Protein AF-W3VPF7-F1 (afdb_monomer)

pLDDT: mean 81.45, std 18.5, range [27.94, 98.12]

Secondary structure (DSSP, 8-state):
----EEEPPS-S--TTSGGGT-EEEEEEETTTTEEEEEEE-TT----SS-EEEE-TTSPEEEE-TTSTT-B-S--EES-S--S-TTS--PPPP-EEEEETTTTEEEEETT-----TTEEEEEE-STT-EEEEEEES-SS---BT-EEEEEETTEEEEE--BSSSSSSPPP--EEEEE--STTSPPEEEE----SS------S----EE-TTS-EE--PPPSS---TTEEEEE-TTS-EEEEE---PPTTS--TTT---EEEEE--GGGB-TTSSBPP---EEEEEETT-BTTB-EE-TT-EEEEEES--TTEEEEEEEPP--BTTB-SS-EEEEE-EEEEETTEEEEEPPS-TTTS-SEEEEEEEEETTS-BPPPEEEEEPP-

Organism: Moesziomyces aphidis (NCBI:txid84754)

Sequence (383 aa):
MTGASYSAPNTVAKDGLWSKHQTAYMSWDLNANTQTEFVVASTQHDQFCPGLNALADGRLNINGGNTDRATTMEFTIGGSFTGGIGGTEVPLKDGEVYDPASNIWSALPSAKPGPRKQLKWYSNSGQGGARGAGTRNAINDQMCGVTVMYDNGVIFSAGGSQSYSDSDGLTATHKITIKGVNTAPAVQTDVRQCGGSAQRPGVHRWRLDVCNAYTLVALIAVPHNYHSTLLLMPDGRVMSGGGGLCYVGGNCQGTNHPDMQFYSPSYLFDASGNAAARSQITKLASSQQNGDQIRVYPGDTLTVTLNSASGLGHVLIRMGSSTHSVNTDQRRITRTVHLTSGNTVTLRLPSDTGDVTPGFCYYLAVASSGAHSIGQTVNVLKV

Solvent-accessible surface area (backbone atoms only — not comparable to full-atom values): 21906 Å² total; per-residue (Å²): 136,86,77,67,75,47,76,57,80,89,72,77,72,77,83,65,32,72,88,62,21,28,29,81,46,75,50,73,43,84,86,80,70,45,76,49,77,51,74,48,54,90,78,58,35,16,61,54,79,47,50,61,43,63,37,48,89,63,51,69,20,45,31,28,27,77,31,67,84,39,68,45,70,59,61,45,68,45,75,68,93,42,73,33,89,86,84,44,88,46,79,82,46,40,20,33,43,34,43,82,89,80,74,44,79,42,74,10,78,45,20,51,73,74,63,83,28,48,38,67,40,73,43,85,60,82,49,27,26,56,42,82,28,55,64,77,41,93,84,50,42,44,40,73,28,42,61,43,34,72,34,71,56,32,31,43,36,40,34,19,10,66,41,91,64,102,46,71,77,43,83,57,29,34,43,37,36,58,72,53,87,92,43,58,44,53,70,42,68,64,59,54,76,43,98,70,93,83,88,75,88,80,82,96,69,74,46,84,44,99,64,36,35,72,50,79,69,84,82,77,91,71,87,64,55,65,60,18,36,66,47,83,42,57,77,65,33,34,43,39,28,33,13,38,81,72,66,90,92,58,92,56,86,92,46,61,34,63,32,41,38,65,48,74,52,74,39,56,33,41,98,87,69,47,77,39,82,54,51,48,76,78,43,78,48,36,92,60,43,56,86,90,47,38,26,39,49,57,50,40,57,44,38,38,30,34,80,63,54,81,75,52,47,39,34,38,31,34,57,66,48,58,51,72,60,45,42,81,40,36,36,30,35,76,45,59,77,74,46,76,58,86,35,32,38,32,30,53,45,50,66,49,54,86,68,45,60,40,12,46,21,33,36,35,46,27,36,90,77,56,25,40,20,67,39,42,72,34,33,30,40,74,131

Foldseek 3Di:
DPWDKDFDDPPPDPPCCLVQQKEWDKDADPVVRDIDIDIGNVQSHHQAPWDWDADLVGDIWTAAHSNRHRTDFFWDAFRDDPPPDPRDPDDTAGTWGTDPVVRDIGAQNQRGDDDQQWDWAWAPPDSIHIHTQGGQDPPAHFALWAWAAAEQQWMKIAWHARDPPPTFIDGKIWIWGHPDHPYRTDIDIDLQPDDDDDDDGDDDDFDQDPSSHTDDDDDDDDDQDAFKKWFQALQRKIKTFWFQPDDPVDDGVPGTTSIIIIHDDPLLADPVGHGDDAKEFPDKDFPPDDVLAAEDEAFGKIKTAIPAQPQWWKWWWFGWDDTSSDTPRTHIYTWDFPDDDGRMTITTGHNDCSNVPFAWTFIWIAHPSRHIYRTDIYTHHDD

InterPro domains:
  IPR006652 Kelch repeat type 1 [PF01344] (83-110)
  IPR011043 Galactose oxidase/kelch, beta-propeller [SSF50965] (28-270)
  IPR013783 Immunoglobulin-like fold [G3DSA:2.60.40.10] (278-382)
  IPR014756 Immunoglobulin E-set [SSF81296] (295-380)
  IPR015202 Galactose oxidase-like, Early set domain [PF09118] (293-380)
  IPR015202 Galactose oxidase-like, Early set domain [cd02851] (273-380)
  IPR037293 Galactose oxidase, central domain superfamily [G3DSA:2.130.10.80] (5-115)
  IPR037293 Galactose oxidase, central domain superfamily [G3DSA:2.130.10.80] (116-277)

Structure (mmCIF, N/CA/C/O backbone):
data_AF-W3VPF7-F1
#
_entry.id   AF-W3VPF7-F1
#
loop_
_atom_site.group_PDB
_atom_site.id
_atom_site.type_symbol
_atom_site.label_atom_id
_atom_site.label_alt_id
_atom_site.label_comp_id
_atom_site.label_asym_id
_atom_site.label_entity_id
_atom_site.label_seq_id
_atom_site.pdbx_PDB_ins_code
_atom_site.Cartn_x
_atom_site.Cartn_y
_atom_site.Cartn_z
_atom_site.occupancy
_atom_site.B_iso_or_equiv
_atom_site.auth_seq_id
_atom_site.auth_comp_id
_atom_site.auth_asym_id
_atom_site.auth_atom_id
_atom_site.pdbx_PDB_model_num
ATOM 1 N N . MET A 1 1 ? -13.181 26.073 -3.022 1.00 30.28 1 MET A N 1
ATOM 2 C CA . MET A 1 1 ? -11.983 25.208 -3.070 1.00 30.28 1 MET A CA 1
ATOM 3 C C . MET A 1 1 ? -10.763 26.073 -2.809 1.00 30.28 1 MET A C 1
ATOM 5 O O . MET A 1 1 ? -10.480 26.935 -3.627 1.00 30.28 1 MET A O 1
ATOM 9 N N . THR A 1 2 ? -10.058 25.869 -1.701 1.00 27.94 2 THR A N 1
ATOM 10 C CA . THR A 1 2 ? -8.732 26.459 -1.451 1.00 27.94 2 THR A CA 1
ATOM 11 C C . THR A 1 2 ? -7.706 25.336 -1.540 1.00 27.94 2 THR A C 1
ATOM 13 O O . THR A 1 2 ? -7.293 24.771 -0.530 1.00 27.94 2 THR A O 1
ATOM 16 N N . GLY A 1 3 ? -7.376 24.937 -2.769 1.00 33.44 3 GLY A N 1
ATOM 17 C CA . GLY A 1 3 ? -6.314 23.964 -3.004 1.00 33.44 3 GLY A CA 1
ATOM 18 C C . GLY A 1 3 ? -4.975 24.626 -2.715 1.00 33.44 3 GLY A C 1
ATOM 19 O O . GLY A 1 3 ? -4.512 25.424 -3.522 1.00 33.44 3 GLY A O 1
ATOM 20 N N . ALA A 1 4 ? -4.378 24.326 -1.565 1.00 33.94 4 ALA A N 1
ATOM 21 C CA . ALA A 1 4 ? -3.043 24.803 -1.248 1.00 33.94 4 ALA A CA 1
ATOM 22 C C . ALA A 1 4 ? -2.024 24.060 -2.129 1.00 33.94 4 ALA A C 1
ATOM 24 O O . ALA A 1 4 ? -1.835 22.850 -1.997 1.00 33.94 4 ALA A O 1
ATOM 25 N N . SER A 1 5 ? -1.427 24.787 -3.072 1.00 36.91 5 SER A N 1
ATOM 26 C CA . SER A 1 5 ? -0.291 24.349 -3.882 1.00 36.91 5 SER A CA 1
ATOM 27 C C . SER A 1 5 ? 1.001 24.793 -3.201 1.00 36.91 5 SER A C 1
ATOM 29 O O . SER A 1 5 ? 1.210 25.996 -3.030 1.00 36.91 5 SER A O 1
ATOM 31 N N . TYR A 1 6 ? 1.864 23.847 -2.835 1.00 41.72 6 TYR A N 1
ATOM 32 C CA . TYR A 1 6 ? 3.137 24.136 -2.174 1.00 41.72 6 TYR A CA 1
ATOM 33 C C . TYR A 1 6 ? 4.296 23.857 -3.126 1.00 41.72 6 TYR A C 1
ATOM 35 O O . TYR A 1 6 ? 4.454 22.728 -3.577 1.00 41.72 6 TYR A O 1
ATOM 43 N N . SER A 1 7 ? 5.099 24.882 -3.413 1.00 37.72 7 SER A N 1
ATOM 44 C CA . SER A 1 7 ? 6.336 24.784 -4.195 1.00 37.72 7 SER A CA 1
ATOM 45 C C . SER A 1 7 ? 7.519 24.631 -3.243 1.00 37.72 7 SER A C 1
ATOM 47 O O . SER A 1 7 ? 7.815 25.574 -2.510 1.00 37.72 7 SER A O 1
ATOM 49 N N . ALA A 1 8 ? 8.233 23.505 -3.278 1.00 38.25 8 ALA A N 1
ATOM 50 C CA . ALA A 1 8 ? 9.503 23.384 -2.568 1.00 38.25 8 ALA A CA 1
ATOM 51 C C . ALA A 1 8 ? 10.595 24.215 -3.280 1.00 38.25 8 ALA A C 1
ATOM 53 O O . ALA A 1 8 ? 10.647 24.238 -4.518 1.00 38.25 8 ALA A O 1
ATOM 54 N N . PRO A 1 9 ? 11.478 24.912 -2.542 1.00 34.50 9 PRO A N 1
ATOM 55 C CA . PRO A 1 9 ? 12.639 25.572 -3.124 1.00 34.50 9 PRO A CA 1
ATOM 56 C C . PRO A 1 9 ? 13.601 24.561 -3.766 1.00 34.50 9 PRO A C 1
ATOM 58 O O . PRO A 1 9 ? 13.760 23.428 -3.325 1.00 34.50 9 PRO A O 1
ATOM 61 N N . ASN A 1 10 ? 14.282 24.977 -4.832 1.00 43.41 10 ASN A N 1
ATOM 62 C CA . ASN A 1 10 ? 15.180 24.122 -5.617 1.00 43.41 10 ASN A CA 1
ATOM 63 C C . ASN A 1 10 ? 16.595 24.045 -4.983 1.00 43.41 10 ASN A C 1
ATOM 65 O O . ASN A 1 10 ? 17.593 24.112 -5.699 1.00 43.41 10 ASN A O 1
ATOM 69 N N . THR A 1 11 ? 16.680 24.014 -3.646 1.00 41.78 11 THR A N 1
ATOM 70 C CA . THR A 1 11 ? 17.883 24.350 -2.855 1.00 41.78 11 THR A CA 1
ATOM 71 C C . THR A 1 11 ? 18.880 23.217 -2.653 1.00 41.78 11 THR A C 1
ATOM 73 O O . THR A 1 11 ? 20.071 23.494 -2.505 1.00 41.78 11 THR A O 1
ATOM 76 N N . VAL A 1 12 ? 18.454 21.952 -2.692 1.00 45.81 12 VAL A N 1
ATOM 77 C CA . VAL A 1 12 ? 19.406 20.833 -2.665 1.00 45.81 12 VAL A CA 1
ATOM 78 C C . VAL A 1 12 ? 20.037 20.681 -4.050 1.00 45.81 12 VAL A C 1
ATOM 80 O O . VAL A 1 12 ? 19.396 20.224 -4.998 1.00 45.81 12 VAL A O 1
ATOM 83 N N . ALA A 1 13 ? 21.298 21.106 -4.165 1.00 42.25 13 ALA A N 1
ATOM 84 C CA . ALA A 1 13 ? 22.048 21.127 -5.416 1.00 42.25 13 ALA A CA 1
ATOM 85 C C . ALA A 1 13 ? 22.060 19.744 -6.092 1.00 42.25 13 ALA A C 1
ATOM 87 O O . ALA A 1 13 ? 22.590 18.774 -5.552 1.00 42.25 13 ALA A O 1
ATOM 88 N N . LYS A 1 14 ? 21.482 19.674 -7.297 1.00 46.88 14 LYS A N 1
ATOM 89 C CA . LYS A 1 14 ? 21.361 18.439 -8.091 1.00 46.88 14 LYS A CA 1
ATOM 90 C C . LYS A 1 14 ? 22.702 17.962 -8.659 1.00 46.88 14 LYS A C 1
ATOM 92 O O . LYS A 1 14 ? 22.846 16.786 -8.976 1.00 46.88 14 LYS A O 1
ATOM 97 N N . ASP A 1 15 ? 23.689 18.848 -8.757 1.00 45.41 15 ASP A N 1
ATOM 98 C CA . ASP A 1 15 ? 24.948 18.564 -9.436 1.00 45.41 15 ASP A CA 1
ATOM 99 C C . ASP A 1 15 ? 25.894 17.701 -8.582 1.00 45.41 15 ASP A C 1
ATOM 101 O O . ASP A 1 15 ? 26.509 18.143 -7.608 1.00 45.41 15 ASP A O 1
ATOM 105 N N . GLY A 1 16 ? 26.045 16.440 -8.996 1.00 50.75 16 GLY A N 1
ATOM 106 C CA . GLY A 1 16 ? 27.072 15.534 -8.479 1.00 50.75 16 GLY A CA 1
ATOM 107 C C . GLY A 1 16 ? 26.725 14.807 -7.178 1.00 50.75 16 GLY A C 1
ATOM 108 O O . GLY A 1 16 ? 27.645 14.410 -6.467 1.00 50.75 16 GLY A O 1
ATOM 109 N N . LEU A 1 17 ? 25.441 14.622 -6.847 1.00 54.78 17 LEU A N 1
ATOM 110 C CA . LEU A 1 17 ? 25.028 13.710 -5.765 1.00 54.78 17 LEU A CA 1
ATOM 111 C C . LEU A 1 17 ? 25.192 12.236 -6.171 1.00 54.78 17 LEU A C 1
ATOM 113 O O . LEU A 1 17 ? 25.731 11.447 -5.394 1.00 54.78 17 LEU A O 1
ATOM 117 N N . TRP A 1 18 ? 24.822 11.887 -7.410 1.00 53.66 18 TRP A N 1
ATOM 118 C CA . TRP A 1 18 ? 24.927 10.519 -7.938 1.00 53.66 18 TRP A CA 1
ATOM 119 C C . TRP A 1 18 ? 26.378 10.002 -7.900 1.00 53.66 18 TRP A C 1
ATOM 121 O O . TRP A 1 18 ? 26.644 8.906 -7.416 1.00 53.66 18 TRP A O 1
ATOM 131 N N . SER A 1 19 ? 27.348 10.838 -8.292 1.00 58.06 19 SER A N 1
ATOM 132 C CA . SER A 1 19 ? 28.788 10.521 -8.252 1.00 58.06 19 SER A CA 1
ATOM 133 C C . SER A 1 19 ? 29.401 10.472 -6.845 1.00 58.06 19 SER A C 1
ATOM 135 O O . SER A 1 19 ? 30.578 10.145 -6.706 1.00 58.06 19 SER A O 1
ATOM 137 N N . LYS A 1 20 ? 28.629 10.803 -5.803 1.00 63.91 20 LYS A N 1
ATOM 138 C CA . LYS A 1 20 ? 29.038 10.750 -4.389 1.00 63.91 20 LYS A CA 1
ATOM 139 C C . LYS A 1 20 ? 28.287 9.675 -3.594 1.00 63.91 20 LYS A C 1
ATOM 141 O O . LYS A 1 20 ? 28.555 9.533 -2.404 1.00 63.91 20 LYS A O 1
ATOM 146 N N . HIS A 1 21 ? 27.356 8.956 -4.229 1.00 76.06 21 HIS A N 1
ATOM 147 C CA . HIS A 1 21 ? 26.436 8.004 -3.596 1.00 76.06 21 HIS A CA 1
ATOM 148 C C . HIS A 1 21 ? 25.679 8.622 -2.401 1.00 76.06 21 HIS A C 1
ATOM 150 O O . HIS A 1 21 ? 25.758 8.146 -1.269 1.00 76.06 21 HIS A O 1
ATOM 156 N N . GLN A 1 22 ? 24.983 9.737 -2.639 1.00 80.12 22 GLN A N 1
ATOM 157 C CA . GLN A 1 22 ? 24.225 10.463 -1.612 1.00 80.12 22 GLN A CA 1
ATOM 158 C C . GLN A 1 22 ? 22.789 10.698 -2.071 1.00 80.12 22 GLN A C 1
ATOM 160 O O . GLN A 1 22 ? 22.552 10.941 -3.254 1.00 80.12 22 GLN A O 1
ATOM 165 N N . THR A 1 23 ? 21.844 10.701 -1.131 1.00 82.25 23 THR A N 1
ATOM 166 C CA . THR A 1 23 ? 20.425 10.952 -1.423 1.00 82.25 23 THR A CA 1
ATOM 167 C C . THR A 1 23 ? 19.942 12.239 -0.762 1.00 82.25 23 THR A C 1
ATOM 169 O O . THR A 1 23 ? 20.127 12.445 0.439 1.00 82.25 23 THR A O 1
ATOM 172 N N . ALA A 1 24 ? 19.295 13.100 -1.548 1.00 86.19 24 ALA A N 1
ATOM 173 C CA . ALA A 1 24 ? 18.578 14.275 -1.066 1.00 86.19 24 ALA A CA 1
ATOM 174 C C . ALA A 1 24 ? 17.177 13.889 -0.567 1.00 86.19 24 ALA A C 1
ATOM 176 O O . ALA A 1 24 ? 16.439 13.194 -1.261 1.00 86.19 24 ALA A O 1
ATOM 177 N N . TYR A 1 25 ? 16.804 14.384 0.609 1.00 87.31 25 TYR A N 1
ATOM 178 C CA . TYR A 1 25 ? 15.524 14.131 1.259 1.00 87.31 25 TYR A CA 1
ATOM 179 C C . TYR A 1 25 ? 14.813 15.430 1.631 1.00 87.31 25 TYR A C 1
ATOM 181 O O . TYR A 1 25 ? 15.437 16.435 1.971 1.00 87.31 25 TYR A O 1
ATOM 189 N N . MET A 1 26 ? 13.484 15.360 1.638 1.00 88.69 26 MET A N 1
ATOM 190 C CA . MET A 1 26 ? 12.598 16.346 2.243 1.00 88.69 26 MET A CA 1
ATOM 191 C C . MET A 1 26 ? 11.584 15.604 3.116 1.00 88.69 26 MET A C 1
ATOM 193 O O . MET A 1 26 ? 10.928 14.674 2.649 1.00 88.69 26 MET A O 1
ATOM 197 N N . SER A 1 27 ? 11.429 16.028 4.368 1.00 89.12 27 SER A N 1
ATOM 198 C CA . SER A 1 27 ? 10.324 15.619 5.240 1.00 89.12 27 SER A CA 1
ATOM 199 C C . SER A 1 27 ? 9.323 16.759 5.396 1.00 89.12 27 SER A C 1
ATOM 201 O O . SER A 1 27 ? 9.728 17.919 5.478 1.00 89.12 27 SER A O 1
ATOM 203 N N . TRP A 1 28 ? 8.036 16.428 5.499 1.00 88.50 28 TRP A N 1
ATOM 204 C CA . TRP A 1 28 ? 6.957 17.385 5.746 1.00 88.50 28 TRP A CA 1
ATOM 205 C C . TRP A 1 28 ? 6.173 16.994 7.002 1.00 88.50 28 TRP A C 1
ATOM 207 O O . TRP A 1 28 ? 5.612 15.898 7.062 1.00 88.50 28 TRP A O 1
ATOM 217 N N . ASP A 1 29 ? 6.099 17.889 7.986 1.00 90.06 29 ASP A N 1
ATOM 218 C CA . ASP A 1 29 ? 5.231 17.731 9.153 1.00 90.06 29 ASP A CA 1
ATOM 219 C C . ASP A 1 29 ? 3.842 18.308 8.838 1.00 90.06 29 ASP A C 1
ATOM 221 O O . ASP A 1 29 ? 3.679 19.499 8.569 1.00 90.06 29 ASP A O 1
ATOM 225 N N . LEU A 1 30 ? 2.819 17.452 8.863 1.00 86.38 30 LEU A N 1
ATOM 226 C CA . LEU A 1 30 ? 1.434 17.820 8.551 1.00 86.38 30 LEU A CA 1
ATOM 227 C C . LEU A 1 30 ? 0.763 18.665 9.641 1.00 86.38 30 LEU A C 1
ATOM 229 O O . LEU A 1 30 ? -0.182 19.388 9.336 1.00 86.38 30 LEU A O 1
ATOM 233 N N . ASN A 1 31 ? 1.212 18.540 10.892 1.00 87.06 31 ASN A N 1
ATOM 234 C CA . ASN A 1 31 ? 0.633 19.221 12.048 1.00 87.06 31 ASN A CA 1
ATOM 235 C C . ASN A 1 31 ? 1.266 20.601 12.230 1.00 87.06 31 ASN A C 1
ATOM 237 O O . ASN A 1 31 ? 0.558 21.584 12.428 1.00 87.06 31 ASN A O 1
ATOM 241 N N . ALA A 1 32 ? 2.597 20.675 12.134 1.00 90.69 32 ALA A N 1
ATOM 242 C CA . ALA A 1 32 ? 3.331 21.936 12.172 1.00 90.69 32 ALA A CA 1
ATOM 243 C C . ALA A 1 32 ? 3.244 22.710 10.843 1.00 90.69 32 ALA A C 1
ATOM 245 O O . ALA A 1 32 ? 3.473 23.918 10.825 1.00 90.69 32 ALA A O 1
ATOM 246 N N . ASN A 1 33 ? 2.903 22.029 9.740 1.00 86.56 33 ASN A N 1
ATOM 247 C CA . ASN A 1 33 ? 2.935 22.560 8.375 1.00 86.56 33 ASN A CA 1
ATOM 248 C C . ASN A 1 33 ? 4.326 23.134 8.025 1.00 86.56 33 ASN A C 1
ATOM 250 O O . ASN A 1 33 ? 4.461 24.252 7.522 1.00 86.56 33 ASN A O 1
ATOM 254 N N . THR A 1 34 ? 5.369 22.360 8.332 1.00 90.62 34 THR A N 1
ATOM 255 C CA . THR A 1 34 ? 6.779 22.711 8.116 1.00 90.62 34 THR A CA 1
ATOM 256 C C . THR A 1 34 ? 7.482 21.670 7.249 1.00 90.62 34 THR A C 1
ATOM 258 O O . THR A 1 34 ? 7.155 20.483 7.285 1.00 90.62 34 THR A O 1
ATOM 261 N N . GLN A 1 35 ? 8.476 22.121 6.481 1.00 88.88 35 GLN A N 1
ATOM 262 C CA . GLN A 1 35 ? 9.369 21.259 5.708 1.00 88.88 35 GLN A CA 1
ATOM 263 C C . GLN A 1 35 ? 10.785 21.273 6.287 1.00 88.88 35 GLN A C 1
ATOM 265 O O . GLN A 1 35 ? 11.243 22.303 6.782 1.00 88.88 35 GLN A O 1
ATOM 270 N N . THR A 1 36 ? 11.494 20.155 6.142 1.00 88.44 36 THR A N 1
ATOM 271 C CA . THR A 1 36 ? 12.929 20.046 6.432 1.00 88.44 36 THR A CA 1
ATOM 272 C C . THR A 1 36 ? 13.612 19.326 5.278 1.00 88.44 36 THR A C 1
ATOM 274 O O . THR A 1 36 ? 13.217 18.215 4.929 1.00 88.44 36 THR A O 1
ATOM 277 N N . GLU A 1 37 ? 14.641 19.941 4.702 1.00 87.81 37 GLU A N 1
ATOM 278 C CA . GLU A 1 37 ? 15.501 19.352 3.668 1.00 87.81 37 GLU A CA 1
ATOM 279 C C . GLU A 1 37 ? 16.813 18.864 4.295 1.00 87.81 37 GLU A C 1
ATOM 281 O O . GLU A 1 37 ? 17.377 19.529 5.165 1.00 87.81 37 GLU A O 1
ATOM 286 N N . PHE A 1 38 ? 17.311 17.703 3.868 1.00 84.69 38 PHE A N 1
ATOM 287 C CA . PHE A 1 38 ? 18.586 17.146 4.331 1.00 84.69 38 PHE A CA 1
ATOM 288 C C . PHE A 1 38 ? 19.208 16.204 3.290 1.00 84.69 38 PHE A C 1
ATOM 290 O O . PHE A 1 38 ? 18.532 15.712 2.390 1.00 84.69 38 PHE A O 1
ATOM 297 N N . VAL A 1 39 ? 20.511 15.940 3.408 1.00 85.31 39 VAL A N 1
ATOM 298 C CA . VAL A 1 39 ? 21.236 14.988 2.550 1.00 85.31 39 VAL A CA 1
ATOM 299 C C . VAL A 1 39 ? 21.735 13.825 3.398 1.00 85.31 39 VAL A C 1
ATOM 301 O O . VAL A 1 39 ? 22.407 14.027 4.409 1.00 85.31 39 VAL A O 1
ATOM 304 N N . VAL A 1 40 ? 21.429 12.602 2.970 1.00 79.06 40 VAL A N 1
ATOM 305 C CA . VAL A 1 40 ? 21.926 11.369 3.584 1.00 79.06 40 VAL A CA 1
ATOM 306 C C . VAL A 1 40 ? 23.117 10.868 2.773 1.00 79.06 40 VAL A C 1
ATOM 308 O O . VAL A 1 40 ? 22.973 10.431 1.633 1.00 79.06 40 VAL A O 1
ATOM 311 N N . ALA A 1 41 ? 24.300 10.950 3.382 1.00 81.62 41 ALA A N 1
ATOM 312 C CA . ALA A 1 41 ? 25.563 10.465 2.823 1.00 81.62 41 ALA A CA 1
ATOM 313 C C . ALA A 1 41 ? 26.124 9.236 3.560 1.00 81.62 41 ALA A C 1
ATOM 315 O O . ALA A 1 41 ? 26.942 8.503 3.013 1.00 81.62 41 ALA A O 1
ATOM 316 N N . SER A 1 42 ? 25.688 8.997 4.802 1.00 77.19 42 SER A N 1
ATOM 317 C CA . SER A 1 42 ? 26.189 7.920 5.670 1.00 77.19 42 SER A CA 1
ATOM 318 C C . SER A 1 42 ? 25.894 6.514 5.143 1.00 77.19 42 SER A C 1
ATOM 320 O O . SER A 1 42 ? 26.626 5.581 5.458 1.00 77.19 42 SER A O 1
ATOM 322 N N . THR A 1 43 ? 24.851 6.364 4.326 1.00 78.69 43 THR A N 1
ATOM 323 C CA . THR A 1 43 ? 24.487 5.110 3.653 1.00 78.69 43 THR A CA 1
ATOM 324 C C . THR A 1 43 ? 25.381 4.781 2.459 1.00 78.69 43 THR A C 1
ATOM 326 O O . THR A 1 43 ? 25.371 3.634 2.025 1.00 78.69 43 THR A O 1
ATOM 329 N N . GLN A 1 44 ? 26.126 5.758 1.916 1.00 81.56 44 GLN A N 1
ATOM 330 C CA . GLN A 1 44 ? 26.816 5.647 0.621 1.00 81.56 44 GLN A CA 1
ATOM 331 C C . GLN A 1 44 ? 25.890 5.077 -0.471 1.00 81.56 44 GLN A C 1
ATOM 333 O O . GLN A 1 44 ? 26.265 4.196 -1.243 1.00 81.56 44 GLN A O 1
ATOM 338 N N . HIS A 1 45 ? 24.644 5.562 -0.490 1.00 77.25 45 HIS A N 1
ATOM 339 C CA . HIS A 1 45 ? 23.569 5.090 -1.352 1.00 77.25 45 HIS A CA 1
ATOM 340 C C . HIS A 1 45 ? 22.861 6.282 -1.999 1.00 77.25 45 HIS A C 1
ATOM 342 O O . HIS A 1 45 ? 22.247 7.106 -1.317 1.00 77.25 45 HIS A O 1
ATOM 348 N N . ASP A 1 46 ? 22.927 6.343 -3.326 1.00 81.62 46 ASP A N 1
ATOM 349 C CA . ASP A 1 46 ? 22.027 7.140 -4.159 1.00 81.62 46 ASP A CA 1
ATOM 350 C C . ASP A 1 46 ? 20.780 6.305 -4.495 1.00 81.62 46 ASP A C 1
ATOM 352 O O . ASP A 1 46 ? 20.850 5.289 -5.192 1.00 81.62 46 ASP A O 1
ATOM 356 N N . GLN A 1 47 ? 19.652 6.729 -3.929 1.00 83.69 47 GLN A N 1
ATOM 357 C CA . GLN A 1 47 ? 18.411 5.966 -3.803 1.00 83.69 47 GLN A CA 1
ATOM 358 C C . GLN A 1 47 ? 17.371 6.329 -4.869 1.00 83.69 47 GLN A C 1
ATOM 360 O O . GLN A 1 47 ? 16.180 6.092 -4.681 1.00 83.69 47 GLN A O 1
ATOM 365 N N . PHE A 1 48 ? 17.788 6.907 -5.996 1.00 85.75 48 PHE A N 1
ATOM 366 C CA . PHE A 1 48 ? 16.928 7.062 -7.169 1.00 85.75 48 PHE A CA 1
ATOM 367 C C . PHE A 1 48 ? 16.695 5.709 -7.883 1.00 85.75 48 PHE A C 1
ATOM 369 O O . PHE A 1 48 ? 17.587 4.866 -7.919 1.00 85.75 48 PHE A O 1
ATOM 376 N N . CYS A 1 49 ? 15.496 5.492 -8.445 1.00 87.12 49 CYS A N 1
ATOM 377 C CA . CYS A 1 49 ? 15.008 4.206 -8.995 1.00 87.12 49 CYS A CA 1
ATOM 378 C C . CYS A 1 49 ? 15.059 2.959 -8.061 1.00 87.12 49 CYS A C 1
ATOM 380 O O . CYS A 1 49 ? 15.408 1.873 -8.535 1.00 87.12 49 CYS A O 1
ATOM 382 N N . PRO A 1 50 ? 14.710 3.042 -6.760 1.00 86.06 50 PRO A N 1
ATOM 383 C CA . PRO A 1 50 ? 14.871 1.928 -5.827 1.00 86.06 50 PRO A CA 1
ATOM 384 C C . PRO A 1 50 ? 13.658 0.980 -5.820 1.00 86.06 50 PRO A C 1
ATOM 386 O O . PRO A 1 50 ? 12.549 1.351 -6.212 1.00 86.06 50 PRO A O 1
ATOM 389 N N . GLY A 1 51 ? 13.838 -0.216 -5.257 1.00 84.62 51 GLY A N 1
ATOM 390 C CA . GLY A 1 51 ? 12.745 -0.952 -4.618 1.00 84.62 51 GLY A CA 1
ATOM 391 C C . GLY A 1 51 ? 12.466 -0.392 -3.217 1.00 84.62 51 GLY A C 1
ATOM 392 O O . GLY A 1 51 ? 13.409 -0.083 -2.487 1.00 84.62 51 GLY A O 1
ATOM 393 N N . LEU A 1 52 ? 11.187 -0.269 -2.844 1.00 87.69 52 LEU A N 1
ATOM 394 C CA . LEU A 1 52 ? 10.728 0.237 -1.543 1.00 87.69 52 LEU A CA 1
ATOM 395 C C . LEU A 1 52 ? 9.711 -0.725 -0.916 1.00 87.69 52 LEU A C 1
ATOM 397 O O . LEU A 1 52 ? 8.710 -1.023 -1.566 1.00 87.69 52 LEU A O 1
ATOM 401 N N . ASN A 1 53 ? 9.915 -1.148 0.336 1.00 86.50 53 ASN A N 1
ATOM 402 C CA . ASN A 1 53 ? 8.809 -1.590 1.200 1.00 86.50 53 ASN A CA 1
ATOM 403 C C . ASN A 1 53 ? 9.124 -1.354 2.694 1.00 86.50 53 ASN A C 1
ATOM 405 O O . ASN A 1 53 ? 10.278 -1.213 3.100 1.00 86.50 53 ASN A O 1
ATOM 409 N N . ALA A 1 54 ? 8.090 -1.265 3.527 1.00 89.44 54 ALA A N 1
ATOM 410 C CA . ALA A 1 54 ? 8.187 -1.052 4.967 1.00 89.44 54 ALA A CA 1
ATOM 411 C C . ALA A 1 54 ? 8.313 -2.376 5.740 1.00 89.44 54 ALA A C 1
ATOM 413 O O . ALA A 1 54 ? 7.514 -3.298 5.564 1.00 89.44 54 ALA A O 1
ATOM 414 N N . LEU A 1 55 ? 9.260 -2.438 6.677 1.00 89.12 55 LEU A N 1
ATOM 415 C CA . LEU A 1 55 ? 9.487 -3.578 7.563 1.00 89.12 55 LEU A CA 1
ATOM 416 C C . LEU A 1 55 ? 8.511 -3.604 8.752 1.00 89.12 55 LEU A C 1
ATOM 418 O O . LEU A 1 55 ? 7.868 -2.613 9.103 1.00 89.12 55 LEU A O 1
ATOM 422 N N . ALA A 1 56 ? 8.439 -4.756 9.426 1.00 90.06 56 ALA A N 1
ATOM 423 C CA . ALA A 1 56 ? 7.577 -4.972 10.595 1.00 90.06 56 ALA A CA 1
ATOM 424 C C . ALA A 1 56 ? 7.880 -4.032 11.783 1.00 90.06 56 ALA A C 1
ATOM 426 O O . ALA A 1 56 ? 7.010 -3.757 12.605 1.00 90.06 56 ALA A O 1
ATOM 427 N N . ASP A 1 57 ? 9.112 -3.534 11.880 1.00 88.69 57 ASP A N 1
ATOM 428 C CA . ASP A 1 57 ? 9.553 -2.580 12.903 1.00 88.69 57 ASP A CA 1
ATOM 429 C C . ASP A 1 57 ? 9.405 -1.107 12.477 1.00 88.69 57 ASP A C 1
ATOM 431 O O . ASP A 1 57 ? 9.700 -0.213 13.267 1.00 88.69 57 ASP A O 1
ATOM 435 N N . GLY A 1 58 ? 8.886 -0.843 11.272 1.00 84.50 58 GLY A N 1
ATOM 436 C CA . GLY A 1 58 ? 8.648 0.503 10.749 1.00 84.50 58 GLY A CA 1
ATOM 437 C C . GLY A 1 58 ? 9.835 1.127 10.017 1.00 84.50 58 GLY A C 1
ATOM 438 O O . GLY A 1 58 ? 9.697 2.234 9.498 1.00 84.50 58 GLY A O 1
ATOM 439 N N . ARG A 1 59 ? 10.981 0.440 9.920 1.00 87.81 59 ARG A N 1
ATOM 440 C CA . ARG A 1 59 ? 12.058 0.855 9.009 1.00 87.81 59 ARG A CA 1
ATOM 441 C C . ARG A 1 59 ? 11.590 0.729 7.558 1.00 87.81 59 ARG A C 1
ATOM 443 O O . ARG A 1 59 ? 10.928 -0.243 7.205 1.00 87.81 59 ARG A O 1
ATOM 450 N N . LEU A 1 60 ? 11.965 1.683 6.712 1.00 85.25 60 LEU A N 1
ATOM 451 C CA . LEU A 1 60 ? 11.767 1.587 5.267 1.00 85.25 60 LEU A CA 1
ATOM 452 C C . LEU A 1 60 ? 12.981 0.893 4.645 1.00 85.25 60 LEU A C 1
ATOM 454 O O . LEU A 1 60 ? 14.103 1.377 4.800 1.00 85.25 60 LEU A O 1
ATOM 458 N N . ASN A 1 61 ? 12.759 -0.210 3.933 1.00 83.12 61 ASN A N 1
ATOM 459 C CA . ASN A 1 61 ? 13.776 -0.778 3.066 1.00 83.12 61 ASN A CA 1
ATOM 460 C C . ASN A 1 61 ? 13.851 -0.014 1.750 1.00 83.12 61 ASN A C 1
ATOM 462 O O . ASN A 1 61 ? 12.836 0.267 1.117 1.00 83.12 61 ASN A O 1
ATOM 466 N N . ILE A 1 62 ? 15.085 0.272 1.343 1.00 83.94 62 ILE A N 1
ATOM 467 C CA . ILE A 1 62 ? 15.426 0.929 0.088 1.00 83.94 62 ILE A CA 1
ATOM 468 C C . ILE A 1 62 ? 16.548 0.113 -0.554 1.00 83.94 62 ILE A C 1
ATOM 470 O O . ILE A 1 62 ? 17.646 0.028 0.001 1.00 83.94 62 ILE A O 1
ATOM 474 N N . ASN A 1 63 ? 16.272 -0.523 -1.693 1.00 80.06 63 ASN A N 1
ATOM 475 C CA . ASN A 1 63 ? 17.193 -1.458 -2.347 1.00 80.06 63 ASN A CA 1
ATOM 476 C C . ASN A 1 63 ? 17.471 -1.099 -3.813 1.00 80.06 63 ASN A C 1
ATOM 478 O O . ASN A 1 63 ? 16.579 -0.643 -4.529 1.00 80.06 63 ASN A O 1
ATOM 482 N N . GLY A 1 64 ? 18.715 -1.312 -4.253 1.00 75.25 64 GLY A N 1
ATOM 483 C CA . GLY A 1 64 ? 19.147 -1.037 -5.620 1.00 75.25 64 GLY A CA 1
ATOM 484 C C . GLY A 1 64 ? 19.058 0.448 -5.977 1.00 75.25 64 GLY A C 1
ATOM 485 O O . GLY A 1 64 ? 19.442 1.314 -5.193 1.00 75.25 64 GLY A O 1
ATOM 486 N N . GLY A 1 65 ? 18.546 0.749 -7.170 1.00 70.00 65 GLY A N 1
ATOM 487 C CA . GLY A 1 65 ? 18.577 2.100 -7.727 1.00 70.00 65 GLY A CA 1
ATOM 488 C C . GLY A 1 65 ? 19.894 2.414 -8.431 1.00 70.00 65 GLY A C 1
ATOM 489 O O . GLY A 1 65 ? 20.556 1.509 -8.940 1.00 70.00 65 GLY A O 1
ATOM 490 N N . ASN A 1 66 ? 20.271 3.692 -8.469 1.00 62.81 66 ASN A N 1
ATOM 491 C CA . ASN A 1 66 ? 21.517 4.151 -9.095 1.00 62.81 66 ASN A CA 1
ATOM 492 C C . ASN A 1 66 ? 22.771 3.506 -8.486 1.00 62.81 66 ASN A C 1
ATOM 494 O O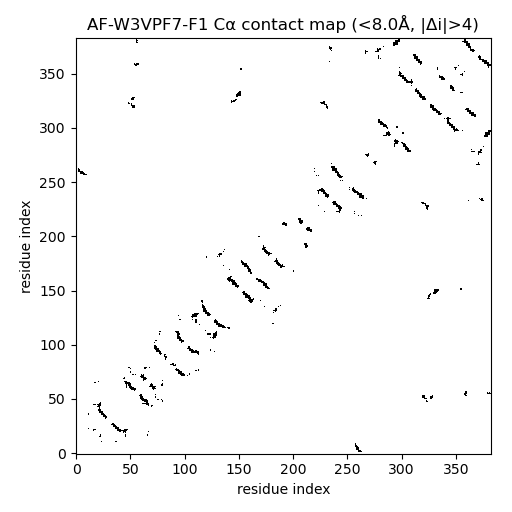 . ASN A 1 66 ? 23.750 3.279 -9.192 1.00 62.81 66 ASN A O 1
ATOM 498 N N . THR A 1 67 ? 22.744 3.185 -7.190 1.00 56.09 67 THR A N 1
ATOM 499 C CA . THR A 1 67 ? 23.756 2.320 -6.566 1.00 56.09 67 THR A CA 1
ATOM 500 C C . THR A 1 67 ? 23.232 0.878 -6.559 1.00 56.09 67 THR A C 1
ATOM 502 O O . THR A 1 67 ? 22.656 0.417 -5.578 1.00 56.09 67 THR A O 1
ATOM 505 N N . ASP A 1 68 ? 23.392 0.167 -7.679 1.00 58.78 68 ASP A N 1
ATOM 506 C CA . ASP A 1 68 ? 22.660 -1.071 -8.019 1.00 58.78 68 ASP A CA 1
ATOM 507 C C . ASP A 1 68 ? 22.823 -2.258 -7.045 1.00 58.78 68 ASP A C 1
ATOM 509 O O . ASP A 1 68 ? 21.995 -3.171 -7.053 1.00 58.78 68 ASP A O 1
ATOM 513 N N . ARG A 1 69 ? 23.870 -2.236 -6.212 1.00 56.47 69 ARG A N 1
ATOM 514 C CA . ARG A 1 69 ? 24.169 -3.218 -5.151 1.00 56.47 69 ARG A CA 1
ATOM 515 C C . ARG A 1 69 ? 24.043 -2.670 -3.727 1.00 56.47 69 ARG A C 1
ATOM 517 O O . ARG A 1 69 ? 24.281 -3.419 -2.781 1.00 56.47 69 ARG A O 1
ATOM 524 N N . ALA A 1 70 ? 23.735 -1.386 -3.554 1.00 45.00 70 ALA A N 1
ATOM 525 C CA . ALA A 1 70 ? 23.491 -0.834 -2.228 1.00 45.00 70 ALA A CA 1
ATOM 526 C C . ALA A 1 70 ? 22.087 -1.213 -1.767 1.00 45.00 70 ALA A C 1
ATOM 528 O O . ALA A 1 70 ? 21.108 -1.115 -2.516 1.00 45.00 70 ALA A O 1
ATOM 529 N N . THR A 1 71 ? 21.992 -1.635 -0.508 1.00 53.94 71 THR A N 1
ATOM 530 C CA . THR A 1 71 ? 20.736 -2.149 0.010 1.00 53.94 71 THR A CA 1
ATOM 531 C C . THR A 1 71 ? 20.521 -1.836 1.474 1.00 53.94 71 THR A C 1
ATOM 533 O O . THR A 1 71 ? 21.382 -2.077 2.316 1.00 53.94 71 THR A O 1
ATOM 536 N N . THR A 1 72 ? 19.292 -1.423 1.769 1.00 50.41 72 THR A N 1
ATOM 537 C CA . THR A 1 72 ? 18.766 -1.209 3.111 1.00 50.41 72 THR A CA 1
ATOM 538 C C . THR A 1 72 ? 17.591 -2.169 3.420 1.00 50.41 72 THR A C 1
ATOM 540 O O . THR A 1 72 ? 16.611 -1.711 3.980 1.00 50.41 72 THR A O 1
ATOM 543 N N . MET A 1 73 ? 17.716 -3.495 3.164 1.00 50.94 73 MET A N 1
ATOM 544 C CA . MET A 1 73 ? 17.075 -4.599 3.953 1.00 50.94 73 MET A CA 1
ATOM 545 C C . MET A 1 73 ? 15.683 -5.273 3.592 1.00 50.94 73 MET A C 1
ATOM 547 O O . MET A 1 73 ? 14.845 -5.311 4.489 1.00 50.94 73 MET A O 1
ATOM 551 N N . GLU A 1 74 ? 15.395 -5.925 2.425 1.00 50.25 74 GLU A N 1
ATOM 552 C CA . GLU A 1 74 ? 14.165 -6.804 2.230 1.00 50.25 74 GLU A CA 1
ATOM 553 C C . GLU A 1 74 ? 14.027 -7.647 0.916 1.00 50.25 74 GLU A C 1
ATOM 555 O O . GLU A 1 74 ? 14.525 -7.226 -0.112 1.00 50.25 74 GLU A O 1
ATOM 560 N N . PHE A 1 75 ? 13.242 -8.749 0.879 1.00 39.06 75 PHE A N 1
ATOM 561 C CA . PHE A 1 75 ? 12.941 -9.576 -0.333 1.00 39.06 75 PHE A CA 1
ATOM 562 C C . PHE A 1 75 ? 12.570 -8.784 -1.600 1.00 39.06 75 PHE A C 1
ATOM 564 O O . PHE A 1 75 ? 11.652 -7.967 -1.591 1.00 39.06 75 PHE A O 1
ATOM 571 N N . THR A 1 76 ? 13.229 -9.108 -2.718 1.00 55.38 76 THR A N 1
ATOM 572 C CA . THR A 1 76 ? 13.016 -8.507 -4.043 1.00 55.38 76 THR A CA 1
ATOM 573 C C . THR A 1 76 ? 12.964 -9.587 -5.126 1.00 55.38 76 THR A C 1
ATOM 575 O O . THR A 1 76 ? 13.763 -10.518 -5.143 1.00 55.38 76 THR A O 1
ATOM 578 N N . ILE A 1 77 ? 12.034 -9.464 -6.077 1.00 51.66 77 ILE A N 1
ATOM 579 C CA . ILE A 1 77 ? 12.047 -10.257 -7.316 1.00 51.66 77 ILE A CA 1
ATOM 580 C C . ILE A 1 77 ? 12.265 -9.315 -8.490 1.00 51.66 77 ILE A C 1
ATOM 582 O O . ILE A 1 77 ? 11.459 -8.414 -8.705 1.00 51.66 77 ILE A O 1
ATOM 586 N N . GLY A 1 78 ? 13.325 -9.555 -9.268 1.00 49.84 78 GLY A N 1
ATOM 587 C CA . GLY A 1 78 ? 13.648 -8.731 -10.430 1.00 49.84 78 GLY A CA 1
ATOM 588 C C . GLY A 1 78 ? 14.155 -7.339 -10.048 1.00 49.84 78 GLY A C 1
ATOM 589 O O . GLY A 1 78 ? 13.566 -6.335 -10.442 1.00 49.84 78 GLY A O 1
ATOM 590 N N . GLY A 1 79 ? 15.251 -7.273 -9.286 1.00 41.44 79 GLY A N 1
ATOM 591 C CA . GLY A 1 79 ? 15.899 -6.006 -8.948 1.00 41.44 79 GLY A CA 1
ATOM 592 C C . GLY A 1 79 ? 16.433 -5.274 -10.189 1.00 41.44 79 GLY A C 1
ATOM 593 O O . GLY A 1 79 ? 17.276 -5.798 -10.914 1.00 41.44 79 GLY A O 1
ATOM 594 N N . SER A 1 80 ? 16.025 -4.017 -10.368 1.00 44.97 80 SER A N 1
ATOM 595 C CA . SER A 1 80 ? 16.325 -3.138 -11.511 1.00 44.97 80 SER A CA 1
ATOM 596 C C . SER A 1 80 ? 15.597 -3.449 -12.827 1.00 44.97 80 SER A C 1
ATOM 598 O O . SER A 1 80 ? 15.615 -4.561 -13.360 1.00 44.97 80 SER A O 1
ATOM 600 N N . PHE A 1 81 ? 15.041 -2.384 -13.415 1.00 42.16 81 PHE A N 1
ATOM 601 C CA . PHE A 1 81 ? 14.679 -2.320 -14.827 1.00 42.16 81 PHE A CA 1
ATOM 602 C C . PHE A 1 81 ? 15.959 -2.380 -15.673 1.00 42.16 81 PHE A C 1
ATOM 604 O O . PHE A 1 81 ? 16.523 -1.373 -16.084 1.00 42.16 81 PHE A O 1
ATOM 611 N N . THR A 1 82 ? 16.408 -3.602 -15.942 1.00 41.56 82 THR A N 1
ATOM 612 C CA . THR A 1 82 ? 17.362 -3.908 -17.011 1.00 41.56 82 THR A CA 1
ATOM 613 C C . THR A 1 82 ? 16.740 -4.935 -17.957 1.00 41.56 82 THR A C 1
ATOM 615 O O . THR A 1 82 ? 17.259 -6.011 -18.199 1.00 41.56 82 THR A O 1
ATOM 618 N N . GLY A 1 83 ? 15.600 -4.569 -18.549 1.00 38.34 83 GLY A N 1
ATOM 619 C CA . GLY A 1 83 ? 15.560 -4.664 -20.008 1.00 38.34 83 GLY A CA 1
ATOM 620 C C . GLY A 1 83 ? 16.361 -3.457 -20.482 1.00 38.34 83 GLY A C 1
ATOM 621 O O . GLY A 1 83 ? 16.001 -2.345 -20.102 1.00 38.34 83 GLY A O 1
ATOM 622 N N . GLY A 1 84 ? 17.498 -3.674 -21.146 1.00 35.72 84 GLY A N 1
ATOM 623 C CA . GLY A 1 84 ? 18.537 -2.651 -21.272 1.00 35.72 84 GLY A CA 1
ATOM 624 C C . GLY A 1 84 ? 18.046 -1.343 -21.894 1.00 35.72 84 GLY A C 1
ATOM 625 O O . GLY A 1 84 ? 17.158 -1.337 -22.752 1.00 35.72 84 GLY A O 1
ATOM 626 N N . ILE A 1 85 ? 18.672 -0.229 -21.502 1.00 36.88 85 ILE A N 1
ATOM 627 C CA . ILE A 1 85 ? 18.552 1.029 -22.245 1.00 36.88 85 ILE A CA 1
ATOM 628 C C . ILE A 1 85 ? 19.010 0.738 -23.682 1.00 36.88 85 ILE A C 1
ATOM 630 O O . ILE A 1 85 ? 20.165 0.385 -23.904 1.00 36.88 85 ILE A O 1
ATOM 634 N N . GLY A 1 86 ? 18.099 0.847 -24.652 1.00 39.59 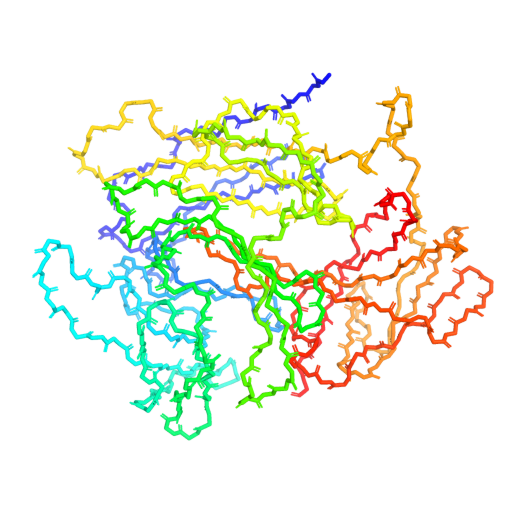86 GLY A N 1
ATOM 635 C CA . GLY A 1 86 ? 18.432 0.696 -26.070 1.00 39.59 86 GLY A CA 1
ATOM 636 C C . GLY A 1 86 ? 18.773 -0.728 -26.532 1.00 39.59 86 GLY A C 1
ATOM 637 O O . GLY A 1 86 ? 19.775 -0.922 -27.211 1.00 39.59 86 GLY A O 1
ATOM 638 N N . GLY A 1 87 ? 17.934 -1.723 -26.227 1.00 43.31 87 GLY A N 1
ATOM 639 C CA . GLY A 1 87 ? 17.902 -2.972 -27.010 1.00 43.31 87 GLY A CA 1
ATOM 640 C C . GLY A 1 87 ? 19.026 -3.981 -26.745 1.00 43.31 87 GLY A C 1
ATOM 641 O O . GLY A 1 87 ? 19.238 -4.877 -27.557 1.00 43.31 87 GLY A O 1
ATOM 642 N N . THR A 1 88 ? 19.719 -3.878 -25.611 1.00 45.06 88 THR A N 1
ATOM 643 C CA . THR A 1 88 ? 20.584 -4.953 -25.106 1.00 45.06 88 THR A CA 1
ATOM 644 C C . THR A 1 88 ? 19.799 -5.871 -24.165 1.00 45.06 88 THR A C 1
ATOM 646 O O . THR A 1 88 ? 19.211 -5.421 -23.177 1.00 45.06 88 THR A O 1
ATOM 649 N N . GLU A 1 89 ? 19.786 -7.176 -24.459 1.00 52.22 89 GLU A N 1
ATOM 650 C CA . GLU A 1 89 ? 19.277 -8.193 -23.531 1.00 52.22 89 GLU A CA 1
ATOM 651 C C . GLU A 1 89 ? 20.245 -8.337 -22.350 1.00 52.22 89 GLU A C 1
ATOM 653 O O . GLU A 1 89 ? 21.196 -9.117 -22.377 1.00 52.22 89 GLU A O 1
ATOM 658 N N . VAL A 1 90 ? 20.009 -7.563 -21.292 1.00 58.00 90 VAL A N 1
ATOM 659 C CA . VAL A 1 90 ? 20.632 -7.820 -19.992 1.00 58.00 90 VAL A CA 1
ATOM 660 C C . VAL A 1 90 ? 19.939 -9.048 -19.378 1.00 58.00 90 VAL A C 1
ATOM 662 O O . VAL A 1 90 ? 18.709 -9.139 -19.446 1.00 58.00 90 VAL A O 1
ATOM 665 N N . PRO A 1 91 ? 20.681 -10.010 -18.792 1.00 62.28 91 PRO A N 1
ATOM 666 C CA . PRO A 1 91 ? 20.083 -11.190 -18.179 1.00 62.28 91 PRO A CA 1
ATOM 667 C C . PRO A 1 91 ? 19.018 -10.828 -17.141 1.00 62.28 91 PRO A C 1
ATOM 669 O O . PRO A 1 91 ? 19.254 -10.021 -16.240 1.00 62.28 91 PRO A O 1
ATOM 672 N N . LEU A 1 92 ? 17.847 -11.461 -17.251 1.00 68.06 92 LEU A N 1
ATOM 673 C CA . LEU A 1 92 ? 16.769 -11.294 -16.282 1.00 68.06 92 LEU A CA 1
ATOM 674 C C . LEU A 1 92 ? 17.249 -11.712 -14.887 1.00 68.06 92 LEU A C 1
ATOM 676 O O . LEU A 1 92 ? 17.754 -12.822 -14.714 1.00 68.06 92 LEU A O 1
ATOM 680 N N . LYS A 1 93 ? 17.054 -10.845 -13.890 1.00 74.81 93 LYS A N 1
ATOM 681 C CA . LYS A 1 93 ? 17.382 -11.171 -12.500 1.00 74.81 93 LYS A CA 1
ATOM 682 C C . LYS A 1 93 ? 16.297 -12.049 -11.880 1.00 74.81 93 LYS A C 1
ATOM 684 O O . LYS A 1 93 ? 15.105 -11.759 -12.002 1.00 74.81 93 LYS A O 1
ATOM 689 N N . ASP A 1 94 ? 16.735 -13.112 -11.216 1.00 81.06 94 ASP A N 1
ATOM 690 C CA . ASP A 1 94 ? 15.878 -14.001 -10.434 1.00 81.06 94 ASP A CA 1
ATOM 691 C C . ASP A 1 94 ? 15.361 -13.304 -9.159 1.00 81.06 94 ASP A C 1
ATOM 693 O O . ASP A 1 94 ? 15.608 -12.119 -8.920 1.00 81.06 94 ASP A O 1
ATOM 697 N N . GLY A 1 95 ? 14.607 -14.036 -8.339 1.00 81.62 95 GLY A N 1
ATOM 698 C CA . GLY A 1 95 ? 14.255 -13.590 -6.996 1.00 81.62 95 GLY A CA 1
ATOM 699 C C . GLY A 1 95 ? 15.404 -13.693 -5.998 1.00 81.62 95 GLY A C 1
ATOM 700 O O . GLY A 1 95 ? 16.334 -14.481 -6.164 1.00 81.62 95 GLY A O 1
ATOM 701 N N . GLU A 1 96 ? 15.283 -12.943 -4.911 1.00 84.06 96 GLU A N 1
ATOM 702 C CA . GLU A 1 96 ? 16.169 -12.974 -3.751 1.00 84.06 96 GLU A CA 1
ATOM 703 C C . GLU A 1 96 ? 15.402 -12.515 -2.497 1.00 84.06 96 GLU A C 1
ATOM 705 O O . GLU A 1 96 ? 14.587 -11.596 -2.543 1.00 84.06 96 GLU A O 1
ATOM 710 N N . VAL A 1 97 ? 15.605 -13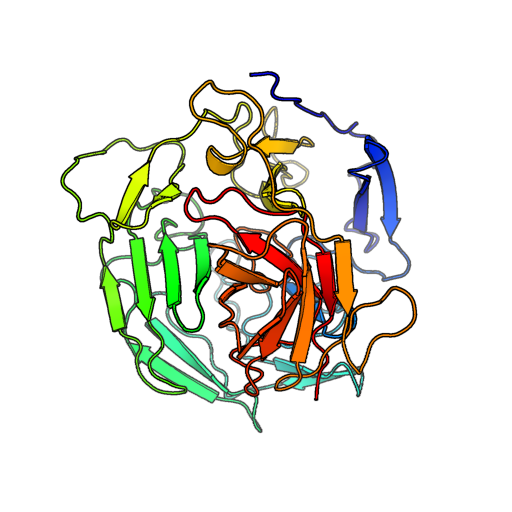.189 -1.364 1.00 85.12 97 VAL A N 1
ATOM 711 C CA . VAL A 1 97 ? 14.961 -12.888 -0.073 1.00 85.12 97 VAL A CA 1
ATOM 712 C C . VAL A 1 97 ? 15.965 -12.276 0.876 1.00 85.12 97 VAL A C 1
ATOM 714 O O . VAL A 1 97 ? 17.046 -12.826 1.044 1.00 85.12 97 VAL A O 1
ATOM 717 N N . TYR A 1 98 ? 15.599 -11.186 1.542 1.00 84.25 98 TYR A N 1
ATOM 718 C CA . TYR A 1 98 ? 16.335 -10.734 2.713 1.00 84.25 98 TYR A CA 1
ATOM 719 C C . TYR A 1 98 ? 15.526 -10.933 3.990 1.00 84.25 98 TYR A C 1
ATOM 721 O O . TYR A 1 98 ? 14.314 -10.702 4.020 1.00 84.25 98 TYR A O 1
ATOM 729 N N . ASP A 1 99 ? 16.230 -11.339 5.044 1.00 85.25 99 ASP A N 1
ATOM 730 C CA . ASP A 1 99 ? 15.701 -11.488 6.393 1.00 85.25 99 ASP A CA 1
ATOM 731 C C . ASP A 1 99 ? 16.232 -10.382 7.335 1.00 85.25 99 ASP A C 1
ATOM 733 O O . ASP A 1 99 ? 17.441 -10.311 7.579 1.00 85.25 99 ASP A O 1
ATOM 737 N N . PRO A 1 100 ? 15.352 -9.546 7.927 1.00 81.94 100 PRO A N 1
ATOM 738 C CA . PRO A 1 100 ? 15.752 -8.476 8.840 1.00 81.94 100 PRO A CA 1
ATOM 739 C C . PRO A 1 100 ? 16.276 -8.938 10.200 1.00 81.94 100 PRO A C 1
ATOM 741 O O . PRO A 1 100 ? 16.797 -8.095 10.927 1.00 81.94 100 PRO A O 1
ATOM 744 N N . ALA A 1 101 ? 16.140 -10.220 10.560 1.00 85.12 101 ALA A N 1
ATOM 745 C CA . ALA A 1 101 ? 16.714 -10.751 11.796 1.00 85.12 101 ALA A CA 1
ATOM 746 C C . ALA A 1 101 ? 18.208 -11.088 11.642 1.00 85.12 101 ALA A C 1
ATOM 748 O O . ALA A 1 101 ? 19.001 -10.770 12.525 1.00 85.12 101 ALA A O 1
ATOM 749 N N . SER A 1 102 ? 18.597 -11.700 10.519 1.00 86.75 102 SER A N 1
ATOM 750 C CA . SER A 1 102 ? 19.992 -12.060 10.213 1.00 86.75 102 SER A CA 1
ATOM 751 C C . SER A 1 102 ? 20.770 -10.997 9.429 1.00 86.75 102 SER A C 1
ATOM 753 O O . SER A 1 102 ? 21.998 -11.039 9.420 1.00 86.75 102 SER A O 1
ATOM 755 N N . ASN A 1 103 ? 20.084 -10.036 8.800 1.00 82.44 103 ASN A N 1
ATOM 756 C CA . ASN A 1 103 ? 20.663 -9.032 7.902 1.00 82.44 103 ASN A CA 1
ATOM 757 C C . ASN A 1 103 ? 21.331 -9.632 6.642 1.00 82.44 103 ASN A C 1
ATOM 759 O O . ASN A 1 103 ? 22.369 -9.156 6.182 1.00 82.44 103 ASN A O 1
ATOM 763 N N . ILE A 1 104 ? 20.735 -10.689 6.075 1.00 84.06 104 ILE A N 1
ATOM 764 C CA . ILE A 1 104 ? 21.289 -11.457 4.946 1.00 84.06 104 ILE A CA 1
ATOM 765 C C . ILE A 1 104 ? 20.329 -11.462 3.755 1.00 84.06 104 ILE A C 1
ATOM 767 O O . ILE A 1 104 ? 19.145 -11.742 3.922 1.00 84.06 104 ILE A O 1
ATOM 771 N N . TRP A 1 105 ? 20.869 -11.235 2.551 1.00 81.81 105 TRP A N 1
ATOM 772 C CA . TRP A 1 105 ? 20.228 -11.549 1.268 1.00 81.81 105 TRP A CA 1
ATOM 773 C C . TRP A 1 105 ? 20.559 -12.980 0.830 1.00 81.81 105 TRP A C 1
ATOM 775 O O . TRP A 1 105 ? 21.715 -13.395 0.859 1.00 81.81 105 TRP A O 1
ATOM 785 N N . SER A 1 106 ? 19.546 -13.727 0.402 1.00 85.06 106 SER A N 1
ATOM 786 C CA . SER A 1 106 ? 19.633 -15.102 -0.091 1.00 85.06 106 SER A CA 1
ATOM 787 C C . SER A 1 106 ? 19.024 -15.189 -1.487 1.00 85.06 106 SER A C 1
ATOM 789 O O . SER A 1 106 ? 17.846 -14.884 -1.675 1.00 85.06 106 SER A O 1
ATOM 791 N N . ALA A 1 107 ? 19.811 -15.625 -2.470 1.00 85.94 107 ALA A N 1
ATOM 792 C CA . ALA A 1 107 ? 19.332 -15.810 -3.836 1.00 85.94 107 ALA A CA 1
ATOM 793 C C . ALA A 1 107 ? 18.263 -16.915 -3.922 1.00 85.94 107 ALA A C 1
ATOM 795 O O . ALA A 1 107 ? 18.355 -17.947 -3.258 1.00 85.94 107 ALA A O 1
ATOM 796 N N . LEU A 1 108 ? 17.274 -16.715 -4.792 1.00 85.25 108 LEU A N 1
ATOM 797 C CA . LEU A 1 108 ? 16.191 -17.653 -5.079 1.00 85.25 108 LEU A CA 1
ATOM 798 C C . LEU A 1 108 ? 16.185 -17.979 -6.584 1.00 85.25 108 LEU A C 1
ATOM 800 O O . LEU A 1 108 ? 15.292 -17.539 -7.316 1.00 85.25 108 LEU A O 1
ATOM 804 N N . PRO A 1 109 ? 17.166 -18.756 -7.083 1.00 88.12 109 PRO A N 1
ATOM 805 C CA . PRO A 1 109 ? 17.386 -18.962 -8.518 1.00 88.12 109 PRO A CA 1
ATOM 806 C C . PRO A 1 109 ? 16.242 -19.697 -9.240 1.00 88.12 109 PRO A C 1
ATOM 808 O O . PRO A 1 109 ? 16.217 -19.742 -10.470 1.00 88.12 109 PRO A O 1
ATOM 811 N N . SER A 1 110 ? 15.281 -20.270 -8.505 1.00 90.62 110 SER A N 1
ATOM 812 C CA . SER A 1 110 ? 14.059 -20.875 -9.063 1.00 90.62 110 SER A CA 1
ATOM 813 C C . SER A 1 110 ? 12.867 -19.906 -9.116 1.00 90.62 110 SER A C 1
ATOM 815 O O . SER A 1 110 ? 11.864 -20.197 -9.771 1.00 90.62 110 SER A O 1
ATOM 817 N N . ALA A 1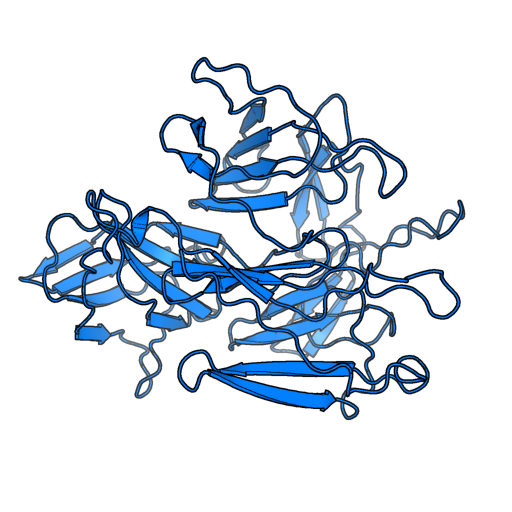 111 ? 12.957 -18.729 -8.486 1.00 86.88 111 ALA A N 1
ATOM 818 C CA . ALA A 1 111 ? 11.964 -17.656 -8.571 1.00 86.88 111 ALA A CA 1
ATOM 819 C C . ALA A 1 111 ? 12.127 -16.849 -9.877 1.00 86.88 111 ALA A C 1
ATOM 821 O O . ALA A 1 111 ? 12.359 -15.642 -9.870 1.00 86.88 111 ALA A O 1
ATOM 822 N N . LYS A 1 112 ? 12.021 -17.539 -11.021 1.00 83.88 112 LYS A N 1
ATOM 823 C CA . LYS A 1 112 ? 12.231 -16.955 -12.352 1.00 83.88 112 LYS A CA 1
ATOM 824 C C . LYS A 1 112 ? 11.152 -15.917 -12.709 1.00 83.88 112 LYS A C 1
ATOM 826 O O . LYS A 1 112 ? 9.960 -16.267 -12.657 1.00 83.88 112 LYS A O 1
ATOM 831 N N . PRO A 1 113 ? 11.520 -14.704 -13.176 1.00 75.94 113 PRO A N 1
ATOM 832 C CA . PRO A 1 113 ? 10.565 -13.729 -13.706 1.00 75.94 113 PRO A CA 1
ATOM 833 C C . PRO A 1 113 ? 9.791 -14.278 -14.921 1.00 75.94 113 PRO A C 1
ATOM 835 O O . PRO A 1 113 ? 9.979 -15.413 -15.368 1.00 75.94 113 PRO A O 1
ATOM 838 N N . GLY A 1 114 ? 8.819 -13.531 -15.441 1.00 66.38 114 GLY A N 1
ATOM 839 C CA . GLY A 1 114 ? 7.997 -13.997 -16.562 1.00 66.38 114 GLY A CA 1
ATOM 840 C C . GLY A 1 114 ? 7.283 -12.887 -17.329 1.00 66.38 114 GLY A C 1
ATOM 841 O O . GLY A 1 114 ? 7.375 -11.720 -16.947 1.00 66.38 114 GLY A O 1
ATOM 842 N N . PRO A 1 115 ? 6.568 -13.246 -18.411 1.00 65.12 115 PRO A N 1
ATOM 843 C CA . PRO A 1 115 ? 5.879 -12.287 -19.271 1.00 65.12 115 PRO A CA 1
ATOM 844 C C . PRO A 1 115 ? 4.786 -11.534 -18.500 1.00 65.12 115 PRO A C 1
ATOM 846 O O . PRO A 1 115 ? 3.957 -12.144 -17.827 1.00 65.12 115 PRO A O 1
ATOM 849 N N . ARG A 1 116 ? 4.763 -10.200 -18.618 1.00 71.50 116 ARG A N 1
ATOM 850 C CA . ARG A 1 116 ? 4.053 -9.290 -17.692 1.00 71.50 116 ARG A CA 1
ATOM 851 C C . ARG A 1 116 ? 2.515 -9.342 -17.804 1.00 71.50 116 ARG A C 1
ATOM 853 O O . ARG A 1 116 ? 1.816 -8.845 -16.912 1.00 71.50 116 ARG A O 1
ATOM 860 N N . LYS A 1 117 ? 1.969 -9.968 -18.856 1.00 80.06 117 LYS A N 1
ATOM 861 C CA . LYS A 1 117 ? 0.539 -10.325 -18.989 1.00 80.06 117 LYS A CA 1
ATOM 862 C C . LYS A 1 117 ? 0.120 -11.518 -18.123 1.00 80.06 117 LYS A C 1
ATOM 864 O O . LYS A 1 117 ? -1.037 -11.588 -17.704 1.00 80.06 117 LYS A O 1
ATOM 869 N N . GLN A 1 118 ? 1.032 -12.461 -17.879 1.00 84.00 118 GLN A N 1
ATOM 870 C CA . GLN A 1 118 ? 0.764 -13.660 -17.088 1.00 84.00 118 GLN A CA 1
ATOM 871 C C . GLN A 1 118 ? 0.960 -13.352 -15.604 1.00 84.00 118 GLN A C 1
ATOM 873 O O . GLN A 1 118 ? 1.994 -12.834 -15.187 1.00 84.00 118 GLN A O 1
ATOM 878 N N . LEU A 1 119 ? -0.040 -13.689 -14.797 1.00 90.94 119 LEU A N 1
ATOM 879 C CA . LEU A 1 119 ? 0.085 -13.665 -13.348 1.00 90.94 119 LEU A CA 1
ATOM 880 C C . LEU A 1 119 ? 0.952 -14.850 -12.909 1.00 90.94 119 LEU A C 1
ATOM 882 O O . LEU A 1 119 ? 0.922 -15.921 -13.523 1.00 90.94 119 LEU A O 1
ATOM 886 N N . LYS A 1 120 ? 1.711 -14.675 -11.827 1.00 90.56 120 LYS A N 1
ATOM 887 C CA . LYS A 1 120 ? 2.529 -15.730 -11.224 1.00 90.56 120 LYS A CA 1
ATOM 888 C C . LYS A 1 120 ? 2.373 -15.736 -9.708 1.00 90.56 120 LYS A C 1
ATOM 890 O O . LYS A 1 120 ? 2.296 -14.682 -9.085 1.00 90.56 120 LYS A O 1
ATOM 895 N N . TRP A 1 121 ? 2.385 -16.934 -9.139 1.00 91.44 121 TRP A N 1
ATOM 896 C CA . TRP A 1 121 ? 2.717 -17.169 -7.741 1.00 91.44 121 TRP A CA 1
ATOM 897 C C . TRP A 1 121 ? 4.223 -17.352 -7.617 1.00 91.44 121 TRP A C 1
ATOM 899 O O . TRP A 1 121 ? 4.820 -18.072 -8.420 1.00 91.44 121 TRP A O 1
ATOM 909 N N . TYR A 1 122 ? 4.817 -16.738 -6.600 1.00 90.19 122 TYR A N 1
ATOM 910 C CA . TYR A 1 122 ? 6.214 -16.946 -6.241 1.00 90.19 122 TYR A CA 1
ATOM 911 C C . TYR A 1 122 ? 6.312 -17.582 -4.858 1.00 90.19 122 TYR A C 1
ATOM 913 O O . TYR A 1 122 ? 5.487 -17.303 -3.989 1.00 90.19 122 TYR A O 1
ATOM 921 N N . SER A 1 123 ? 7.328 -18.421 -4.664 1.00 89.56 123 SER A N 1
ATOM 922 C CA . SER A 1 123 ? 7.737 -18.900 -3.343 1.00 89.56 123 SER A CA 1
ATOM 923 C C . SER A 1 123 ? 9.105 -18.333 -2.980 1.00 89.56 123 SER A C 1
ATOM 925 O O . SER A 1 123 ? 9.979 -18.226 -3.842 1.00 89.56 123 SER A O 1
ATOM 927 N N . ASN A 1 124 ? 9.292 -18.029 -1.697 1.00 86.31 124 ASN A N 1
ATOM 928 C CA . ASN A 1 124 ? 10.568 -17.677 -1.073 1.00 86.31 124 ASN A CA 1
ATOM 929 C C . ASN A 1 124 ? 11.183 -18.841 -0.263 1.00 86.31 124 ASN A C 1
ATOM 931 O O . ASN A 1 124 ? 12.201 -18.657 0.396 1.00 86.31 124 ASN A O 1
ATOM 935 N N . SER A 1 125 ? 10.587 -20.039 -0.302 1.00 86.38 125 SER A N 1
ATOM 936 C CA . SER A 1 125 ? 11.105 -21.232 0.379 1.00 86.38 125 SER A CA 1
ATOM 937 C C . SER A 1 125 ? 12.255 -21.890 -0.393 1.00 86.38 125 SER A C 1
ATOM 939 O O . SER A 1 125 ? 12.103 -22.176 -1.584 1.00 86.38 125 SER A O 1
ATOM 941 N N . GLY A 1 126 ? 13.351 -22.249 0.279 1.00 91.81 126 GLY A N 1
ATOM 942 C CA . GLY A 1 126 ? 14.459 -22.989 -0.339 1.00 91.81 126 GLY A CA 1
ATOM 943 C C . GLY A 1 126 ? 15.128 -22.187 -1.459 1.00 91.81 126 GLY A C 1
ATOM 944 O O . GLY A 1 126 ? 15.561 -21.068 -1.232 1.00 91.81 126 GLY A O 1
ATOM 945 N N . GLN A 1 127 ? 15.180 -22.737 -2.676 1.00 92.38 127 GLN A N 1
ATOM 946 C CA . GLN A 1 127 ? 15.689 -22.037 -3.872 1.00 92.38 127 GLN A CA 1
ATOM 947 C C . GLN A 1 127 ? 14.640 -21.108 -4.527 1.00 92.38 127 GLN A C 1
ATOM 949 O O . GLN A 1 127 ? 14.851 -20.594 -5.628 1.00 92.38 127 GLN A O 1
ATOM 954 N N . GLY A 1 128 ? 13.491 -20.927 -3.871 1.00 91.19 128 GLY A N 1
ATOM 955 C CA . GLY A 1 128 ? 12.319 -20.220 -4.370 1.00 91.19 128 GLY A CA 1
ATOM 956 C C . GLY A 1 128 ? 11.528 -21.017 -5.404 1.00 91.19 128 GLY A C 1
ATOM 957 O O . GLY A 1 128 ? 11.695 -22.225 -5.564 1.00 91.19 128 GLY A O 1
ATOM 958 N N . GLY A 1 129 ? 10.641 -20.336 -6.123 1.00 90.00 129 GLY A N 1
ATOM 959 C CA . GLY A 1 129 ? 9.867 -20.942 -7.204 1.00 90.00 129 GLY A CA 1
ATOM 960 C C . GLY A 1 129 ? 8.948 -19.939 -7.887 1.00 90.00 129 GLY A C 1
ATOM 961 O O . GLY A 1 129 ? 8.597 -18.922 -7.291 1.00 90.00 129 GLY A O 1
ATOM 962 N N . ALA A 1 130 ? 8.542 -20.232 -9.122 1.00 89.56 130 ALA A N 1
ATOM 963 C CA . ALA A 1 130 ? 7.602 -19.422 -9.892 1.00 89.56 130 ALA A CA 1
ATOM 964 C C . ALA A 1 130 ? 6.573 -20.316 -10.606 1.00 89.56 130 ALA A C 1
ATOM 966 O O . ALA A 1 130 ? 6.933 -21.131 -11.454 1.00 89.56 130 ALA A O 1
ATOM 967 N N . ARG A 1 131 ? 5.282 -20.149 -10.297 1.00 90.94 131 ARG A N 1
ATOM 968 C CA . ARG A 1 131 ? 4.167 -20.913 -10.883 1.00 90.94 131 ARG A CA 1
ATOM 969 C C . ARG A 1 131 ? 3.198 -19.980 -11.605 1.00 90.94 131 ARG A C 1
ATOM 971 O O . ARG A 1 131 ? 2.784 -18.970 -11.047 1.00 90.94 131 ARG A O 1
ATOM 978 N N . GLY A 1 132 ? 2.792 -20.328 -12.826 1.00 91.38 132 GLY A N 1
ATOM 979 C CA . GLY A 1 132 ? 1.776 -19.572 -13.568 1.00 91.38 132 GLY A CA 1
ATOM 980 C C . GLY A 1 132 ? 0.419 -19.543 -12.849 1.00 91.38 132 GLY A C 1
ATOM 981 O O . GLY A 1 132 ? -0.036 -20.558 -12.324 1.00 91.38 132 GLY A O 1
ATOM 982 N N . ALA A 1 133 ? -0.227 -18.378 -12.851 1.00 93.25 133 ALA A N 1
ATOM 983 C CA . ALA A 1 133 ? -1.512 -18.104 -12.206 1.00 93.25 133 ALA A CA 1
ATOM 984 C C . ALA A 1 133 ? -2.556 -17.559 -13.207 1.00 93.25 133 ALA A C 1
ATOM 986 O O . ALA A 1 133 ? -3.436 -16.785 -12.844 1.00 93.25 133 ALA A O 1
ATOM 987 N N . GLY A 1 134 ? -2.457 -17.951 -14.480 1.00 92.00 134 GLY A N 1
ATOM 988 C CA . GLY A 1 134 ? -3.325 -17.458 -15.554 1.00 92.00 134 GLY A CA 1
ATOM 989 C C . GLY A 1 134 ? -2.906 -16.088 -16.097 1.00 92.00 134 GLY A C 1
ATOM 990 O O . GLY A 1 134 ? -1.781 -15.636 -15.893 1.00 92.00 134 GLY A O 1
ATOM 991 N N . THR A 1 135 ? -3.814 -15.431 -16.815 1.00 91.81 135 THR A N 1
ATOM 992 C CA . THR A 1 135 ? -3.542 -14.198 -17.571 1.00 91.81 135 THR A CA 1
ATOM 993 C C . THR A 1 135 ? -4.385 -13.048 -17.030 1.00 91.81 135 THR A C 1
ATOM 995 O O . THR A 1 135 ? -5.588 -13.208 -16.847 1.00 91.81 135 THR A O 1
ATOM 998 N N . ARG A 1 136 ? -3.768 -11.882 -16.793 1.00 90.75 136 ARG A N 1
ATOM 999 C CA . ARG A 1 136 ? -4.477 -10.658 -16.376 1.00 90.75 136 ARG A CA 1
ATOM 1000 C C . ARG A 1 136 ? -5.193 -10.002 -17.555 1.00 90.75 136 ARG A C 1
ATOM 1002 O O . ARG A 1 136 ? -6.373 -9.698 -17.465 1.00 90.75 136 ARG A O 1
ATOM 1009 N N . ASN A 1 137 ? -4.458 -9.797 -18.646 1.00 88.38 137 ASN A N 1
ATOM 1010 C CA . ASN A 1 137 ? -4.916 -9.141 -19.866 1.00 88.38 137 ASN A CA 1
ATOM 1011 C C . ASN A 1 137 ? -4.382 -9.939 -21.064 1.00 88.38 137 ASN A C 1
ATOM 1013 O O . ASN A 1 137 ? -3.178 -10.162 -21.166 1.00 88.38 137 ASN A O 1
ATOM 1017 N N . ALA A 1 138 ? -5.267 -10.414 -21.942 1.00 87.94 138 ALA A N 1
ATOM 1018 C CA . ALA A 1 138 ? -4.873 -11.220 -23.099 1.00 87.94 138 ALA A CA 1
ATOM 1019 C C . ALA A 1 138 ? -4.225 -10.386 -24.220 1.00 87.94 138 ALA A C 1
ATOM 1021 O O . ALA A 1 138 ? -3.427 -10.912 -24.995 1.00 87.94 138 ALA A O 1
ATOM 1022 N N . ILE A 1 139 ? -4.554 -9.093 -24.292 1.00 87.94 139 ILE A N 1
ATOM 1023 C CA . ILE A 1 139 ? -4.184 -8.198 -25.389 1.00 87.94 139 ILE A CA 1
ATOM 1024 C C . ILE A 1 139 ? -2.845 -7.531 -25.076 1.00 87.94 139 ILE A C 1
ATOM 1026 O O . ILE A 1 139 ? -1.843 -7.844 -25.715 1.00 87.94 139 ILE A O 1
ATOM 1030 N N . ASN A 1 140 ? -2.804 -6.676 -24.052 1.00 87.38 140 ASN A N 1
ATOM 1031 C CA . ASN A 1 140 ? -1.669 -5.792 -23.789 1.00 87.38 140 ASN A CA 1
ATOM 1032 C C . ASN A 1 140 ? -0.963 -6.105 -22.465 1.00 87.38 140 ASN A C 1
ATOM 1034 O O . ASN A 1 140 ? -1.585 -6.494 -21.472 1.00 87.38 140 ASN A O 1
ATOM 1038 N N . ASP A 1 141 ? 0.342 -5.853 -22.435 1.00 89.62 141 ASP A N 1
ATOM 1039 C CA . ASP A 1 141 ? 1.040 -5.529 -21.195 1.00 89.62 141 ASP A CA 1
ATOM 1040 C C . ASP A 1 141 ? 0.522 -4.197 -20.620 1.00 89.62 141 ASP A C 1
ATOM 1042 O O . ASP A 1 141 ? -0.171 -3.430 -21.285 1.00 89.62 141 ASP A O 1
ATOM 1046 N N . GLN A 1 142 ? 0.797 -3.953 -19.338 1.00 88.50 142 GLN A N 1
ATOM 1047 C CA . GLN A 1 142 ? 0.348 -2.754 -18.620 1.00 88.50 142 GLN A CA 1
ATOM 1048 C C . GLN A 1 142 ? 1.501 -2.207 -17.777 1.00 88.50 142 GLN A C 1
ATOM 1050 O O . GLN A 1 142 ? 1.447 -2.196 -16.547 1.00 88.50 142 GLN A O 1
ATOM 1055 N N . MET A 1 143 ? 2.587 -1.832 -18.451 1.00 87.69 143 MET A N 1
ATOM 1056 C CA . MET A 1 143 ? 3.721 -1.157 -17.824 1.00 87.69 143 MET A CA 1
ATOM 1057 C C . MET A 1 143 ? 3.258 0.160 -17.191 1.00 87.69 143 MET A C 1
ATOM 1059 O O . MET A 1 143 ? 2.386 0.826 -17.742 1.00 87.69 143 MET A O 1
ATOM 1063 N N . CYS A 1 144 ? 3.784 0.490 -16.009 1.00 88.50 144 CYS A N 1
ATOM 1064 C CA . CYS A 1 144 ? 3.368 1.643 -15.196 1.00 88.50 144 CYS A CA 1
ATOM 1065 C C . CYS A 1 144 ? 1.849 1.709 -14.896 1.00 88.50 144 CYS A C 1
ATOM 1067 O O . CYS A 1 144 ? 1.326 2.757 -14.523 1.00 88.50 144 CYS A O 1
ATOM 1069 N N . GLY A 1 145 ? 1.121 0.592 -15.041 1.00 89.56 145 GLY A N 1
ATOM 1070 C CA . GLY A 1 145 ? -0.259 0.466 -14.575 1.00 89.56 145 GLY A CA 1
ATOM 1071 C C . GLY A 1 145 ? -0.322 0.365 -13.053 1.00 89.56 145 GLY A C 1
ATOM 1072 O O . GLY A 1 145 ? 0.563 -0.213 -12.424 1.00 89.56 145 GLY A O 1
ATOM 1073 N N . VAL A 1 146 ? -1.384 0.904 -12.455 1.00 91.56 146 VAL A N 1
ATOM 1074 C CA . VAL A 1 146 ? -1.551 0.924 -10.994 1.00 91.56 146 VAL A CA 1
ATOM 1075 C C . VAL A 1 146 ? -2.229 -0.348 -10.491 1.00 91.56 146 VAL A C 1
ATOM 1077 O O . VAL A 1 146 ? -3.124 -0.888 -11.150 1.00 91.56 146 VAL A O 1
ATOM 1080 N N . THR A 1 147 ? -1.842 -0.805 -9.300 1.00 93.31 147 THR A N 1
ATOM 1081 C CA . THR A 1 147 ? -2.471 -1.926 -8.586 1.00 93.31 147 THR A CA 1
ATOM 1082 C C . THR A 1 147 ? -2.652 -1.600 -7.102 1.00 93.31 147 THR A C 1
ATOM 1084 O O . THR A 1 147 ? -1.848 -0.882 -6.512 1.00 93.31 147 THR A O 1
ATOM 1087 N N . VAL A 1 148 ? -3.726 -2.101 -6.483 1.00 95.12 148 VAL A N 1
ATOM 1088 C CA . VAL A 1 148 ? -3.974 -1.939 -5.038 1.00 95.12 148 VAL A CA 1
ATOM 1089 C C . VAL A 1 148 ? -4.821 -3.084 -4.483 1.00 95.12 148 VAL A C 1
ATOM 1091 O O . VAL A 1 148 ? -5.835 -3.455 -5.077 1.00 95.12 148 VAL A O 1
ATOM 1094 N N . MET A 1 149 ? -4.435 -3.629 -3.326 1.00 95.31 149 MET A N 1
ATOM 1095 C CA . MET A 1 149 ? -5.267 -4.561 -2.558 1.00 95.31 149 MET A CA 1
ATOM 1096 C C . MET A 1 149 ? -6.251 -3.761 -1.694 1.00 95.31 149 MET A C 1
ATOM 1098 O O . MET A 1 149 ? -5.906 -3.272 -0.617 1.00 95.31 149 MET A O 1
ATOM 1102 N N . TYR A 1 150 ? -7.467 -3.562 -2.206 1.00 92.31 150 TYR A N 1
ATOM 1103 C CA . TYR A 1 150 ? -8.483 -2.709 -1.576 1.00 92.31 150 TYR A CA 1
ATOM 1104 C C . TYR A 1 150 ? -9.397 -3.467 -0.599 1.00 92.31 150 TYR A C 1
ATOM 1106 O O . TYR A 1 150 ? -10.142 -2.843 0.160 1.00 92.31 150 TYR A O 1
ATOM 1114 N N . ASP A 1 151 ? -9.328 -4.795 -0.596 1.00 90.50 151 ASP A N 1
ATOM 1115 C CA . ASP A 1 151 ? -9.804 -5.656 0.485 1.00 90.50 151 ASP A CA 1
ATOM 1116 C C . ASP A 1 151 ? -8.952 -6.930 0.534 1.00 90.50 151 ASP A C 1
ATOM 1118 O O . ASP A 1 151 ? -8.235 -7.232 -0.427 1.00 90.50 151 ASP A O 1
ATOM 1122 N N . ASN A 1 152 ? -9.042 -7.702 1.617 1.00 89.06 152 ASN A N 1
ATOM 1123 C CA . ASN A 1 152 ? -8.273 -8.941 1.753 1.00 89.06 152 ASN A CA 1
ATOM 1124 C C . ASN A 1 152 ? -8.560 -9.902 0.589 1.00 89.06 152 ASN A C 1
ATOM 1126 O O . ASN A 1 152 ? -9.707 -10.241 0.301 1.00 89.06 152 ASN A O 1
ATOM 1130 N N . GLY A 1 153 ? -7.501 -10.314 -0.111 1.00 90.94 153 GLY A N 1
ATOM 1131 C CA . GLY A 1 153 ? -7.598 -11.180 -1.286 1.00 90.94 153 GLY A CA 1
ATOM 1132 C C . GLY A 1 153 ? -8.169 -10.522 -2.551 1.00 90.94 153 GLY A C 1
ATOM 1133 O O . GLY A 1 153 ? -8.300 -11.214 -3.561 1.00 90.94 153 GLY A O 1
ATOM 1134 N N . VAL A 1 154 ? -8.487 -9.220 -2.553 1.00 94.19 154 VAL A N 1
ATOM 1135 C CA . VAL A 1 154 ? -9.091 -8.528 -3.706 1.00 94.19 154 VAL A CA 1
ATOM 1136 C C . VAL A 1 154 ? -8.227 -7.355 -4.168 1.00 94.19 154 VAL A C 1
ATOM 1138 O O . VAL A 1 154 ? -8.054 -6.352 -3.474 1.00 94.19 154 VAL A O 1
ATOM 1141 N N . ILE A 1 155 ? -7.701 -7.481 -5.385 1.00 94.50 155 ILE A N 1
ATOM 1142 C CA . ILE A 1 155 ? -6.812 -6.509 -6.017 1.00 94.50 155 ILE A CA 1
ATOM 1143 C C . ILE A 1 155 ? -7.555 -5.804 -7.152 1.00 94.50 155 ILE A C 1
ATOM 1145 O O . ILE A 1 155 ? -8.161 -6.444 -8.013 1.00 94.50 155 ILE A O 1
ATOM 1149 N N . PHE A 1 156 ? -7.477 -4.478 -7.179 1.00 93.12 156 PHE A N 1
ATOM 1150 C CA . PHE A 1 156 ? -7.844 -3.664 -8.332 1.00 93.12 156 PHE A CA 1
ATOM 1151 C C . PHE A 1 156 ? -6.593 -3.363 -9.163 1.00 93.12 156 PHE A C 1
ATOM 1153 O O . PHE A 1 156 ? -5.519 -3.143 -8.604 1.00 93.12 156 PHE A O 1
ATOM 1160 N N . SER A 1 157 ? -6.725 -3.338 -10.490 1.00 91.75 157 SER A N 1
ATOM 1161 C CA . SER A 1 157 ? -5.674 -2.878 -11.405 1.00 91.75 157 SER A CA 1
ATOM 1162 C C . SER A 1 157 ? -6.249 -2.009 -12.519 1.00 91.75 157 SER A C 1
ATOM 1164 O O . SER A 1 157 ? -7.361 -2.274 -12.986 1.00 91.75 157 SER A O 1
ATOM 1166 N N . ALA A 1 158 ? -5.503 -0.997 -12.965 1.00 89.69 158 ALA A N 1
ATOM 1167 C CA . ALA A 1 158 ? -5.950 -0.086 -14.016 1.00 89.69 158 ALA A CA 1
ATOM 1168 C C . ALA A 1 158 ? -4.804 0.532 -14.828 1.00 89.69 158 ALA A C 1
ATOM 1170 O O . ALA A 1 158 ? -3.722 0.802 -14.309 1.00 89.69 158 ALA A O 1
ATOM 1171 N N . GLY A 1 159 ? -5.097 0.833 -16.094 1.00 89.06 159 GLY A N 1
ATOM 1172 C CA . GLY A 1 159 ? -4.250 1.666 -16.945 1.00 89.06 159 GLY A CA 1
ATOM 1173 C C . GLY A 1 159 ? -2.960 0.980 -17.390 1.00 89.06 159 GLY A C 1
ATOM 1174 O O . GLY A 1 159 ? -2.977 -0.201 -17.750 1.00 89.06 159 GLY A O 1
ATOM 1175 N N . GLY A 1 160 ? -1.864 1.737 -17.373 1.00 89.38 160 GLY A N 1
ATOM 1176 C CA . GLY A 1 160 ? -0.570 1.338 -17.925 1.00 89.38 160 GLY A CA 1
ATOM 1177 C C . GLY A 1 160 ? -0.545 1.339 -19.454 1.00 89.38 160 GLY A C 1
ATOM 1178 O O . GLY A 1 160 ? -1.529 1.698 -20.095 1.00 89.38 160 GLY A O 1
ATOM 1179 N N . SER A 1 161 ? 0.571 0.925 -20.038 1.00 86.06 161 SER A N 1
ATOM 1180 C CA . SER A 1 161 ? 0.831 0.928 -21.486 1.00 86.06 161 SER A CA 1
ATOM 1181 C C . SER A 1 161 ? 1.505 -0.375 -21.939 1.00 86.06 161 SER A C 1
ATOM 1183 O O . SER A 1 161 ? 2.021 -1.140 -21.118 1.00 86.06 161 SER A O 1
ATOM 1185 N N . GLN A 1 162 ? 1.514 -0.653 -23.248 1.00 87.56 162 GLN A N 1
ATOM 1186 C CA . GLN A 1 162 ? 2.183 -1.846 -23.790 1.00 87.56 162 GLN A CA 1
ATOM 1187 C C . GLN A 1 162 ? 3.714 -1.751 -23.634 1.00 87.56 162 GLN A C 1
ATOM 1189 O O . GLN A 1 162 ? 4.362 -2.738 -23.279 1.00 87.56 162 GLN A O 1
ATOM 1194 N N . SER A 1 163 ? 4.278 -0.558 -23.844 1.00 83.94 163 SER A N 1
ATOM 1195 C CA . SER A 1 163 ? 5.706 -0.253 -23.663 1.00 83.94 163 SER A CA 1
ATOM 1196 C C . SER A 1 163 ? 5.915 0.846 -22.617 1.00 83.94 163 SER A C 1
ATOM 1198 O O . SER A 1 163 ? 4.974 1.539 -22.243 1.00 83.94 163 SER A O 1
ATOM 1200 N N . TYR A 1 164 ? 7.143 0.983 -22.107 1.00 82.81 164 TYR A N 1
ATOM 1201 C CA . TYR A 1 164 ? 7.477 1.915 -21.018 1.00 82.81 164 TYR A CA 1
ATOM 1202 C C . TYR A 1 164 ? 7.354 3.393 -21.427 1.00 82.81 164 TYR A C 1
ATOM 1204 O O . TYR A 1 164 ? 6.824 4.203 -20.674 1.00 82.81 164 TYR A O 1
ATOM 1212 N N . SER A 1 165 ? 7.821 3.715 -22.632 1.00 80.56 165 SER A N 1
ATOM 1213 C CA . SER A 1 165 ? 7.658 5.000 -23.311 1.00 80.56 165 SER A CA 1
ATOM 1214 C C . SER A 1 165 ? 6.953 4.789 -24.654 1.00 80.56 165 SER A C 1
ATOM 1216 O O . SER A 1 165 ? 6.727 3.645 -25.065 1.00 80.56 165 SER A O 1
ATOM 1218 N N . ASP A 1 166 ? 6.600 5.894 -25.319 1.00 86.81 166 ASP A N 1
ATOM 1219 C CA . ASP A 1 166 ? 6.174 5.925 -26.729 1.00 86.81 166 ASP A CA 1
ATOM 1220 C C . ASP A 1 166 ? 5.011 4.962 -27.047 1.00 86.81 166 ASP A C 1
ATOM 1222 O O . ASP A 1 166 ? 4.944 4.325 -28.098 1.00 86.81 166 ASP A O 1
ATOM 1226 N N . SER A 1 167 ? 4.095 4.823 -26.084 1.00 84.25 167 SER A N 1
ATOM 1227 C CA . SER A 1 167 ? 2.987 3.872 -26.105 1.00 84.25 167 SER A CA 1
ATOM 1228 C C . SER A 1 167 ? 1.776 4.465 -25.394 1.00 84.25 167 SER A C 1
ATOM 1230 O O . SER A 1 167 ? 1.898 4.995 -24.288 1.00 84.25 167 SER A O 1
ATOM 1232 N N . ASP A 1 168 ? 0.608 4.370 -26.029 1.00 87.12 168 ASP A N 1
ATOM 1233 C CA . ASP A 1 168 ? -0.625 4.960 -25.511 1.00 87.12 168 ASP A CA 1
ATOM 1234 C C . ASP A 1 168 ? -1.038 4.385 -24.148 1.00 87.12 168 ASP A C 1
ATOM 1236 O O . ASP A 1 168 ? -0.999 3.174 -23.901 1.00 87.12 168 ASP A O 1
ATOM 1240 N N . GLY A 1 169 ? -1.507 5.279 -23.275 1.00 83.06 169 GLY A N 1
ATOM 1241 C CA . GLY A 1 169 ? -2.096 4.921 -21.989 1.00 83.06 169 GLY A CA 1
ATOM 1242 C C . GLY A 1 169 ? -3.419 4.173 -22.169 1.00 83.06 169 GLY A C 1
ATOM 1243 O O . GLY A 1 169 ? -4.385 4.688 -22.735 1.00 83.06 169 GLY A O 1
ATOM 1244 N N . LEU A 1 170 ? -3.481 2.953 -21.647 1.00 86.75 170 LEU A N 1
ATOM 1245 C CA . LEU A 1 170 ? -4.648 2.086 -21.717 1.00 86.75 170 LEU A CA 1
ATOM 1246 C C . LEU A 1 170 ? -5.738 2.538 -20.737 1.00 86.75 170 LEU A C 1
ATOM 1248 O O . LEU A 1 170 ? -5.491 3.185 -19.721 1.00 86.75 170 LEU A O 1
ATOM 1252 N N . THR A 1 171 ? -6.974 2.113 -21.003 1.00 85.19 171 THR A N 1
ATOM 1253 C CA . THR A 1 171 ? -8.102 2.276 -20.068 1.00 85.19 171 THR A CA 1
ATOM 1254 C C . THR A 1 171 ? -8.578 0.948 -19.476 1.00 85.19 171 THR A C 1
ATOM 1256 O O . THR A 1 171 ? -9.614 0.923 -18.813 1.00 85.19 171 THR A O 1
ATOM 1259 N N . ALA A 1 172 ? -7.855 -0.151 -19.716 1.00 86.31 172 ALA A N 1
ATOM 1260 C CA . ALA A 1 172 ? -8.206 -1.484 -19.233 1.00 86.31 172 ALA A CA 1
ATOM 1261 C C . ALA A 1 172 ? -8.146 -1.551 -17.701 1.00 86.31 172 ALA A C 1
ATOM 1263 O O . ALA A 1 172 ? -7.173 -1.093 -17.092 1.00 86.31 172 ALA A O 1
ATOM 1264 N N . THR A 1 173 ? -9.167 -2.144 -17.082 1.00 89.31 173 THR A N 1
ATOM 1265 C CA . THR A 1 173 ? -9.241 -2.329 -15.627 1.00 89.31 173 THR A CA 1
ATOM 1266 C C . THR A 1 173 ? -9.614 -3.761 -15.275 1.00 89.31 173 THR A C 1
ATOM 1268 O O . THR A 1 173 ? -10.327 -4.427 -16.028 1.00 89.31 173 THR A O 1
ATOM 1271 N N . HIS A 1 174 ? -9.115 -4.248 -14.136 1.00 90.62 174 HIS A N 1
ATOM 1272 C CA . HIS A 1 174 ? -9.389 -5.606 -13.672 1.00 90.62 174 HIS A CA 1
ATOM 1273 C C . HIS A 1 174 ? -9.640 -5.652 -12.170 1.00 90.62 174 HIS A C 1
ATOM 1275 O O . HIS A 1 174 ? -8.935 -4.998 -11.397 1.00 90.62 174 HIS A O 1
ATOM 1281 N N . LYS A 1 175 ? -10.579 -6.508 -11.768 1.00 92.75 175 LYS A N 1
ATOM 1282 C CA . LYS A 1 175 ? -10.732 -6.996 -10.398 1.00 92.75 175 LYS A CA 1
ATOM 1283 C C . LYS A 1 175 ? -10.170 -8.412 -10.350 1.00 92.75 175 LYS A C 1
ATOM 1285 O O . LYS A 1 175 ? -10.624 -9.287 -11.084 1.00 92.75 175 LYS A O 1
ATOM 1290 N N . ILE A 1 176 ? -9.162 -8.617 -9.512 1.00 94.25 176 ILE A N 1
ATOM 1291 C CA . ILE A 1 176 ? -8.446 -9.881 -9.353 1.00 94.25 176 ILE A CA 1
ATOM 1292 C C . ILE A 1 176 ? -8.742 -10.398 -7.945 1.00 94.25 176 ILE A C 1
ATOM 1294 O O . ILE A 1 176 ? -8.334 -9.782 -6.962 1.00 94.25 176 ILE A O 1
ATOM 1298 N N . THR A 1 177 ? -9.450 -11.521 -7.844 1.00 95.88 177 THR A N 1
ATOM 1299 C CA . THR A 1 177 ? -9.798 -12.157 -6.566 1.00 95.88 177 THR A CA 1
ATOM 1300 C C . THR A 1 177 ? -8.951 -13.408 -6.362 1.00 95.88 177 THR A C 1
ATOM 1302 O O . THR A 1 177 ? -9.098 -14.397 -7.087 1.00 95.88 177 THR A O 1
ATOM 1305 N N . ILE A 1 178 ? -8.078 -13.368 -5.358 1.00 93.88 178 ILE A N 1
ATOM 1306 C CA . ILE A 1 178 ? -7.258 -14.488 -4.895 1.00 93.88 178 ILE A CA 1
ATOM 1307 C C . ILE A 1 178 ? -8.174 -15.567 -4.304 1.00 93.88 178 ILE A C 1
ATOM 1309 O O . ILE A 1 178 ? -9.052 -15.277 -3.499 1.00 93.88 178 ILE A O 1
ATOM 1313 N N . LYS A 1 179 ? -7.963 -16.826 -4.710 1.00 92.12 179 LYS A N 1
ATOM 1314 C CA . LYS A 1 179 ? -8.746 -17.996 -4.259 1.00 92.12 179 LYS A CA 1
ATOM 1315 C C . LYS A 1 179 ? -7.986 -18.916 -3.294 1.00 92.12 179 LYS A C 1
ATOM 1317 O O . LYS A 1 179 ? -8.456 -20.005 -2.990 1.00 92.12 179 LYS A O 1
ATOM 1322 N N . GLY A 1 180 ? -6.797 -18.498 -2.871 1.00 89.88 180 GLY A N 1
ATOM 1323 C CA . GLY A 1 180 ? -5.831 -19.303 -2.124 1.00 89.88 180 GLY A CA 1
ATOM 1324 C C . GLY A 1 180 ? -4.462 -19.312 -2.804 1.00 89.88 180 GLY A C 1
ATOM 1325 O O . GLY A 1 180 ? -4.345 -19.078 -4.011 1.00 89.88 180 GLY A O 1
ATOM 1326 N N . VAL A 1 181 ? -3.420 -19.577 -2.016 1.00 89.94 181 VAL A N 1
ATOM 1327 C CA . VAL A 1 181 ? -2.030 -19.655 -2.488 1.00 89.94 181 VAL A CA 1
ATOM 1328 C C . VAL A 1 181 ? -1.904 -20.715 -3.589 1.00 89.94 181 VAL A C 1
ATOM 1330 O O . VAL A 1 181 ? -2.576 -21.746 -3.557 1.00 89.94 181 VAL A O 1
ATOM 1333 N N . ASN A 1 182 ? -1.054 -20.461 -4.589 1.00 91.19 182 ASN A N 1
ATOM 1334 C CA . ASN A 1 182 ? -0.806 -21.353 -5.730 1.00 91.19 182 ASN A CA 1
ATOM 1335 C C . ASN A 1 182 ? -2.033 -21.686 -6.612 1.00 91.19 182 ASN A C 1
ATOM 1337 O O . ASN A 1 182 ? -1.922 -22.510 -7.523 1.00 91.19 182 ASN A O 1
ATOM 1341 N N . THR A 1 183 ? -3.178 -21.027 -6.403 1.00 93.94 183 THR A N 1
ATOM 1342 C CA . THR A 1 183 ? -4.408 -21.205 -7.193 1.00 93.94 183 THR A CA 1
ATOM 1343 C C . THR A 1 183 ? -4.607 -20.023 -8.140 1.00 93.94 183 THR A C 1
ATOM 1345 O O . THR A 1 183 ? -4.349 -18.879 -7.769 1.00 93.94 183 THR A O 1
ATOM 1348 N N . ALA A 1 184 ? -5.060 -20.259 -9.375 1.00 94.56 184 ALA A N 1
ATOM 1349 C CA . ALA A 1 184 ? -5.344 -19.161 -10.301 1.00 94.56 184 ALA A CA 1
ATOM 1350 C C . ALA A 1 184 ? -6.469 -18.255 -9.736 1.00 94.56 184 ALA A C 1
ATOM 1352 O O . ALA A 1 184 ? -7.545 -18.768 -9.401 1.00 94.56 184 ALA A O 1
ATOM 1353 N N . PRO A 1 185 ? -6.254 -16.931 -9.601 1.00 95.62 185 PRO A N 1
ATOM 1354 C CA . PRO A 1 185 ? -7.295 -16.007 -9.168 1.00 95.62 185 PRO A CA 1
ATOM 1355 C C . PRO A 1 185 ? -8.430 -15.925 -10.196 1.00 95.62 185 PRO A C 1
ATOM 1357 O O . PRO A 1 185 ? -8.249 -16.209 -11.379 1.00 95.62 185 PRO A O 1
ATOM 1360 N N . ALA A 1 186 ? -9.610 -15.480 -9.759 1.00 95.81 186 ALA A N 1
ATOM 1361 C CA . ALA A 1 186 ? -10.605 -14.982 -10.707 1.00 95.81 186 ALA A CA 1
ATOM 1362 C C . ALA A 1 186 ? -10.165 -13.600 -11.204 1.00 95.81 186 ALA A C 1
ATOM 1364 O O . ALA A 1 186 ? -9.877 -12.728 -10.388 1.00 95.81 186 ALA A O 1
ATOM 1365 N N . VAL A 1 187 ? -10.145 -13.399 -12.521 1.00 94.12 187 VAL A N 1
ATOM 1366 C CA . VAL A 1 187 ? -9.890 -12.098 -13.149 1.00 94.12 187 VAL A CA 1
ATOM 1367 C C . VAL A 1 187 ? -11.165 -11.659 -13.860 1.00 94.12 187 VAL A C 1
ATOM 1369 O O . VAL A 1 187 ? -11.621 -12.329 -14.782 1.00 94.12 187 VAL A O 1
ATOM 1372 N N . GLN A 1 188 ? -11.739 -10.541 -13.426 1.00 91.56 188 GLN A N 1
ATOM 1373 C CA . GLN A 1 188 ? -12.819 -9.846 -14.121 1.00 91.56 188 GLN A CA 1
ATOM 1374 C C . GLN A 1 188 ? -12.218 -8.645 -14.855 1.00 91.56 188 GLN A C 1
ATOM 1376 O O . GLN A 1 188 ? -11.662 -7.759 -14.205 1.00 91.56 188 GLN A O 1
ATOM 1381 N N . THR A 1 189 ? -12.320 -8.622 -16.183 1.00 87.69 189 THR A N 1
ATOM 1382 C CA . THR A 1 189 ? -11.963 -7.485 -17.049 1.00 87.69 189 THR A CA 1
ATOM 1383 C C . THR A 1 189 ? -13.078 -6.437 -17.075 1.00 87.69 189 THR A C 1
ATOM 1385 O O . THR A 1 189 ? -14.222 -6.742 -16.742 1.00 87.69 189 THR A O 1
ATOM 1388 N N . ASP A 1 190 ? -12.746 -5.216 -17.503 1.00 73.81 190 ASP A N 1
ATOM 1389 C CA . ASP A 1 190 ? -13.685 -4.119 -17.775 1.00 73.81 190 ASP A CA 1
ATOM 1390 C C . ASP A 1 190 ? -14.712 -3.909 -16.658 1.00 73.81 190 ASP A C 1
ATOM 1392 O O . ASP A 1 190 ? -15.930 -3.973 -16.843 1.00 73.81 190 ASP A O 1
ATOM 1396 N N . VAL A 1 191 ? -14.191 -3.592 -15.471 1.00 65.19 191 VAL A N 1
ATOM 1397 C CA . VAL A 1 191 ? -14.952 -3.311 -14.242 1.00 65.19 191 VAL A CA 1
ATOM 1398 C C . VAL A 1 191 ? -15.627 -1.922 -14.313 1.00 65.19 191 VAL A C 1
ATOM 1400 O O . VAL A 1 191 ? -15.585 -1.146 -13.368 1.00 65.19 191 VAL A O 1
ATOM 1403 N N . ARG A 1 192 ? -16.216 -1.599 -15.475 1.00 57.59 192 ARG A N 1
ATOM 1404 C CA . ARG A 1 192 ? -16.964 -0.380 -15.833 1.00 57.59 192 ARG A CA 1
ATOM 1405 C C . ARG A 1 192 ? -18.466 -0.633 -16.010 1.00 57.59 192 ARG A C 1
ATOM 1407 O O . ARG A 1 192 ? -19.160 0.180 -16.614 1.00 57.59 192 ARG A O 1
ATOM 1414 N N . GLN A 1 193 ? -18.987 -1.771 -15.554 1.00 44.72 193 GLN A N 1
ATOM 1415 C CA . GLN A 1 193 ? -20.386 -2.141 -15.795 1.00 44.72 193 GLN A CA 1
ATOM 1416 C C . GLN A 1 193 ? -21.366 -1.486 -14.810 1.00 44.72 193 GLN A C 1
ATOM 1418 O O . GLN A 1 193 ? -22.019 -2.147 -14.010 1.00 44.72 193 GLN A O 1
ATOM 1423 N N . CYS A 1 194 ? -21.514 -0.172 -14.959 1.00 42.38 194 CYS A N 1
ATOM 1424 C CA . CYS A 1 194 ? -22.787 0.538 -14.856 1.00 42.38 194 CYS A CA 1
ATOM 1425 C C . CYS A 1 194 ? -22.843 1.511 -16.043 1.00 42.38 194 CYS A C 1
ATOM 1427 O O . CYS A 1 194 ? -21.883 2.238 -16.285 1.00 42.38 194 CYS A O 1
ATOM 1429 N N . GLY A 1 195 ? -23.914 1.453 -16.843 1.00 33.75 195 GLY A N 1
ATOM 14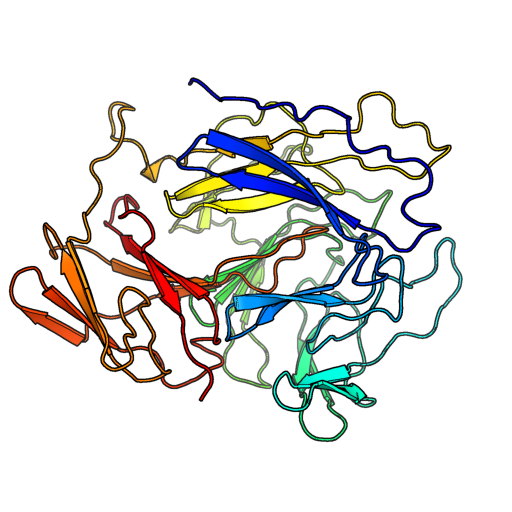30 C CA . GLY A 1 195 ? -23.947 2.032 -18.192 1.00 33.75 195 GLY A CA 1
ATOM 1431 C C . GLY A 1 195 ? -23.602 3.524 -18.246 1.00 33.75 195 GLY A C 1
ATOM 1432 O O . GLY A 1 195 ? -24.372 4.357 -17.780 1.00 33.75 195 GLY A O 1
ATOM 1433 N N . GLY A 1 196 ? -22.465 3.855 -18.862 1.00 34.44 196 GLY A N 1
ATOM 1434 C CA . GLY A 1 196 ? -22.010 5.229 -19.067 1.00 34.44 196 GLY A CA 1
ATOM 1435 C C . GLY A 1 196 ? -20.727 5.275 -19.896 1.00 34.44 196 GLY A C 1
ATOM 1436 O O . GLY A 1 196 ? -19.659 4.874 -19.438 1.00 34.44 196 GLY A O 1
ATOM 1437 N N . SER A 1 197 ? -20.817 5.745 -21.140 1.00 31.80 197 SER A N 1
ATOM 1438 C CA . SER A 1 197 ? -19.672 5.826 -22.051 1.00 31.80 197 SER A CA 1
ATOM 1439 C C . SER A 1 197 ? -18.799 7.049 -21.752 1.00 31.80 197 SER A C 1
ATOM 1441 O O . SER A 1 197 ? -19.159 8.170 -22.107 1.00 31.80 197 SER A O 1
ATOM 1443 N N . ALA A 1 198 ? -17.619 6.831 -21.171 1.00 37.66 198 ALA A N 1
ATOM 1444 C CA . ALA A 1 198 ? -16.589 7.857 -21.006 1.00 37.66 198 ALA A CA 1
ATOM 1445 C C . ALA A 1 198 ? -15.330 7.509 -21.825 1.00 37.66 198 ALA A C 1
ATOM 1447 O O . ALA A 1 198 ? -14.349 6.991 -21.295 1.00 37.66 198 ALA A O 1
ATOM 1448 N N . GLN A 1 199 ? -15.356 7.797 -23.132 1.00 33.09 199 GLN A N 1
ATOM 1449 C CA . GLN A 1 199 ? -14.151 7.822 -23.968 1.00 33.09 199 GLN A CA 1
ATOM 1450 C C . GLN A 1 199 ? -13.619 9.253 -24.094 1.00 33.09 199 GLN A C 1
ATOM 1452 O O . GLN A 1 199 ? -14.207 10.051 -24.820 1.00 33.09 199 GLN A O 1
ATOM 1457 N N . ARG A 1 200 ? -12.480 9.548 -23.453 1.00 37.03 200 ARG A N 1
ATOM 1458 C CA . ARG A 1 200 ? -11.502 10.571 -23.879 1.00 37.03 200 ARG A CA 1
ATOM 1459 C C . ARG A 1 200 ? -10.093 10.142 -23.432 1.00 37.03 200 ARG A C 1
ATOM 1461 O O . ARG A 1 200 ? -9.964 9.680 -22.298 1.00 37.03 200 ARG A O 1
ATOM 1468 N N . PRO A 1 201 ? -9.052 10.268 -24.276 1.00 35.56 201 PRO A N 1
ATOM 1469 C CA . PRO A 1 201 ? -7.664 10.129 -23.845 1.00 35.56 201 PRO A CA 1
ATOM 1470 C C . PRO A 1 201 ? -7.179 11.415 -23.153 1.00 35.56 201 PRO A C 1
ATOM 1472 O O . PRO A 1 201 ? -7.644 12.508 -23.473 1.00 35.56 201 PRO A O 1
ATOM 1475 N N . GLY A 1 202 ? -6.218 11.277 -22.235 1.00 40.62 202 GLY A N 1
ATOM 1476 C CA . GLY A 1 202 ? -5.595 12.393 -21.513 1.00 40.62 202 GLY A CA 1
ATOM 1477 C C . GLY A 1 202 ? -6.090 12.561 -20.070 1.00 40.62 202 GLY A C 1
ATOM 1478 O O . GLY A 1 202 ? -7.259 12.838 -19.825 1.00 40.62 202 GLY A O 1
ATOM 1479 N N . VAL A 1 203 ? -5.149 12.457 -19.125 1.00 36.78 203 VAL A N 1
ATOM 1480 C CA . VAL A 1 203 ? -5.301 12.634 -17.666 1.00 36.78 203 VAL A CA 1
ATOM 1481 C C . VAL A 1 203 ? -6.226 11.615 -16.971 1.00 36.78 203 VAL A C 1
ATOM 1483 O O . VAL A 1 203 ? -7.431 11.807 -16.820 1.00 36.78 203 VAL A O 1
ATOM 1486 N N . HIS A 1 204 ? -5.641 10.534 -16.450 1.00 38.50 204 HIS A N 1
ATOM 1487 C CA . HIS A 1 204 ? -6.372 9.510 -15.697 1.00 38.50 204 HIS A CA 1
ATOM 1488 C C . HIS A 1 204 ? -6.826 10.026 -14.311 1.00 38.50 204 HIS A C 1
ATOM 1490 O O . HIS A 1 204 ? -5.994 10.345 -13.465 1.00 38.50 204 HIS A O 1
ATOM 1496 N N . ARG A 1 205 ? -8.142 10.074 -14.043 1.00 51.59 205 ARG A N 1
ATOM 1497 C CA . ARG A 1 205 ? -8.722 10.220 -12.687 1.00 51.59 205 ARG A CA 1
ATOM 1498 C C . ARG A 1 205 ? -9.946 9.328 -12.551 1.00 51.59 205 ARG A C 1
ATOM 1500 O O . ARG A 1 205 ? -10.910 9.550 -13.272 1.00 51.59 205 ARG A O 1
ATOM 1507 N N . TRP A 1 206 ? -9.952 8.401 -11.596 1.00 40.56 206 TRP A N 1
ATOM 1508 C CA . TRP A 1 206 ? -11.115 7.545 -11.348 1.00 40.56 206 TRP A CA 1
ATOM 1509 C C . TRP A 1 206 ? -11.220 7.157 -9.866 1.00 40.56 206 TRP A C 1
ATOM 1511 O O . TRP A 1 206 ? -10.274 6.605 -9.307 1.00 40.56 206 TRP A O 1
ATOM 1521 N N . ARG A 1 207 ? -12.382 7.390 -9.242 1.00 41.38 207 ARG A N 1
ATOM 1522 C CA . ARG A 1 207 ? -12.781 6.737 -7.981 1.00 41.38 207 ARG A CA 1
ATOM 1523 C C . ARG A 1 207 ? -13.613 5.505 -8.322 1.00 41.38 207 ARG A C 1
ATOM 1525 O O . ARG A 1 207 ? -14.582 5.654 -9.054 1.00 41.38 207 ARG A O 1
ATOM 1532 N N . LEU A 1 208 ? -13.266 4.326 -7.803 1.00 40.88 208 LEU A N 1
ATOM 1533 C CA . LEU A 1 208 ? -14.108 3.128 -7.916 1.00 40.88 208 LEU A CA 1
ATOM 1534 C C . LEU A 1 208 ? -15.180 3.153 -6.816 1.00 40.88 208 LEU A C 1
ATOM 1536 O O . LEU A 1 208 ? -14.848 3.042 -5.636 1.00 40.88 208 LEU A O 1
ATOM 1540 N N . ASP A 1 209 ? -16.444 3.298 -7.203 1.00 42.03 209 ASP A N 1
ATOM 1541 C CA . ASP A 1 209 ? -17.587 3.246 -6.286 1.00 42.03 209 ASP A CA 1
ATOM 1542 C C . ASP A 1 209 ? -18.158 1.816 -6.155 1.00 42.03 209 ASP A C 1
ATOM 1544 O O . ASP A 1 209 ? -17.863 0.929 -6.959 1.00 42.03 209 ASP A O 1
ATOM 1548 N N . VAL A 1 210 ? -19.006 1.589 -5.140 1.00 43.66 210 VAL A N 1
ATOM 1549 C CA . VAL A 1 210 ? -19.546 0.264 -4.739 1.00 43.66 210 VAL A CA 1
ATOM 1550 C C . VAL A 1 210 ? -20.256 -0.489 -5.883 1.00 43.66 210 VAL A C 1
ATOM 1552 O O . VAL A 1 210 ? -20.312 -1.716 -5.870 1.00 43.66 210 VAL A O 1
ATOM 1555 N N . CYS A 1 211 ? -20.733 0.226 -6.907 1.00 43.66 211 CYS A N 1
ATOM 1556 C CA . CYS A 1 211 ? -21.393 -0.334 -8.092 1.00 43.66 211 CYS A CA 1
ATOM 1557 C C . CYS A 1 211 ? -20.475 -0.484 -9.324 1.00 43.66 211 CYS A C 1
ATOM 1559 O O . CYS A 1 211 ? -20.973 -0.508 -10.444 1.00 43.66 211 CYS A O 1
ATOM 1561 N N . ASN A 1 212 ? -19.146 -0.554 -9.164 1.00 55.22 212 ASN A N 1
ATOM 1562 C CA . ASN A 1 212 ? -18.184 -0.595 -10.284 1.00 55.22 212 ASN A CA 1
ATOM 1563 C C . ASN A 1 212 ? -18.313 0.601 -11.259 1.00 55.22 212 ASN A C 1
ATOM 1565 O O . ASN A 1 212 ? -17.989 0.505 -12.444 1.00 55.22 212 ASN A O 1
ATOM 1569 N N . ALA A 1 213 ? -18.809 1.733 -10.759 1.00 59.78 213 ALA A N 1
ATOM 1570 C CA . ALA A 1 213 ? -18.876 2.987 -11.492 1.00 59.78 213 ALA A CA 1
ATOM 1571 C C . ALA A 1 213 ? -17.615 3.812 -11.211 1.00 59.78 213 ALA A C 1
ATOM 1573 O O . ALA A 1 213 ? -17.088 3.776 -10.094 1.00 59.78 213 ALA A O 1
ATOM 1574 N N . TYR A 1 214 ? -17.152 4.565 -12.213 1.00 69.88 214 TYR A N 1
ATOM 1575 C CA . TYR A 1 214 ? -16.091 5.547 -12.023 1.00 69.88 214 TYR A CA 1
ATOM 1576 C C . TYR A 1 214 ? -16.647 6.965 -12.007 1.00 69.88 214 TYR A C 1
ATOM 1578 O O . TYR A 1 214 ? -17.146 7.455 -13.020 1.00 69.88 214 TYR A O 1
ATOM 1586 N N . THR A 1 215 ? -16.490 7.640 -10.873 1.00 74.62 215 THR A N 1
ATOM 1587 C CA . THR A 1 215 ? -16.875 9.046 -10.718 1.00 74.62 215 THR A CA 1
ATOM 1588 C C . THR A 1 215 ? -15.661 9.950 -10.955 1.00 74.62 215 THR A C 1
ATOM 1590 O O . THR A 1 215 ? -14.582 9.713 -10.401 1.00 74.62 215 THR A O 1
ATOM 1593 N N . LEU A 1 216 ? -15.825 10.985 -11.789 1.00 78.12 216 LEU A N 1
ATOM 1594 C CA . LEU A 1 216 ? -14.812 12.027 -11.984 1.00 78.12 216 LEU A CA 1
ATOM 1595 C C . LEU A 1 216 ? -14.730 12.928 -10.746 1.00 78.12 216 LEU A C 1
ATOM 1597 O O . LEU A 1 216 ? -15.743 13.284 -10.148 1.00 78.12 216 LEU A O 1
ATOM 1601 N N . VAL A 1 217 ? -13.511 13.322 -10.388 1.00 83.12 217 VAL A N 1
ATOM 1602 C CA . VAL A 1 217 ? -13.219 14.188 -9.236 1.00 83.12 217 VAL A CA 1
ATOM 1603 C C . VAL A 1 217 ? -12.634 15.531 -9.683 1.00 83.12 217 VAL A C 1
ATOM 1605 O O . VAL A 1 217 ? -12.328 15.723 -10.863 1.00 83.12 217 VAL A O 1
ATOM 1608 N N . ALA A 1 218 ? -12.488 16.463 -8.735 1.00 83.50 218 ALA A N 1
ATOM 1609 C CA . ALA A 1 218 ? -11.911 17.787 -8.967 1.00 83.50 218 ALA A CA 1
ATOM 1610 C C . ALA A 1 218 ? -10.572 17.722 -9.727 1.00 83.50 218 ALA A C 1
ATOM 1612 O O . ALA A 1 218 ? -9.787 16.784 -9.563 1.00 83.50 218 ALA A O 1
ATOM 1613 N N . LEU A 1 219 ? -10.314 18.720 -10.578 1.00 81.38 219 LEU A N 1
ATOM 1614 C CA . LEU A 1 219 ? -9.080 18.763 -11.356 1.00 81.38 219 LEU A CA 1
ATOM 1615 C C . LEU A 1 219 ? -7.884 19.086 -10.446 1.00 81.38 219 LEU A C 1
ATOM 1617 O O . LEU A 1 219 ? -7.911 20.081 -9.727 1.00 81.38 219 LEU A O 1
ATOM 1621 N N . ILE A 1 220 ? -6.829 18.272 -10.523 1.00 84.06 220 ILE A N 1
ATOM 1622 C CA . ILE A 1 220 ? -5.501 18.646 -10.022 1.00 84.06 220 ILE A CA 1
ATOM 1623 C C . ILE A 1 220 ? -4.887 19.708 -10.948 1.00 84.06 220 ILE A C 1
ATOM 1625 O O . ILE A 1 220 ? -5.197 19.715 -12.145 1.00 84.06 220 ILE A O 1
ATOM 1629 N N . ALA A 1 221 ? -4.086 20.625 -10.398 1.00 85.44 221 ALA A N 1
ATOM 1630 C CA . ALA A 1 221 ? -3.573 21.785 -11.130 1.00 85.44 221 ALA A CA 1
ATOM 1631 C C . ALA A 1 221 ? -2.250 21.486 -11.850 1.00 85.44 221 ALA A C 1
ATOM 1633 O O . ALA A 1 221 ? -2.018 22.008 -12.939 1.00 85.44 221 ALA A O 1
ATOM 1634 N N . VAL A 1 222 ? -1.413 20.630 -11.260 1.00 86.25 222 VAL A N 1
ATOM 1635 C CA . VAL A 1 222 ? -0.108 20.227 -11.796 1.00 86.25 222 VAL A CA 1
ATOM 1636 C C . VAL A 1 222 ? -0.197 18.824 -12.430 1.00 86.25 222 VAL A C 1
ATOM 1638 O O . VAL A 1 222 ? -0.874 17.944 -11.886 1.00 86.25 222 VAL A O 1
ATOM 1641 N N . PRO A 1 223 ? 0.436 18.576 -13.595 1.00 85.25 223 PRO A N 1
ATOM 1642 C CA . PRO A 1 223 ? 0.466 17.255 -14.220 1.00 85.25 223 PRO A CA 1
ATOM 1643 C C . PRO A 1 223 ? 1.476 16.316 -13.536 1.00 85.25 223 PRO A C 1
ATOM 1645 O O . PRO A 1 223 ? 2.671 16.319 -13.824 1.00 85.25 223 PRO A O 1
ATOM 1648 N N . HIS A 1 224 ? 0.973 15.436 -12.675 1.00 88.62 224 HIS A N 1
ATOM 1649 C CA . HIS A 1 224 ? 1.766 14.401 -12.011 1.00 88.62 224 HIS A CA 1
ATOM 1650 C C . HIS A 1 224 ? 1.882 13.145 -12.896 1.00 88.62 224 HIS A C 1
ATOM 1652 O O . HIS A 1 224 ? 1.011 12.277 -12.893 1.00 88.62 224 HIS A O 1
ATOM 1658 N N . ASN A 1 225 ? 2.953 13.088 -13.696 1.00 88.19 225 ASN A N 1
ATOM 1659 C CA . ASN A 1 225 ? 3.236 12.013 -14.657 1.00 88.19 225 ASN A CA 1
ATOM 1660 C C . ASN A 1 225 ? 4.394 11.115 -14.160 1.00 88.19 225 ASN A C 1
ATOM 1662 O O . ASN A 1 225 ? 4.392 10.646 -13.022 1.00 88.19 225 ASN A O 1
ATOM 1666 N N . TYR A 1 226 ? 5.395 10.862 -15.006 1.00 90.06 226 TYR A N 1
ATOM 1667 C CA . TYR A 1 226 ? 6.594 10.102 -14.656 1.00 90.06 226 TYR A CA 1
ATOM 1668 C C . TYR A 1 226 ? 7.371 10.769 -13.504 1.00 90.06 226 TYR A C 1
ATOM 1670 O O . TYR A 1 226 ? 7.436 11.997 -13.432 1.00 90.06 226 TYR A O 1
ATOM 1678 N N . HIS A 1 227 ? 7.913 9.955 -12.591 1.00 93.00 227 HIS A N 1
ATOM 1679 C CA . HIS A 1 227 ? 8.467 10.363 -11.286 1.00 93.00 227 HIS A CA 1
ATOM 1680 C C . HIS A 1 227 ? 7.506 11.101 -10.325 1.00 93.00 227 HIS A C 1
ATOM 1682 O O . HIS A 1 227 ? 7.966 11.713 -9.361 1.00 93.00 227 HIS A O 1
ATOM 1688 N N . SER A 1 228 ? 6.186 11.035 -10.526 1.00 93.12 228 SER A N 1
ATOM 1689 C CA . SER A 1 228 ? 5.238 11.423 -9.471 1.00 93.12 228 SER A CA 1
ATOM 1690 C C . SER A 1 228 ? 5.026 10.313 -8.438 1.00 93.12 228 SER A C 1
ATOM 1692 O O . SER A 1 228 ? 5.346 9.142 -8.668 1.00 93.12 228 SER A O 1
ATOM 1694 N N . THR A 1 229 ? 4.467 10.693 -7.292 1.00 94.25 229 THR A N 1
ATOM 1695 C CA . THR A 1 229 ? 4.068 9.785 -6.216 1.00 94.25 229 THR A CA 1
ATOM 1696 C C . THR A 1 229 ? 2.732 10.210 -5.609 1.00 94.25 229 THR A C 1
ATOM 1698 O O . THR A 1 229 ? 2.324 11.371 -5.711 1.00 94.25 229 THR A O 1
ATOM 1701 N N . LEU A 1 230 ? 2.034 9.255 -4.993 1.00 93.75 230 LEU A N 1
ATOM 1702 C CA . LEU A 1 230 ? 0.721 9.466 -4.393 1.00 93.75 230 LEU A CA 1
ATOM 1703 C C . LEU A 1 230 ? 0.557 8.588 -3.147 1.00 93.75 230 LEU A C 1
ATOM 1705 O O . LEU A 1 230 ? 0.772 7.376 -3.202 1.00 93.75 230 LEU A O 1
ATOM 1709 N N . LEU A 1 231 ? 0.168 9.198 -2.023 1.00 95.44 231 LEU A N 1
ATOM 1710 C CA . LEU A 1 231 ? 0.049 8.538 -0.717 1.00 95.44 231 LEU A CA 1
ATOM 1711 C C . LEU A 1 231 ? -1.238 8.939 0.021 1.00 95.44 231 LEU A C 1
ATOM 1713 O O . LEU A 1 231 ? -1.706 10.075 -0.065 1.00 95.44 231 LEU A O 1
ATOM 1717 N N . LEU A 1 232 ? -1.800 7.989 0.774 1.00 96.00 232 LEU A N 1
ATOM 1718 C CA . LEU A 1 232 ? -2.911 8.230 1.696 1.00 96.00 232 LEU A CA 1
ATOM 1719 C C . LEU A 1 232 ? -2.394 8.878 2.984 1.00 96.00 232 LEU A C 1
ATOM 1721 O O . LEU A 1 232 ? -1.492 8.347 3.629 1.00 96.00 232 LEU A O 1
ATOM 1725 N N . MET A 1 233 ? -3.025 9.975 3.392 1.00 95.31 233 MET A N 1
ATOM 1726 C CA . MET A 1 233 ? -2.718 10.681 4.634 1.00 95.31 233 MET A CA 1
ATOM 1727 C C . MET A 1 233 ? -3.590 10.156 5.790 1.00 95.31 233 MET A C 1
ATOM 1729 O O . MET A 1 233 ? -4.727 9.736 5.553 1.00 95.31 233 MET A O 1
ATOM 1733 N N . PRO A 1 234 ? -3.131 10.218 7.059 1.00 94.19 234 PRO A N 1
ATOM 1734 C CA . PRO A 1 234 ? -3.904 9.730 8.209 1.00 94.19 234 PRO A CA 1
ATOM 1735 C C . PRO A 1 234 ? -5.241 10.462 8.394 1.00 94.19 234 PRO A C 1
ATOM 1737 O O . PRO A 1 234 ? -6.181 9.914 8.965 1.00 94.19 234 PRO A O 1
ATOM 1740 N N . ASP A 1 235 ? -5.365 11.692 7.898 1.00 94.25 235 ASP A N 1
ATOM 1741 C CA . ASP A 1 235 ? -6.612 12.454 7.931 1.00 94.25 235 ASP A CA 1
ATOM 1742 C C . ASP A 1 235 ? -7.595 12.104 6.796 1.00 94.25 235 ASP A C 1
ATOM 1744 O O . ASP A 1 235 ? -8.703 12.639 6.785 1.00 94.25 235 ASP A O 1
ATOM 1748 N N . GLY A 1 236 ? -7.256 11.187 5.884 1.00 93.50 236 GLY A N 1
ATOM 1749 C CA . GLY A 1 236 ? -8.102 10.797 4.749 1.00 93.50 236 GLY A CA 1
ATOM 1750 C C . GLY A 1 236 ? -7.922 11.637 3.486 1.00 93.50 236 GLY A C 1
ATOM 1751 O O . GLY A 1 236 ? -8.586 11.376 2.485 1.00 93.50 236 GLY A O 1
ATOM 1752 N N . ARG A 1 237 ? -7.039 12.640 3.492 1.00 94.88 237 ARG A N 1
ATOM 1753 C CA . ARG A 1 237 ? -6.597 13.285 2.250 1.00 94.88 237 ARG A CA 1
ATOM 1754 C C . ARG A 1 237 ? -5.668 12.357 1.472 1.00 94.88 237 ARG A C 1
ATOM 1756 O O . ARG A 1 237 ? -5.090 11.414 2.009 1.00 94.88 237 ARG A O 1
ATOM 1763 N N . VAL A 1 238 ? -5.494 12.663 0.196 1.00 95.00 238 VAL A N 1
ATOM 1764 C CA . VAL A 1 238 ? -4.516 12.022 -0.684 1.00 95.00 238 VAL A CA 1
ATOM 1765 C C . VAL A 1 238 ? -3.477 13.068 -1.067 1.00 95.00 238 VAL A C 1
ATOM 1767 O O . VAL A 1 238 ? -3.829 14.074 -1.682 1.00 95.00 238 VAL A O 1
ATOM 1770 N N . MET A 1 239 ? -2.217 12.853 -0.697 1.00 94.38 239 MET A N 1
ATOM 1771 C CA . MET A 1 239 ? -1.102 13.655 -1.201 1.00 94.38 239 MET A CA 1
ATOM 1772 C C . MET A 1 239 ? -0.733 13.152 -2.594 1.00 94.38 239 MET A C 1
ATOM 1774 O O . MET A 1 239 ? -0.581 11.949 -2.787 1.00 94.38 239 MET A O 1
ATOM 1778 N N . SER A 1 240 ? -0.604 14.071 -3.544 1.00 93.88 240 SER A N 1
ATOM 1779 C CA . SER A 1 240 ? -0.082 13.847 -4.892 1.00 93.88 240 SER A CA 1
ATOM 1780 C C . SER A 1 240 ? 1.038 14.850 -5.122 1.00 93.88 240 SER A C 1
ATOM 1782 O O . SER A 1 240 ? 0.839 16.036 -4.871 1.00 93.88 240 SER A O 1
ATOM 1784 N N . GLY A 1 241 ? 2.199 14.410 -5.592 1.00 91.44 241 GLY A N 1
ATOM 1785 C CA . GLY A 1 241 ? 3.342 15.302 -5.765 1.00 91.44 241 GLY A CA 1
ATOM 1786 C C . GLY A 1 241 ? 4.429 14.726 -6.655 1.00 91.44 241 GLY A C 1
ATOM 1787 O O . GLY A 1 241 ? 4.359 13.575 -7.093 1.00 91.44 241 GLY A O 1
ATOM 1788 N N . GLY A 1 242 ? 5.447 15.539 -6.919 1.00 90.88 242 GLY A N 1
ATOM 1789 C CA . GLY A 1 242 ? 6.546 15.157 -7.797 1.00 90.88 242 GLY A CA 1
ATOM 1790 C C . GLY A 1 242 ? 6.158 15.117 -9.278 1.00 90.88 242 GLY A C 1
ATOM 1791 O O . GLY A 1 242 ? 5.023 15.387 -9.680 1.00 90.88 242 GLY A O 1
ATOM 1792 N N . GLY A 1 243 ? 7.130 14.744 -10.102 1.00 88.44 243 GLY A N 1
ATOM 1793 C CA . GLY A 1 243 ? 7.037 14.768 -11.557 1.00 88.44 243 GLY A CA 1
ATOM 1794 C C . GLY A 1 243 ? 8.293 15.375 -12.177 1.00 88.44 243 GLY A C 1
ATOM 1795 O O . GLY A 1 243 ? 8.882 16.311 -11.629 1.00 88.44 243 GLY A O 1
ATOM 1796 N N . GLY A 1 244 ? 8.726 14.834 -13.313 1.00 87.56 244 GLY A N 1
ATOM 1797 C CA . GLY A 1 244 ? 9.934 15.299 -13.996 1.00 87.56 244 GLY A CA 1
ATOM 1798 C C . GLY A 1 244 ? 11.169 14.535 -13.550 1.00 87.56 244 GLY A C 1
ATOM 1799 O O . GLY A 1 244 ? 11.312 13.386 -13.939 1.00 87.56 244 GLY A O 1
ATOM 1800 N N . LEU A 1 245 ? 12.073 15.177 -12.802 1.00 83.19 245 LEU A N 1
ATOM 1801 C CA . LEU A 1 245 ? 13.405 14.680 -12.415 1.00 83.19 245 LEU A CA 1
ATOM 1802 C C . LEU A 1 245 ? 14.128 13.987 -13.583 1.00 83.19 245 LEU A C 1
ATOM 1804 O O . LEU A 1 245 ? 14.268 12.769 -13.645 1.00 83.19 245 LEU A O 1
ATOM 1808 N N . CYS A 1 246 ? 14.529 14.795 -14.557 1.00 75.38 246 CYS A N 1
ATOM 1809 C CA . CYS A 1 246 ? 15.191 14.328 -15.768 1.00 75.38 246 CYS A CA 1
ATOM 1810 C C . CYS A 1 246 ? 16.692 14.038 -15.581 1.00 75.38 246 CYS A C 1
ATOM 1812 O O . CYS A 1 246 ? 17.322 14.476 -14.618 1.00 75.38 246 CYS A O 1
ATOM 1814 N N . TYR A 1 247 ? 17.274 13.369 -16.578 1.00 74.62 247 TYR A N 1
ATOM 1815 C CA . TYR A 1 247 ? 18.719 13.202 -16.728 1.00 74.62 247 TYR A CA 1
ATOM 1816 C C . TYR A 1 247 ? 19.441 14.541 -16.992 1.00 74.62 247 TYR A C 1
ATOM 1818 O O . TYR A 1 247 ? 18.944 15.391 -17.734 1.00 74.62 247 TYR A O 1
ATOM 1826 N N . VAL A 1 248 ? 20.639 14.715 -16.423 1.00 67.69 248 VAL A N 1
ATOM 1827 C CA . VAL A 1 248 ? 21.466 15.921 -16.614 1.00 67.69 248 VAL A CA 1
ATOM 1828 C C . VAL A 1 248 ? 21.970 16.018 -18.049 1.00 67.69 248 VAL A C 1
ATOM 1830 O O . VAL A 1 248 ? 22.584 15.094 -18.566 1.00 67.69 248 VAL A O 1
ATOM 1833 N N . GLY A 1 249 ? 21.717 17.161 -18.687 1.00 65.06 249 GLY A N 1
ATOM 1834 C CA . GLY A 1 249 ? 21.942 17.358 -20.122 1.00 65.06 249 GLY A CA 1
ATOM 1835 C C . GLY A 1 249 ? 20.714 17.049 -20.989 1.00 65.06 249 GLY A C 1
ATOM 1836 O O . GLY A 1 249 ? 20.744 17.313 -22.188 1.00 65.06 249 GLY A O 1
ATOM 1837 N N . GLY A 1 250 ? 19.618 16.549 -20.407 1.00 68.56 250 GLY A N 1
ATOM 1838 C CA . GLY A 1 250 ? 18.312 16.502 -21.066 1.00 68.56 250 GLY A CA 1
ATOM 1839 C C . GLY A 1 250 ? 17.637 17.879 -21.147 1.00 68.56 250 GLY A C 1
ATOM 1840 O O . GLY A 1 250 ? 17.948 18.791 -20.380 1.00 68.56 250 GLY A O 1
ATOM 1841 N N . ASN A 1 251 ? 16.667 18.030 -22.056 1.00 72.00 251 ASN A N 1
ATOM 1842 C CA . ASN A 1 251 ? 15.796 19.207 -22.084 1.00 72.00 251 ASN A CA 1
ATOM 1843 C C . ASN A 1 251 ? 14.592 18.998 -21.153 1.00 72.00 251 ASN A C 1
ATOM 1845 O O . ASN A 1 251 ? 13.730 18.166 -21.430 1.00 72.00 251 ASN A O 1
ATOM 1849 N N . CYS A 1 252 ? 14.544 19.757 -20.058 1.00 70.50 252 CYS A N 1
ATOM 1850 C CA . CYS A 1 252 ? 13.590 19.561 -18.958 1.00 70.50 252 CYS A CA 1
ATOM 1851 C C . CYS A 1 252 ? 12.897 20.861 -18.528 1.00 70.50 252 CYS A C 1
ATOM 1853 O O . CYS A 1 252 ? 12.469 21.008 -17.377 1.00 70.50 252 CYS A O 1
ATOM 1855 N N . GLN A 1 253 ? 12.857 21.856 -19.417 1.00 75.44 253 GLN A N 1
ATOM 1856 C CA . GLN A 1 253 ? 12.231 23.138 -19.111 1.00 75.44 253 GLN A CA 1
ATOM 1857 C C . GLN A 1 253 ? 10.736 22.937 -18.830 1.00 75.44 253 GLN A C 1
ATOM 1859 O O . GLN A 1 253 ? 10.001 22.409 -19.659 1.00 75.44 253 GLN A O 1
ATOM 1864 N N . GLY A 1 254 ? 10.296 23.332 -17.633 1.00 78.25 254 GLY A N 1
ATOM 1865 C CA . GLY A 1 254 ? 8.897 23.235 -17.204 1.00 78.25 254 GLY A CA 1
ATOM 1866 C C . GLY A 1 254 ? 8.393 21.835 -16.827 1.00 78.25 254 GLY A C 1
ATOM 1867 O O . GLY A 1 254 ? 7.223 21.719 -16.482 1.00 78.25 254 GLY A O 1
ATOM 1868 N N . THR A 1 255 ? 9.226 20.785 -16.857 1.00 83.00 255 THR A N 1
ATOM 1869 C CA . THR A 1 255 ? 8.783 19.404 -16.555 1.00 83.00 255 THR A CA 1
ATOM 1870 C C . THR A 1 255 ? 9.015 18.967 -15.109 1.00 83.00 255 THR A C 1
ATOM 1872 O O . THR A 1 255 ? 8.531 17.913 -14.712 1.00 83.00 255 THR A O 1
ATOM 1875 N N . ASN A 1 256 ? 9.814 19.713 -14.340 1.00 87.00 256 ASN A N 1
ATOM 1876 C CA . ASN A 1 256 ? 10.123 19.402 -12.945 1.00 87.00 256 ASN A CA 1
ATOM 1877 C C . ASN A 1 256 ? 9.068 20.010 -12.017 1.00 87.00 256 ASN A C 1
ATOM 1879 O O . ASN A 1 256 ? 8.914 21.230 -11.992 1.00 87.00 256 ASN A O 1
ATOM 1883 N N . HIS A 1 257 ? 8.436 19.165 -11.207 1.00 88.69 257 HIS A N 1
ATOM 1884 C CA . HIS A 1 257 ? 7.403 19.540 -10.244 1.00 88.69 257 HIS A CA 1
ATOM 1885 C C . HIS A 1 257 ? 7.891 19.242 -8.819 1.00 88.69 257 HIS A C 1
ATOM 1887 O O . HIS A 1 257 ? 7.586 18.180 -8.274 1.00 88.69 257 HIS A O 1
ATOM 1893 N N . PRO A 1 258 ? 8.701 20.130 -8.201 1.00 88.50 258 PRO A N 1
ATOM 1894 C CA . PRO A 1 258 ? 9.111 20.023 -6.800 1.00 88.50 258 PRO A CA 1
ATOM 1895 C C . PRO A 1 258 ? 7.959 20.461 -5.876 1.00 88.50 258 PRO A C 1
ATOM 1897 O O . PRO A 1 258 ? 8.147 21.233 -4.943 1.00 88.50 258 PRO A O 1
ATOM 1900 N N . ASP A 1 259 ? 6.741 20.032 -6.180 1.00 87.25 259 ASP A N 1
ATOM 1901 C CA . ASP A 1 259 ? 5.515 20.486 -5.544 1.00 87.25 259 ASP A CA 1
ATOM 1902 C C . ASP A 1 259 ? 4.628 19.302 -5.148 1.00 87.25 259 ASP A C 1
ATOM 1904 O O . ASP A 1 259 ? 4.812 18.160 -5.591 1.00 87.25 259 ASP A O 1
ATOM 1908 N N . MET A 1 260 ? 3.687 19.578 -4.246 1.00 89.88 260 MET A N 1
ATOM 1909 C CA . MET A 1 260 ? 2.642 18.634 -3.874 1.00 89.88 260 MET A CA 1
ATOM 1910 C C . MET A 1 260 ? 1.304 19.334 -3.644 1.00 89.88 260 MET A C 1
ATOM 1912 O O . MET A 1 260 ? 1.227 20.490 -3.215 1.00 89.88 260 MET A O 1
ATOM 1916 N N . GLN A 1 261 ? 0.235 18.593 -3.915 1.00 90.94 261 GLN A N 1
ATOM 1917 C CA . GLN A 1 261 ? -1.151 18.989 -3.732 1.00 90.94 261 GLN A CA 1
ATOM 1918 C C . GLN A 1 261 ? -1.877 17.930 -2.894 1.00 90.94 261 GLN A C 1
ATOM 1920 O O . GLN A 1 261 ? -1.702 16.727 -3.093 1.00 90.94 261 GLN A O 1
ATOM 1925 N N . PHE A 1 262 ? -2.740 18.370 -1.978 1.00 92.12 262 PHE A N 1
ATOM 1926 C CA . PHE A 1 262 ? -3.587 17.474 -1.190 1.00 92.12 262 PHE A CA 1
ATOM 1927 C C . PHE A 1 262 ? -5.008 17.461 -1.755 1.00 92.12 262 PHE A C 1
ATOM 1929 O O . PHE A 1 262 ? -5.719 18.466 -1.703 1.00 92.12 262 PHE A O 1
ATOM 1936 N N . TYR A 1 263 ? -5.441 16.312 -2.267 1.00 93.62 263 TYR A N 1
ATOM 1937 C CA . TYR A 1 263 ? -6.830 16.080 -2.638 1.00 93.62 263 TYR A CA 1
ATOM 1938 C C . TYR A 1 263 ? -7.640 15.674 -1.401 1.00 93.62 263 TYR A C 1
ATOM 1940 O O . TYR A 1 263 ? -7.312 14.694 -0.731 1.00 93.62 263 TYR A O 1
ATOM 1948 N N . SER A 1 264 ? -8.714 16.413 -1.117 1.00 94.31 264 SER A N 1
ATOM 1949 C CA . SER A 1 264 ? -9.723 16.055 -0.114 1.00 94.31 264 SER A CA 1
ATOM 1950 C C . SER A 1 264 ? -10.893 15.340 -0.804 1.00 94.31 264 SER A C 1
ATOM 1952 O O . SER A 1 264 ? -11.606 15.985 -1.580 1.00 94.31 264 SER A O 1
ATOM 1954 N N . PRO A 1 265 ? -11.116 14.035 -0.564 1.00 92.56 265 PRO A N 1
ATOM 1955 C CA . PRO A 1 265 ? -12.206 13.300 -1.201 1.00 92.56 265 PRO A CA 1
ATOM 1956 C C . PRO A 1 265 ? -13.587 13.706 -0.680 1.00 92.56 265 PRO A C 1
ATOM 1958 O O . PRO A 1 265 ? -13.717 14.255 0.412 1.00 92.56 265 PRO A O 1
ATOM 1961 N N . SER A 1 266 ? -14.641 13.383 -1.439 1.00 92.12 266 SER A N 1
ATOM 1962 C CA . SER A 1 266 ? -16.029 13.756 -1.110 1.00 92.12 266 SER A CA 1
ATOM 1963 C C . SER A 1 266 ? -16.500 13.277 0.267 1.00 92.12 266 SER A C 1
ATOM 1965 O O . SER A 1 266 ? -17.303 13.955 0.892 1.00 92.12 266 SER A O 1
ATOM 1967 N N . TYR A 1 267 ? -15.962 12.168 0.782 1.00 91.56 267 TYR A N 1
ATOM 1968 C CA . TYR A 1 267 ? -16.281 11.655 2.120 1.00 91.56 267 TYR A CA 1
ATOM 1969 C C . TYR A 1 267 ? -15.774 12.530 3.283 1.00 91.56 267 TYR A C 1
ATOM 1971 O O . TYR A 1 267 ? -16.121 12.272 4.434 1.00 91.56 267 TYR A O 1
ATOM 1979 N N . LEU A 1 268 ? -14.946 13.545 3.010 1.00 95.19 268 LEU A N 1
ATOM 1980 C CA . LEU A 1 268 ? -14.549 14.561 3.989 1.00 95.19 268 LEU A CA 1
ATOM 1981 C C . LEU A 1 268 ? -15.522 15.750 4.036 1.00 95.19 268 LEU A C 1
ATOM 1983 O O . LEU A 1 268 ? -15.302 16.663 4.832 1.00 95.19 268 LEU A O 1
ATOM 1987 N N . PHE A 1 269 ? -16.586 15.740 3.226 1.00 95.00 269 PHE A N 1
ATOM 1988 C CA . PHE A 1 269 ? -17.569 16.818 3.143 1.00 95.00 269 PHE A CA 1
ATOM 1989 C C . PHE A 1 269 ? -19.000 16.334 3.417 1.00 95.00 269 PHE A C 1
ATOM 1991 O O . PHE A 1 269 ? -19.351 15.189 3.127 1.00 95.00 269 PHE A O 1
ATOM 1998 N N . ASP A 1 270 ? -19.823 17.203 4.002 1.00 93.12 270 ASP A N 1
ATOM 1999 C CA . ASP A 1 270 ? -21.265 16.989 4.133 1.00 93.12 270 ASP A CA 1
ATOM 2000 C C . ASP A 1 270 ? -22.007 17.305 2.816 1.00 93.12 270 ASP A C 1
ATOM 2002 O O . ASP A 1 270 ? -21.417 17.754 1.830 1.00 93.12 270 ASP A O 1
ATOM 2006 N N . ALA A 1 271 ? -23.324 17.077 2.786 1.00 91.69 271 ALA A N 1
ATOM 2007 C CA . ALA A 1 271 ? -24.154 17.345 1.606 1.00 91.69 271 ALA A CA 1
ATOM 2008 C C . ALA A 1 271 ? -24.227 18.838 1.212 1.00 91.69 271 ALA A C 1
ATOM 2010 O O . ALA A 1 271 ? -24.612 19.151 0.087 1.00 91.69 271 ALA A O 1
ATOM 2011 N N . SER A 1 272 ? -23.844 19.745 2.115 1.00 95.00 272 SER A N 1
ATOM 2012 C CA . SER A 1 272 ? -23.778 21.194 1.900 1.00 95.00 272 SER A CA 1
ATOM 2013 C C . SER A 1 272 ? -22.374 21.668 1.489 1.00 95.00 272 SER A C 1
ATOM 2015 O O . SER A 1 272 ? -22.185 22.851 1.213 1.00 95.00 272 SER A O 1
ATOM 2017 N N . GLY A 1 273 ? -21.384 20.768 1.438 1.00 91.88 273 GLY A N 1
ATOM 2018 C CA . GLY A 1 273 ? -19.992 21.073 1.106 1.00 91.88 273 GLY A CA 1
ATOM 2019 C C . GLY A 1 273 ? -19.136 21.578 2.276 1.00 91.88 273 GLY A C 1
ATOM 2020 O O . GLY A 1 273 ? -17.991 21.972 2.046 1.00 91.88 273 GLY A O 1
ATOM 2021 N N . ASN A 1 274 ? -19.640 21.557 3.515 1.00 95.69 274 ASN A N 1
ATOM 2022 C CA . ASN A 1 274 ? -18.830 21.824 4.711 1.00 95.69 274 ASN A CA 1
ATOM 2023 C C . ASN A 1 274 ? -18.015 20.581 5.090 1.00 95.69 274 ASN A C 1
ATOM 2025 O O . ASN A 1 274 ? -18.244 19.503 4.552 1.00 95.69 274 ASN A O 1
ATOM 2029 N N . ALA A 1 275 ? -17.091 20.692 6.047 1.00 95.12 275 ALA A N 1
ATOM 2030 C CA . ALA A 1 275 ? -16.380 19.526 6.573 1.00 95.12 275 ALA A CA 1
ATOM 2031 C C . ALA A 1 275 ? -17.352 18.525 7.233 1.00 95.12 275 ALA A C 1
ATOM 2033 O O . ALA A 1 275 ? -18.132 18.895 8.111 1.00 95.12 275 ALA A O 1
ATOM 2034 N N . ALA A 1 276 ? -17.285 17.253 6.835 1.00 94.31 276 ALA A N 1
ATOM 2035 C CA . ALA A 1 276 ? -18.117 16.195 7.402 1.00 94.31 276 ALA A CA 1
ATOM 2036 C C . ALA A 1 276 ? -17.809 15.970 8.891 1.00 94.31 276 ALA A C 1
ATOM 2038 O O . ALA A 1 276 ? -16.649 15.988 9.310 1.00 94.31 276 ALA A O 1
ATOM 2039 N N . ALA A 1 277 ? -18.838 15.658 9.682 1.00 93.31 277 ALA A N 1
ATOM 2040 C CA . ALA A 1 277 ? -18.649 15.157 11.039 1.00 93.31 277 ALA A CA 1
ATOM 2041 C C . ALA A 1 277 ? -17.926 13.796 11.009 1.00 93.31 277 ALA A C 1
ATOM 2043 O O . ALA A 1 277 ? -18.295 12.895 10.254 1.00 93.31 277 ALA A O 1
ATOM 2044 N N . ARG A 1 278 ? -16.890 13.646 11.841 1.00 94.75 278 ARG A N 1
ATOM 2045 C CA . ARG A 1 278 ? -16.016 12.462 11.884 1.00 94.75 278 ARG A CA 1
ATOM 2046 C C . ARG A 1 278 ? -16.165 11.736 13.216 1.00 94.75 278 ARG A C 1
ATOM 2048 O O . ARG A 1 278 ? -16.186 12.377 14.266 1.00 94.75 278 ARG A O 1
ATOM 2055 N N . SER A 1 279 ? -16.201 10.405 13.186 1.00 94.44 279 SER A N 1
ATOM 2056 C CA . SER A 1 279 ? -16.120 9.584 14.400 1.00 94.44 279 SER A CA 1
ATOM 2057 C C . SER A 1 279 ? -14.807 9.855 15.136 1.00 94.44 279 SER A C 1
ATOM 2059 O O . SER A 1 279 ? -13.745 9.925 14.517 1.00 94.44 279 SER A O 1
ATOM 2061 N N . GLN A 1 280 ? -14.859 9.994 16.457 1.00 96.56 280 GLN A N 1
ATOM 2062 C CA . GLN A 1 280 ? -13.686 10.269 17.285 1.00 96.56 280 GLN A CA 1
ATOM 2063 C C . GLN A 1 280 ? -13.299 9.008 18.049 1.00 96.56 280 GLN A C 1
ATOM 2065 O O . GLN A 1 280 ? -14.123 8.442 18.765 1.00 96.56 280 GLN A O 1
ATOM 2070 N N . ILE A 1 281 ? -12.046 8.580 17.900 1.00 97.25 281 ILE A N 1
ATOM 2071 C CA . ILE A 1 281 ? -11.450 7.519 18.717 1.00 97.25 281 ILE A CA 1
ATOM 2072 C C . ILE A 1 281 ? -10.913 8.194 19.977 1.00 97.25 281 ILE A C 1
ATOM 2074 O O . ILE A 1 281 ? -10.011 9.021 19.892 1.00 97.25 281 ILE A O 1
ATOM 2078 N N . THR A 1 282 ? -11.492 7.871 21.130 1.00 97.06 282 THR A N 1
ATOM 2079 C CA . THR A 1 282 ? -11.101 8.437 22.431 1.00 97.06 282 THR A CA 1
ATOM 2080 C C . THR A 1 282 ? -10.086 7.560 23.157 1.00 97.06 282 THR A C 1
ATOM 2082 O O . THR A 1 282 ? -9.339 8.052 23.998 1.00 97.06 282 THR A O 1
ATOM 2085 N N . LYS A 1 283 ? -10.031 6.265 22.822 1.00 96.50 283 LYS A N 1
ATOM 2086 C CA . LYS A 1 283 ? -8.997 5.337 23.284 1.00 96.50 283 LYS A CA 1
ATOM 2087 C C . LYS A 1 283 ? -8.776 4.228 22.262 1.00 96.50 283 LYS A C 1
ATOM 2089 O O . LYS A 1 283 ? -9.733 3.691 21.707 1.00 96.50 283 LYS A O 1
ATOM 2094 N N . LEU A 1 284 ? -7.519 3.844 22.076 1.00 96.88 284 LEU A N 1
ATOM 2095 C CA . LEU A 1 284 ? -7.120 2.632 21.372 1.00 96.88 284 LEU A CA 1
ATOM 2096 C C . LEU A 1 284 ? -6.215 1.822 22.306 1.00 96.88 284 LEU A C 1
ATOM 2098 O O . LEU A 1 284 ? -5.390 2.412 23.001 1.00 96.88 284 LEU A O 1
ATOM 2102 N N . ALA A 1 285 ? -6.421 0.509 22.396 1.00 96.69 285 ALA A N 1
ATOM 2103 C CA . ALA A 1 285 ? -5.711 -0.345 23.345 1.00 96.69 285 ALA A CA 1
ATOM 2104 C C . ALA A 1 285 ? -5.548 -1.786 22.842 1.00 96.69 285 ALA A C 1
ATOM 2106 O O . ALA A 1 285 ? -6.364 -2.297 22.074 1.00 96.69 285 ALA A O 1
ATOM 2107 N N . SER A 1 286 ? -4.503 -2.452 23.324 1.00 96.56 286 SER A N 1
ATOM 2108 C CA . SER A 1 286 ? -4.100 -3.810 22.932 1.00 96.56 286 SER A CA 1
ATOM 2109 C C . SER A 1 286 ? -3.254 -4.446 24.037 1.00 96.56 286 SER A C 1
ATOM 2111 O O . SER A 1 286 ? -2.549 -3.735 24.749 1.00 96.56 286 SER A O 1
ATOM 2113 N N . SER A 1 287 ? -3.251 -5.776 24.146 1.00 94.31 287 SER A N 1
ATOM 2114 C CA . SER A 1 287 ? -2.432 -6.518 25.125 1.00 94.31 287 SER A CA 1
ATOM 2115 C C . SER A 1 287 ? -0.920 -6.297 24.978 1.00 94.31 287 SER A C 1
ATOM 2117 O O . SER A 1 287 ? -0.208 -6.373 25.973 1.00 94.31 287 SER A O 1
ATOM 2119 N N . GLN A 1 288 ? -0.432 -5.996 23.768 1.00 96.06 288 GLN A N 1
ATOM 2120 C CA . GLN A 1 288 ? 0.999 -5.798 23.476 1.00 96.06 288 GLN A CA 1
ATOM 2121 C C . GLN A 1 288 ? 1.431 -4.315 23.492 1.00 96.06 288 GLN A C 1
ATOM 2123 O O . GLN A 1 288 ? 2.527 -3.980 23.036 1.00 96.06 288 GLN A O 1
ATOM 2128 N N . GLN A 1 289 ? 0.559 -3.410 23.956 1.00 93.50 289 GLN A N 1
ATOM 2129 C CA . GLN A 1 289 ? 0.809 -1.965 23.976 1.00 93.50 289 GLN A CA 1
ATOM 2130 C C . GLN A 1 289 ? 2.048 -1.609 24.817 1.00 93.50 289 GLN A C 1
ATOM 2132 O O . GLN A 1 289 ? 2.236 -2.136 25.910 1.00 93.50 289 GLN A O 1
ATOM 2137 N N . ASN A 1 290 ? 2.871 -0.680 24.321 1.00 92.44 290 ASN A N 1
ATOM 2138 C CA . ASN A 1 290 ? 4.057 -0.183 25.022 1.00 92.44 290 ASN A CA 1
ATOM 2139 C C . ASN A 1 290 ? 4.023 1.351 25.100 1.00 92.44 290 ASN A C 1
ATOM 2141 O O . ASN A 1 290 ? 4.316 2.029 24.114 1.00 92.44 290 ASN A O 1
ATOM 2145 N N . GLY A 1 291 ? 3.619 1.898 26.250 1.00 91.88 291 GLY A N 1
ATOM 2146 C CA . GLY A 1 291 ? 3.291 3.322 26.366 1.00 91.88 291 GLY A CA 1
ATOM 2147 C C . GLY A 1 291 ? 2.200 3.709 25.361 1.00 91.88 291 GLY A C 1
ATOM 2148 O O . GLY A 1 291 ? 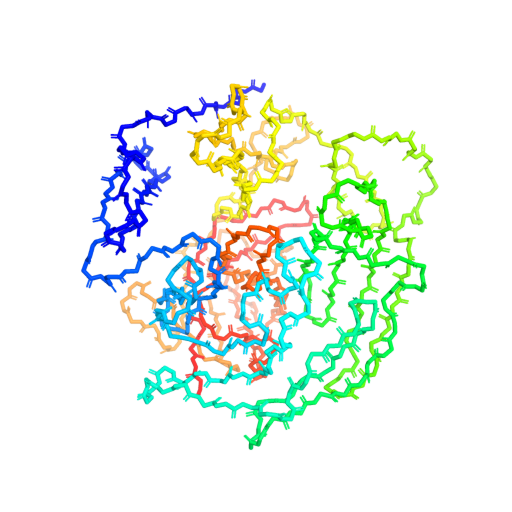1.178 3.029 25.258 1.00 91.88 291 GLY A O 1
ATOM 2149 N N . ASP A 1 292 ? 2.444 4.749 24.568 1.00 90.56 292 ASP A N 1
ATOM 2150 C CA . ASP A 1 292 ? 1.521 5.198 23.515 1.00 90.56 292 ASP A CA 1
ATOM 2151 C C . ASP A 1 292 ? 1.601 4.359 22.223 1.00 90.56 292 ASP A C 1
ATOM 2153 O O . ASP A 1 292 ? 0.793 4.530 21.310 1.00 90.56 292 ASP A O 1
ATOM 2157 N N . GLN A 1 293 ? 2.553 3.421 22.118 1.00 94.00 293 GLN A N 1
ATOM 2158 C CA . GLN A 1 293 ? 2.670 2.548 20.949 1.00 94.00 293 GLN A CA 1
ATOM 2159 C C . GLN A 1 293 ? 1.632 1.424 21.006 1.00 94.00 293 GLN A C 1
ATOM 2161 O O . GLN A 1 293 ? 1.797 0.441 21.735 1.00 94.00 293 GLN A O 1
ATOM 2166 N N . ILE A 1 294 ? 0.590 1.532 20.181 1.00 97.69 294 ILE A N 1
ATOM 2167 C CA . ILE A 1 294 ? -0.380 0.455 19.970 1.00 97.69 294 ILE A CA 1
ATOM 2168 C C . ILE A 1 294 ? 0.263 -0.627 19.099 1.00 97.69 294 ILE A C 1
ATOM 2170 O O . ILE A 1 294 ? 0.622 -0.387 17.943 1.00 97.69 294 ILE A O 1
ATOM 2174 N N . ARG A 1 295 ? 0.419 -1.827 19.662 1.00 97.06 295 ARG A N 1
ATOM 2175 C CA . ARG A 1 295 ? 1.079 -2.975 19.027 1.00 97.06 295 ARG A CA 1
ATOM 2176 C C . ARG A 1 295 ? 0.196 -4.205 19.190 1.00 97.06 295 ARG A C 1
ATOM 2178 O O . ARG A 1 295 ? -0.441 -4.363 20.228 1.00 97.06 295 ARG A O 1
ATOM 2185 N N . VAL A 1 296 ? 0.148 -5.080 18.193 1.00 96.69 296 VAL A N 1
ATOM 2186 C CA . VAL A 1 296 ? -0.759 -6.238 18.208 1.00 96.69 296 VAL A CA 1
ATOM 2187 C C . VAL A 1 296 ? -0.212 -7.364 17.329 1.00 96.69 296 VAL A C 1
ATOM 2189 O O . VAL A 1 296 ? 0.326 -7.092 16.256 1.00 96.69 296 VAL A O 1
ATOM 2192 N N . TYR A 1 297 ? -0.322 -8.622 17.762 1.00 96.38 297 TYR A N 1
ATOM 2193 C CA . TYR A 1 297 ? 0.019 -9.766 16.909 1.00 96.38 297 TYR A CA 1
ATOM 2194 C C . TYR A 1 297 ? -1.155 -10.150 15.985 1.00 96.38 297 TYR A C 1
ATOM 2196 O O . TYR A 1 297 ? -2.321 -9.911 16.316 1.00 96.38 297 TYR A O 1
ATOM 2204 N N . PRO A 1 298 ? -0.891 -10.789 14.835 1.00 94.31 298 PRO A N 1
ATOM 2205 C CA . PRO A 1 298 ? -1.889 -11.576 14.118 1.00 94.31 298 PRO A CA 1
ATOM 2206 C C . PRO A 1 298 ? -2.669 -12.492 15.076 1.00 94.31 298 PRO A C 1
ATOM 2208 O O . PRO A 1 298 ? -2.090 -13.207 15.888 1.00 94.31 298 PRO A O 1
ATOM 2211 N N . GLY A 1 299 ? -3.997 -12.461 14.996 1.00 93.25 299 GLY A N 1
ATOM 2212 C CA . GLY A 1 299 ? -4.897 -13.228 15.859 1.00 93.25 299 GLY A CA 1
ATOM 2213 C C . GLY A 1 299 ? -5.212 -12.609 17.229 1.00 93.25 299 GLY A C 1
ATOM 2214 O O . GLY A 1 299 ? -6.192 -13.045 17.838 1.00 93.25 299 GLY A O 1
ATOM 2215 N N . ASP A 1 300 ? -4.472 -11.597 17.694 1.00 95.31 300 ASP A N 1
ATOM 2216 C CA . ASP A 1 300 ? -4.808 -10.846 18.914 1.00 95.31 300 ASP A CA 1
ATOM 2217 C C . ASP A 1 300 ? -6.013 -9.905 18.688 1.00 95.31 300 ASP A C 1
ATOM 2219 O O . ASP A 1 300 ? -6.560 -9.765 17.582 1.00 95.31 300 ASP A O 1
ATOM 2223 N N . THR A 1 301 ? -6.460 -9.259 19.768 1.00 95.81 301 THR A N 1
ATOM 2224 C CA . THR A 1 301 ? -7.551 -8.283 19.757 1.00 95.81 301 THR A CA 1
ATOM 2225 C C . THR A 1 301 ? -7.066 -6.840 19.888 1.00 95.81 301 THR A C 1
ATOM 2227 O O . THR A 1 301 ? -6.133 -6.525 20.626 1.00 95.81 301 THR A O 1
ATOM 2230 N N . LEU A 1 302 ? -7.762 -5.946 19.185 1.00 97.19 302 LEU A N 1
ATOM 2231 C CA . LEU A 1 302 ? -7.622 -4.496 19.279 1.00 97.19 302 LEU A CA 1
ATOM 2232 C C . LEU A 1 302 ? -8.922 -3.920 19.853 1.00 97.19 302 LEU A C 1
ATOM 2234 O O . LEU A 1 302 ? -9.997 -4.153 19.298 1.00 97.19 302 LEU A O 1
ATOM 2238 N N . THR A 1 303 ? -8.831 -3.167 20.946 1.00 97.62 303 THR A N 1
ATOM 2239 C CA . THR A 1 303 ? -9.981 -2.570 21.637 1.00 97.62 303 THR A CA 1
ATOM 2240 C C . THR A 1 303 ? -10.018 -1.069 21.379 1.00 97.62 303 THR A C 1
ATOM 2242 O O . THR A 1 303 ? -9.036 -0.366 21.615 1.00 97.62 303 THR A O 1
ATOM 2245 N N . VAL A 1 304 ? -11.154 -0.569 20.900 1.00 97.94 304 VAL A N 1
ATOM 2246 C CA . VAL A 1 304 ? -11.335 0.815 20.450 1.00 97.94 304 VAL A CA 1
ATOM 2247 C C . VAL A 1 304 ? -12.520 1.422 21.192 1.00 97.94 304 VAL A C 1
ATOM 2249 O O . VAL A 1 304 ? -13.635 0.923 21.064 1.00 97.94 304 VAL A O 1
ATOM 2252 N N . THR A 1 305 ? -12.317 2.525 21.908 1.00 98.12 305 THR A N 1
ATOM 2253 C CA . THR A 1 305 ? -13.406 3.345 22.458 1.00 98.12 305 THR A CA 1
ATOM 2254 C C . THR A 1 305 ? -13.629 4.564 21.569 1.00 98.12 305 THR A C 1
ATOM 2256 O O . THR A 1 305 ? -12.681 5.234 21.153 1.00 98.12 305 THR A O 1
ATOM 2259 N N . LEU A 1 306 ? -14.895 4.833 21.259 1.00 97.56 306 LEU A N 1
ATOM 2260 C CA . LEU A 1 306 ? -15.341 5.880 20.342 1.00 97.56 306 LEU A CA 1
ATOM 2261 C C . LEU A 1 306 ? -16.254 6.890 21.058 1.00 97.56 306 LEU A C 1
ATOM 2263 O O . LEU A 1 306 ? -16.751 6.635 22.155 1.00 97.56 306 LEU A O 1
ATOM 2267 N N . ASN A 1 307 ? -16.534 8.025 20.417 1.00 96.12 307 ASN A N 1
ATOM 2268 C CA . ASN A 1 307 ? -17.636 8.908 20.821 1.00 96.12 307 ASN A CA 1
ATOM 2269 C C . ASN A 1 307 ? -19.023 8.294 20.529 1.00 96.12 307 ASN A C 1
ATOM 2271 O O . ASN A 1 307 ? -19.971 8.532 21.272 1.00 96.12 307 ASN A O 1
ATOM 2275 N N . SER A 1 308 ? -19.129 7.479 19.477 1.00 93.12 308 SER A N 1
ATOM 2276 C CA . SER A 1 308 ? -20.259 6.591 19.183 1.00 93.12 308 SER A CA 1
ATOM 2277 C C . SER A 1 308 ? -19.758 5.386 18.387 1.00 93.12 308 SER A C 1
ATOM 2279 O O . SER A 1 308 ? -18.977 5.554 17.451 1.00 93.12 308 SER A O 1
ATOM 2281 N N . ALA A 1 309 ? -20.191 4.177 18.752 1.00 85.38 309 ALA A N 1
ATOM 2282 C CA . ALA A 1 309 ? -19.816 2.940 18.054 1.00 85.38 309 ALA A CA 1
ATOM 2283 C C . ALA A 1 309 ? -20.854 2.459 17.019 1.00 85.38 309 ALA A C 1
ATOM 2285 O O . ALA A 1 309 ? -20.596 1.506 16.286 1.00 85.38 309 ALA A O 1
ATOM 2286 N N . SER A 1 310 ? -22.036 3.081 16.956 1.00 87.94 310 SER A N 1
ATOM 2287 C CA . SER A 1 310 ? -23.138 2.592 16.116 1.00 87.94 310 SER A CA 1
ATOM 2288 C C . SER A 1 310 ? -22.904 2.859 14.625 1.00 87.94 310 SER A C 1
ATOM 2290 O O . SER A 1 310 ? -22.550 3.970 14.236 1.00 87.94 310 SER A O 1
ATOM 2292 N N . GLY A 1 311 ? -23.148 1.849 13.783 1.00 87.12 311 GLY A N 1
ATOM 2293 C CA . GLY A 1 311 ? -23.151 1.989 12.321 1.00 87.12 311 GLY A CA 1
ATOM 2294 C C . GLY A 1 311 ? -21.781 2.197 11.663 1.00 87.12 311 GLY A C 1
ATOM 2295 O O . GLY A 1 311 ? -21.731 2.636 10.513 1.00 87.12 311 GLY A O 1
ATOM 2296 N N . LEU A 1 312 ? -20.680 1.900 12.363 1.00 94.25 312 LEU A N 1
ATOM 2297 C CA . LEU A 1 312 ? -19.321 2.048 11.837 1.00 94.25 312 LEU A CA 1
ATOM 2298 C C . LEU A 1 312 ? -18.751 0.710 11.342 1.00 94.25 312 LEU A C 1
ATOM 2300 O O . LEU A 1 312 ? -18.850 -0.321 12.003 1.00 94.25 312 LEU A O 1
ATOM 2304 N N . GLY A 1 313 ? -18.116 0.746 10.173 1.00 95.12 313 GLY A N 1
ATOM 2305 C CA . GLY A 1 313 ? -17.157 -0.259 9.734 1.00 95.12 313 GLY A CA 1
ATOM 2306 C C . GLY A 1 313 ? -15.764 0.041 10.288 1.00 95.12 313 GLY A C 1
ATOM 2307 O O . GLY A 1 313 ? -15.434 1.182 10.611 1.00 95.12 313 GLY A O 1
ATOM 2308 N N . HIS A 1 314 ? -14.921 -0.984 10.368 1.00 96.12 314 HIS A N 1
ATOM 2309 C CA . HIS A 1 314 ? -13.584 -0.885 10.949 1.00 96.12 314 HIS A CA 1
ATOM 2310 C C . HIS A 1 314 ? -12.547 -1.393 9.952 1.00 96.12 314 HIS A C 1
ATOM 2312 O O . HIS A 1 314 ? -12.723 -2.460 9.363 1.00 96.12 314 HIS A O 1
ATOM 2318 N N . VAL A 1 315 ? -11.468 -0.641 9.734 1.00 96.00 315 VAL A N 1
ATOM 2319 C CA . VAL A 1 315 ? -10.407 -1.029 8.794 1.00 96.00 315 VAL A CA 1
ATOM 2320 C C . VAL A 1 315 ? -9.026 -0.744 9.370 1.00 96.00 315 VAL A C 1
ATOM 2322 O O . VAL A 1 315 ? -8.825 0.237 10.086 1.00 96.00 315 VAL A O 1
ATOM 2325 N N . LEU A 1 316 ? -8.068 -1.594 9.013 1.00 97.38 316 LEU A N 1
ATOM 2326 C CA . LEU A 1 316 ? -6.649 -1.253 9.025 1.00 97.38 316 LEU A CA 1
ATOM 2327 C C . LEU A 1 316 ? -6.233 -0.946 7.582 1.00 97.38 316 LEU A C 1
ATOM 2329 O O . LEU A 1 316 ? -6.643 -1.652 6.662 1.00 97.38 316 LEU A O 1
ATOM 2333 N N . ILE A 1 317 ? -5.433 0.094 7.371 1.00 97.44 317 ILE A N 1
ATOM 2334 C CA . ILE A 1 317 ? -4.789 0.378 6.086 1.00 97.44 317 ILE A CA 1
ATOM 2335 C C . ILE A 1 317 ? -3.287 0.429 6.328 1.00 97.44 317 ILE A C 1
ATOM 2337 O O . ILE A 1 317 ? -2.820 1.289 7.072 1.00 97.44 317 ILE A O 1
ATOM 2341 N N . ARG A 1 318 ? -2.531 -0.494 5.729 1.00 97.00 318 ARG A N 1
ATOM 2342 C CA . ARG A 1 318 ? -1.067 -0.519 5.850 1.00 97.00 318 ARG A CA 1
ATOM 2343 C C . ARG A 1 318 ? -0.485 0.740 5.207 1.00 97.00 318 ARG A C 1
ATOM 2345 O O . ARG A 1 318 ? -0.900 1.103 4.105 1.00 97.00 318 ARG A O 1
ATOM 2352 N N . MET A 1 319 ? 0.413 1.425 5.916 1.00 96.12 319 MET A N 1
ATOM 2353 C CA . MET A 1 319 ? 1.025 2.667 5.436 1.00 96.12 319 MET A CA 1
ATOM 2354 C C . MET A 1 319 ? 1.844 2.373 4.177 1.00 96.12 319 MET A C 1
ATOM 2356 O O . MET A 1 319 ? 2.539 1.362 4.127 1.00 96.12 319 MET A O 1
ATOM 2360 N N . GLY A 1 320 ? 1.719 3.217 3.154 1.00 94.62 320 GLY A N 1
ATOM 2361 C CA . GLY A 1 320 ? 2.347 2.994 1.853 1.00 94.62 320 GLY A CA 1
ATOM 2362 C C . GLY A 1 320 ? 3.701 3.687 1.705 1.00 94.62 320 GLY A C 1
ATOM 2363 O O . GLY A 1 320 ? 3.875 4.804 2.188 1.00 94.62 320 GLY A O 1
ATOM 2364 N N . SER A 1 321 ? 4.607 3.076 0.945 1.00 93.19 321 SER A N 1
ATOM 2365 C CA . SER A 1 321 ? 5.721 3.759 0.280 1.00 93.19 321 SER A CA 1
ATOM 2366 C C . SER A 1 321 ? 5.501 3.701 -1.235 1.00 93.19 321 SER A C 1
ATOM 2368 O O . SER A 1 321 ? 4.893 2.754 -1.736 1.00 93.19 321 SER A O 1
ATOM 2370 N N . SER A 1 322 ? 5.893 4.739 -1.982 1.00 94.12 322 SER A N 1
ATOM 2371 C CA . SER A 1 322 ? 5.579 4.794 -3.414 1.00 94.12 322 SER A CA 1
ATOM 2372 C C . SER A 1 322 ? 6.610 5.525 -4.264 1.00 94.12 322 SER A C 1
ATOM 2374 O O . SER A 1 322 ? 6.997 6.657 -3.972 1.00 94.12 322 SER A O 1
ATOM 2376 N N . THR A 1 323 ? 7.001 4.876 -5.361 1.00 93.44 323 THR A N 1
ATOM 2377 C CA . THR A 1 323 ? 7.855 5.425 -6.419 1.00 93.44 323 THR A CA 1
ATOM 2378 C C . THR A 1 323 ? 7.512 4.751 -7.752 1.00 93.44 323 THR A C 1
ATOM 2380 O O . THR A 1 323 ? 7.106 3.592 -7.760 1.00 93.44 323 THR A O 1
ATOM 2383 N N . HIS A 1 324 ? 7.646 5.450 -8.884 1.00 93.69 324 HIS A N 1
ATOM 2384 C CA . HIS A 1 324 ? 7.468 4.875 -10.234 1.00 93.69 324 HIS A CA 1
ATOM 2385 C C . HIS A 1 324 ? 6.149 4.086 -10.438 1.00 93.69 324 HIS A C 1
ATOM 2387 O O . HIS A 1 324 ? 6.135 3.020 -11.050 1.00 93.69 324 HIS A O 1
ATOM 2393 N N . SER A 1 325 ? 5.036 4.592 -9.890 1.00 93.00 325 SER A N 1
ATOM 2394 C CA . SER A 1 325 ? 3.712 3.929 -9.878 1.00 93.00 325 SER A CA 1
ATOM 2395 C C . SER A 1 325 ? 3.630 2.604 -9.096 1.00 93.00 325 SER A C 1
ATOM 2397 O O . SER A 1 325 ? 2.576 1.967 -9.088 1.00 93.00 325 SER A O 1
ATOM 2399 N N . VAL A 1 326 ? 4.694 2.203 -8.395 1.00 93.56 326 VAL A N 1
ATOM 2400 C CA . VAL A 1 326 ? 4.748 1.021 -7.527 1.00 93.56 326 VAL A CA 1
ATOM 2401 C C . VAL A 1 326 ? 4.492 1.434 -6.077 1.00 93.56 326 VAL A C 1
ATOM 2403 O O . VAL A 1 326 ? 5.092 2.382 -5.573 1.00 93.56 326 VAL A O 1
ATOM 2406 N N . ASN A 1 327 ? 3.580 0.722 -5.412 1.00 95.56 327 ASN A N 1
ATOM 2407 C CA . ASN A 1 327 ? 3.346 0.767 -3.968 1.00 95.56 327 ASN A CA 1
ATOM 2408 C C . ASN A 1 327 ? 2.855 -0.622 -3.533 1.00 95.56 327 ASN A C 1
ATOM 2410 O O . ASN A 1 327 ? 1.674 -0.951 -3.648 1.00 95.56 327 ASN A O 1
ATOM 2414 N N . THR A 1 328 ? 3.800 -1.458 -3.117 1.00 93.75 328 THR A N 1
ATOM 2415 C CA . THR A 1 328 ? 3.614 -2.845 -2.653 1.00 93.75 328 THR A CA 1
ATOM 2416 C C . THR A 1 328 ? 3.193 -2.928 -1.186 1.00 93.75 328 THR A C 1
ATOM 2418 O O . THR A 1 328 ? 2.644 -3.944 -0.750 1.00 93.75 328 THR A O 1
ATOM 2421 N N . ASP A 1 329 ? 3.415 -1.852 -0.431 1.00 94.44 329 ASP A N 1
ATOM 2422 C CA . ASP A 1 329 ? 3.106 -1.773 0.990 1.00 94.44 329 ASP A CA 1
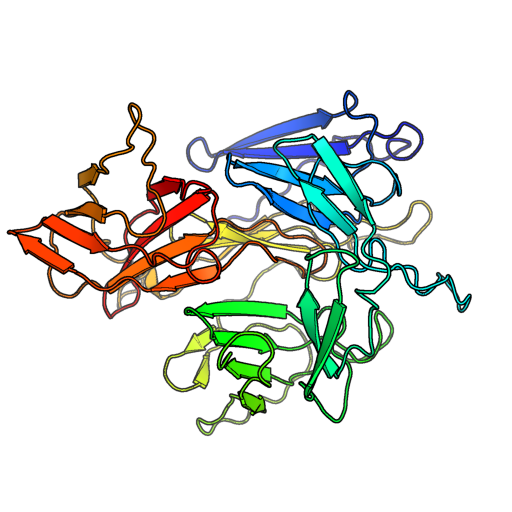ATOM 2423 C C . ASP A 1 329 ? 1.611 -1.644 1.280 1.00 94.44 329 ASP A C 1
ATOM 2425 O O . ASP A 1 329 ? 1.103 -2.296 2.201 1.00 94.44 329 ASP A O 1
ATOM 2429 N N . GLN A 1 330 ? 0.923 -0.776 0.530 1.00 95.94 330 GLN A N 1
ATOM 2430 C CA . GLN A 1 330 ? -0.443 -0.374 0.841 1.00 95.94 330 GLN A CA 1
ATOM 2431 C C . GLN A 1 330 ? -1.440 -1.518 0.633 1.00 95.94 330 GLN A C 1
ATOM 2433 O O . GLN A 1 330 ? -1.511 -2.155 -0.421 1.00 95.94 330 GLN A O 1
ATOM 2438 N N . ARG A 1 331 ? -2.283 -1.743 1.640 1.00 95.56 331 ARG A N 1
ATOM 2439 C CA . ARG A 1 331 ? -3.453 -2.621 1.542 1.00 95.56 331 ARG A CA 1
ATOM 2440 C C . ARG A 1 331 ? -4.502 -2.235 2.569 1.00 95.56 331 ARG A C 1
ATOM 2442 O O . ARG A 1 331 ? -4.151 -1.813 3.671 1.00 95.56 331 ARG A O 1
ATOM 2449 N N . ARG A 1 332 ? -5.776 -2.404 2.221 1.00 95.50 332 ARG A N 1
ATOM 2450 C CA . ARG A 1 332 ? -6.915 -2.216 3.128 1.00 95.50 332 ARG A CA 1
ATOM 2451 C C . ARG A 1 332 ? -7.395 -3.571 3.644 1.00 95.50 332 ARG A C 1
ATOM 2453 O O . ARG A 1 332 ? -7.622 -4.488 2.865 1.00 95.50 332 ARG A O 1
ATOM 2460 N N . ILE A 1 333 ? -7.575 -3.648 4.958 1.00 93.81 333 ILE A N 1
ATOM 2461 C CA . ILE A 1 333 ? -7.833 -4.868 5.719 1.00 93.81 333 ILE A CA 1
ATOM 2462 C C . ILE A 1 333 ? -9.111 -4.663 6.547 1.00 93.81 333 ILE A C 1
ATOM 2464 O O . ILE A 1 333 ? -9.075 -4.117 7.655 1.00 93.81 333 ILE A O 1
ATOM 2468 N N . THR A 1 334 ? -10.261 -5.080 6.010 1.00 90.94 334 THR A N 1
ATOM 2469 C CA . THR A 1 334 ? -11.578 -4.922 6.664 1.00 90.94 334 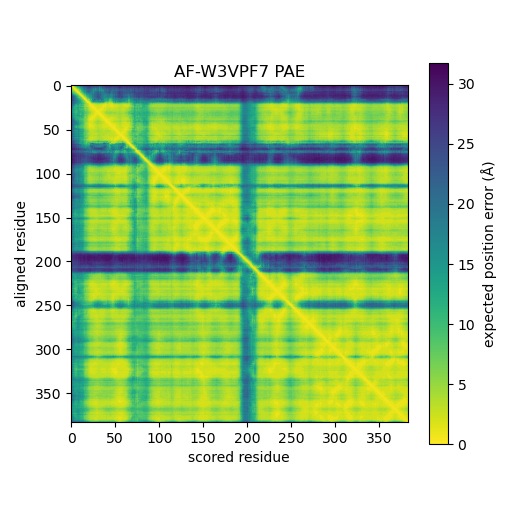THR A CA 1
ATOM 2470 C C . THR A 1 334 ? -11.679 -5.767 7.932 1.00 90.94 334 THR A C 1
ATOM 2472 O O . THR A 1 334 ? -11.401 -6.960 7.884 1.00 90.94 334 THR A O 1
ATOM 2475 N N . ARG A 1 335 ? -12.081 -5.182 9.068 1.00 90.50 335 ARG A N 1
ATOM 2476 C CA . ARG A 1 335 ? -12.236 -5.870 10.361 1.00 90.50 335 ARG A CA 1
ATOM 2477 C C . ARG A 1 335 ? -13.706 -6.058 10.728 1.00 90.50 335 ARG A C 1
ATOM 2479 O O . ARG A 1 335 ? -14.503 -5.128 10.640 1.00 90.50 335 ARG A O 1
ATOM 2486 N N . THR A 1 336 ? -14.037 -7.254 11.205 1.00 83.38 336 THR A N 1
ATOM 2487 C CA . THR A 1 336 ? -15.316 -7.556 11.852 1.00 83.38 336 THR A CA 1
ATOM 2488 C C . THR A 1 336 ? -15.242 -7.241 13.345 1.00 83.38 336 THR A C 1
ATOM 2490 O O . THR A 1 336 ? -14.217 -7.462 13.998 1.00 83.38 336 THR A O 1
ATOM 2493 N N . VAL A 1 337 ? -16.340 -6.721 13.895 1.00 91.75 337 VAL A N 1
ATOM 2494 C CA . VAL A 1 337 ? -16.485 -6.523 15.341 1.00 91.75 337 VAL A CA 1
ATOM 2495 C C . VAL A 1 337 ? -16.731 -7.878 15.998 1.00 91.75 337 VAL A C 1
ATOM 2497 O O . VAL A 1 337 ? -17.621 -8.616 15.585 1.00 91.75 337 VAL A O 1
ATOM 2500 N N . HIS A 1 338 ? -15.930 -8.210 17.009 1.00 92.69 338 HIS A N 1
ATOM 2501 C CA . HIS A 1 338 ? -16.096 -9.421 17.812 1.00 92.69 338 HIS A CA 1
ATOM 2502 C C . HIS A 1 338 ? -17.043 -9.190 18.997 1.00 92.69 338 HIS A C 1
ATOM 2504 O O . HIS A 1 338 ? -17.838 -10.066 19.328 1.00 92.69 338 HIS A O 1
ATOM 2510 N N . LEU A 1 339 ? -16.967 -8.010 19.618 1.00 94.69 339 LEU A N 1
ATOM 2511 C CA . LEU A 1 339 ? -17.796 -7.608 20.753 1.00 94.69 339 LEU A CA 1
ATOM 2512 C C . LEU A 1 339 ? -18.003 -6.089 20.745 1.00 94.69 339 LEU A C 1
ATOM 2514 O O . LEU A 1 339 ? -17.078 -5.349 20.413 1.00 94.69 339 LEU A O 1
ATOM 2518 N N . THR A 1 340 ? -19.179 -5.639 21.182 1.00 95.81 340 THR A N 1
ATOM 2519 C CA . THR A 1 340 ? -19.475 -4.229 21.475 1.00 95.81 340 THR A CA 1
ATOM 2520 C C . THR A 1 340 ? -19.976 -4.111 22.911 1.00 95.81 340 THR A C 1
ATOM 2522 O O . THR A 1 340 ? -20.838 -4.882 23.327 1.00 95.81 340 THR A O 1
ATOM 2525 N N . SER A 1 341 ? -19.462 -3.139 23.663 1.00 96.00 341 SER A N 1
ATOM 2526 C CA . SER A 1 341 ? -19.932 -2.783 25.004 1.00 96.00 341 SER A CA 1
ATOM 2527 C C . SER A 1 341 ? -19.958 -1.261 25.143 1.00 96.00 341 SER A C 1
ATOM 2529 O O . SER A 1 341 ? -18.914 -0.600 25.140 1.00 96.00 341 SER A O 1
ATOM 2531 N N . GLY A 1 342 ? -21.163 -0.685 25.185 1.00 95.69 342 GLY A N 1
ATOM 2532 C CA . GLY A 1 342 ? -21.359 0.760 25.047 1.00 95.69 342 GLY A CA 1
ATOM 2533 C C . GLY A 1 342 ? -20.710 1.287 23.761 1.00 95.69 342 GLY A C 1
ATOM 2534 O O . GLY A 1 342 ? -20.919 0.736 22.683 1.00 95.69 342 GLY A O 1
ATOM 2535 N N . ASN A 1 343 ? -19.868 2.316 23.887 1.00 96.75 343 ASN A N 1
ATOM 2536 C CA . ASN A 1 343 ? -19.089 2.870 22.773 1.00 96.75 343 ASN A CA 1
ATOM 2537 C C . ASN A 1 343 ? -17.714 2.203 22.566 1.00 96.75 343 ASN A C 1
ATOM 2539 O O . ASN A 1 343 ? -16.869 2.756 21.859 1.00 96.75 343 ASN A O 1
ATOM 2543 N N . THR A 1 344 ? -17.455 1.050 23.188 1.00 97.75 344 THR A N 1
ATOM 2544 C CA . THR A 1 344 ? -16.214 0.289 22.989 1.00 97.75 344 THR A CA 1
ATOM 2545 C C . THR A 1 344 ? -16.468 -0.924 22.104 1.00 97.75 344 THR A C 1
ATOM 2547 O O . THR A 1 344 ? -17.373 -1.710 22.376 1.00 97.75 344 THR A O 1
ATOM 2550 N N . VAL A 1 345 ? -15.647 -1.097 21.068 1.00 97.56 345 VAL A N 1
ATOM 2551 C CA . VAL A 1 345 ? -15.629 -2.284 20.206 1.00 97.56 345 VAL A CA 1
ATOM 2552 C C . VAL A 1 345 ? -14.323 -3.050 20.378 1.00 97.56 345 VAL A C 1
ATOM 2554 O O . VAL A 1 345 ? -13.252 -2.456 20.498 1.00 97.56 345 VAL A O 1
ATOM 2557 N N . THR A 1 346 ? -14.408 -4.374 20.337 1.00 97.69 346 THR A N 1
ATOM 2558 C CA . THR A 1 346 ? -13.253 -5.271 20.274 1.00 97.69 346 THR A CA 1
ATOM 2559 C C . THR A 1 346 ? -13.203 -5.894 18.887 1.00 97.69 346 THR A C 1
ATOM 2561 O O . THR A 1 346 ? -14.167 -6.518 18.439 1.00 97.69 346 THR A O 1
ATOM 2564 N N . LEU A 1 347 ? -12.078 -5.730 18.200 1.00 96.44 347 LEU A N 1
ATOM 2565 C CA . LEU A 1 347 ? -11.815 -6.240 16.857 1.00 96.44 347 LEU A CA 1
ATOM 2566 C C . LEU A 1 347 ? -10.825 -7.399 16.951 1.00 96.44 347 LEU A C 1
ATOM 2568 O O . LEU A 1 347 ? -9.838 -7.293 17.677 1.00 96.44 347 LEU A O 1
ATOM 2572 N N . ARG A 1 348 ? -11.041 -8.482 16.196 1.00 93.44 348 ARG A N 1
ATOM 2573 C CA . ARG A 1 348 ? -10.058 -9.571 16.078 1.00 93.44 348 ARG A CA 1
ATOM 2574 C C . ARG A 1 348 ? -9.242 -9.405 14.797 1.00 93.44 348 ARG A C 1
ATOM 2576 O O . ARG A 1 348 ? -9.805 -9.219 13.709 1.00 93.44 348 ARG A O 1
ATOM 2583 N N . LEU A 1 349 ? -7.918 -9.462 14.909 1.00 93.44 349 LEU A N 1
ATOM 2584 C CA . LEU A 1 349 ? -7.051 -9.507 13.734 1.00 93.44 349 LEU A CA 1
ATOM 2585 C C . LEU A 1 349 ? -7.101 -10.907 13.090 1.00 93.44 349 LEU A C 1
ATOM 2587 O O . LEU A 1 349 ? -7.373 -11.892 13.785 1.00 93.44 349 LEU A O 1
ATOM 2591 N N . PRO A 1 350 ? -6.842 -11.031 11.772 1.00 91.81 350 PRO A N 1
ATOM 2592 C CA . PRO A 1 350 ? -6.557 -12.324 11.157 1.00 91.81 350 PRO A CA 1
ATOM 2593 C C . PRO A 1 350 ? -5.343 -12.954 11.835 1.00 91.81 350 PRO A C 1
ATOM 2595 O O . PRO A 1 350 ? -4.422 -12.239 12.221 1.00 91.81 350 PRO A O 1
ATOM 2598 N N . SER A 1 351 ? -5.326 -14.277 11.966 1.00 92.31 351 SER A N 1
ATOM 2599 C CA . SER A 1 351 ? -4.130 -15.020 12.382 1.00 92.31 351 SER A CA 1
ATOM 2600 C C . SER A 1 351 ? -3.136 -15.233 11.236 1.00 92.31 351 SER A C 1
ATOM 2602 O O . SER A 1 351 ? -1.963 -15.476 11.491 1.00 92.31 351 SER A O 1
ATOM 2604 N N . ASP A 1 352 ? -3.593 -15.151 9.984 1.00 90.94 352 ASP A N 1
ATOM 2605 C CA . ASP A 1 352 ? -2.757 -15.310 8.793 1.00 90.94 352 ASP A CA 1
ATOM 2606 C C . ASP A 1 352 ? -2.024 -13.992 8.461 1.00 90.94 352 ASP A 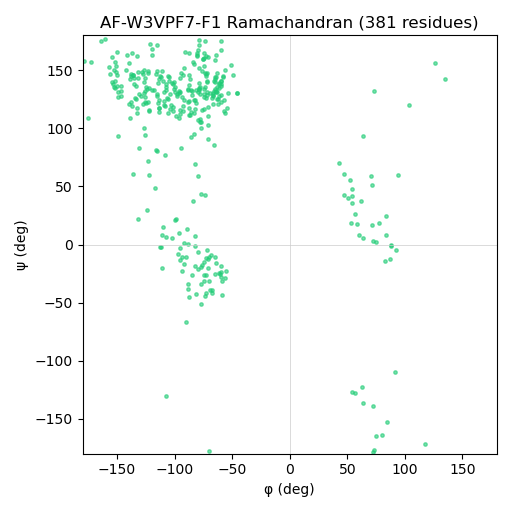C 1
ATOM 2608 O O . ASP A 1 352 ? -2.639 -12.937 8.290 1.00 90.94 352 ASP A O 1
ATOM 2612 N N . THR A 1 353 ? -0.693 -14.047 8.373 1.00 89.38 353 THR A N 1
ATOM 2613 C CA . THR A 1 353 ? 0.185 -12.900 8.076 1.00 89.38 353 THR A CA 1
ATOM 2614 C C . THR A 1 353 ? 0.160 -12.466 6.605 1.00 89.38 353 THR A C 1
ATOM 2616 O O . THR A 1 353 ? 0.582 -11.353 6.281 1.00 89.38 353 THR A O 1
ATOM 2619 N N . GLY A 1 354 ? -0.369 -13.288 5.698 1.00 87.00 354 GLY A N 1
ATOM 2620 C CA . GLY A 1 354 ? -0.726 -12.872 4.342 1.00 87.00 354 GLY A CA 1
ATOM 2621 C C . GLY A 1 354 ? -1.931 -11.925 4.340 1.00 87.00 354 GLY A C 1
ATOM 2622 O O . GLY A 1 354 ? -1.928 -10.921 3.622 1.00 87.00 354 GLY A O 1
ATOM 2623 N N . ASP A 1 355 ? -2.913 -12.202 5.203 1.00 88.94 355 ASP A N 1
ATOM 2624 C CA . ASP A 1 355 ? -4.114 -11.384 5.411 1.00 88.94 355 ASP A CA 1
ATOM 2625 C C . ASP A 1 355 ? -3.854 -10.125 6.252 1.00 88.94 355 ASP A C 1
ATOM 2627 O O . ASP A 1 355 ? -4.491 -9.092 6.029 1.00 88.94 355 ASP A O 1
ATOM 2631 N N . VAL A 1 356 ? -2.934 -10.193 7.220 1.00 92.00 356 VAL A N 1
ATOM 2632 C CA . VAL A 1 356 ? -2.477 -9.038 8.004 1.00 92.00 356 VAL A CA 1
ATOM 2633 C C . VAL A 1 356 ? -0.949 -8.981 8.046 1.00 92.00 356 VAL A C 1
ATOM 2635 O O . VAL A 1 356 ? -0.285 -9.451 8.966 1.00 92.00 356 VAL A O 1
ATOM 2638 N N . THR A 1 357 ? -0.366 -8.411 6.992 1.00 91.38 357 THR A N 1
ATOM 2639 C CA . THR A 1 357 ? 1.093 -8.305 6.870 1.00 91.38 357 THR A CA 1
ATOM 2640 C C . THR A 1 357 ? 1.671 -7.367 7.932 1.00 91.38 357 THR A C 1
ATOM 2642 O O . THR A 1 357 ? 1.206 -6.226 8.021 1.00 91.38 357 THR A O 1
ATOM 2645 N N . PRO A 1 358 ? 2.689 -7.810 8.699 1.00 93.81 358 PRO A N 1
ATOM 2646 C CA . PRO A 1 358 ? 3.341 -7.001 9.720 1.00 93.81 358 PRO A CA 1
ATOM 2647 C C . PRO A 1 358 ? 3.814 -5.621 9.243 1.00 93.81 358 PRO A C 1
ATOM 2649 O O . PRO A 1 358 ? 4.107 -5.402 8.062 1.00 93.81 358 PRO A O 1
ATOM 2652 N N . GLY A 1 359 ? 3.911 -4.694 10.191 1.00 94.75 359 GLY A N 1
ATOM 2653 C CA . GLY A 1 359 ? 4.267 -3.298 9.978 1.00 94.75 359 GLY A CA 1
ATOM 2654 C C . GLY A 1 359 ? 3.152 -2.333 10.371 1.00 94.75 359 GLY A C 1
ATOM 2655 O O . GLY A 1 359 ? 2.141 -2.689 10.983 1.00 94.75 359 GLY A O 1
ATOM 2656 N N . PHE A 1 360 ? 3.365 -1.069 10.028 1.00 97.06 360 PHE A N 1
ATOM 2657 C CA . PHE A 1 360 ? 2.558 0.041 10.513 1.00 97.06 360 PHE A CA 1
ATOM 2658 C C . PHE A 1 360 ? 1.301 0.254 9.661 1.00 97.06 360 PHE A C 1
ATOM 2660 O O . PHE A 1 360 ? 1.344 0.288 8.431 1.00 97.06 360 PHE A O 1
ATOM 2667 N N . CYS A 1 361 ? 0.165 0.414 10.335 1.00 97.69 361 CYS A N 1
ATOM 2668 C CA . CYS A 1 361 ? -1.149 0.630 9.742 1.00 97.69 361 CYS A CA 1
ATOM 2669 C C . CYS A 1 361 ? -1.830 1.864 10.346 1.00 97.69 361 CYS A C 1
ATOM 2671 O O . CYS A 1 361 ? -1.694 2.134 11.539 1.00 97.69 361 CYS A O 1
ATOM 2673 N N . TYR A 1 362 ? -2.644 2.555 9.551 1.00 97.88 362 TYR A N 1
ATOM 2674 C CA . TYR A 1 362 ? -3.701 3.424 10.060 1.00 97.88 362 TYR A CA 1
ATOM 2675 C C . TYR A 1 362 ? -4.925 2.577 10.408 1.00 97.88 362 TYR A C 1
ATOM 2677 O O . TYR A 1 362 ? -5.494 1.908 9.545 1.00 97.88 362 TYR A O 1
ATOM 2685 N N . TYR A 1 363 ? -5.359 2.630 11.660 1.00 98.00 363 TYR A N 1
ATOM 2686 C CA . TYR A 1 363 ? -6.681 2.185 12.073 1.00 98.00 363 TYR A CA 1
ATOM 2687 C C . TYR A 1 363 ? -7.708 3.306 11.867 1.00 98.00 363 TYR A C 1
ATOM 2689 O O . TYR A 1 363 ? -7.484 4.446 12.283 1.00 98.00 363 TYR A O 1
ATOM 2697 N N . LEU A 1 364 ? -8.842 2.969 11.246 1.00 97.44 364 LEU A N 1
ATOM 2698 C CA . LEU A 1 364 ? -9.947 3.884 10.965 1.00 97.44 364 LEU A CA 1
ATOM 2699 C C . LEU A 1 364 ? -11.293 3.255 11.342 1.00 97.44 364 LEU A C 1
ATOM 2701 O O . LEU A 1 364 ? -11.580 2.108 10.988 1.00 97.44 364 LEU A O 1
ATOM 2705 N N . ALA A 1 365 ? -12.149 4.051 11.986 1.00 97.12 365 ALA A N 1
ATOM 2706 C CA . ALA A 1 365 ? -13.581 3.782 12.093 1.00 97.12 365 ALA A CA 1
ATOM 2707 C C . ALA A 1 365 ? -14.320 4.605 11.023 1.00 97.12 365 ALA A C 1
ATOM 2709 O O . ALA A 1 365 ? -14.098 5.812 10.920 1.00 97.12 365 ALA A O 1
ATOM 2710 N N . VAL A 1 366 ? -15.155 3.953 10.211 1.00 95.19 366 VAL A N 1
ATOM 2711 C CA . VAL A 1 366 ? -15.681 4.464 8.933 1.00 95.19 366 VAL A CA 1
ATOM 2712 C C . VAL A 1 366 ? -17.206 4.350 8.912 1.00 95.19 366 VAL A C 1
ATOM 2714 O O . VAL A 1 366 ? -17.742 3.254 9.036 1.00 95.19 366 VAL A O 1
ATOM 2717 N N . ALA A 1 367 ? -17.918 5.460 8.742 1.00 92.50 367 ALA A N 1
ATOM 2718 C CA . ALA A 1 367 ? -19.372 5.473 8.586 1.00 92.50 367 ALA A CA 1
ATOM 2719 C C . ALA A 1 367 ? -19.805 4.976 7.194 1.00 92.50 367 ALA A C 1
ATOM 2721 O O . ALA A 1 367 ? -19.017 4.958 6.248 1.00 92.50 367 ALA A O 1
ATOM 2722 N N . SER A 1 368 ? -21.088 4.642 7.031 1.00 88.81 368 SER A N 1
ATOM 2723 C CA . SER A 1 368 ? -21.667 4.231 5.739 1.00 88.81 368 SER A CA 1
ATOM 2724 C C . SER A 1 368 ? -21.563 5.294 4.632 1.00 88.81 368 SER A C 1
ATOM 2726 O O . SER A 1 368 ? -21.536 4.945 3.455 1.00 88.81 368 SER A O 1
ATOM 2728 N N . SER A 1 369 ? -21.435 6.578 4.988 1.00 86.38 369 SER A N 1
ATOM 2729 C CA . SER A 1 369 ? -21.136 7.682 4.059 1.00 86.38 369 SER A CA 1
ATOM 2730 C C . SER A 1 369 ? -19.684 7.699 3.553 1.00 86.38 369 SER A C 1
ATOM 2732 O O . SER A 1 369 ? -19.351 8.457 2.643 1.00 86.38 369 SER A O 1
ATOM 2734 N N . GLY A 1 370 ? -18.802 6.897 4.155 1.00 88.88 370 GLY A N 1
ATOM 2735 C CA . GLY A 1 370 ? -17.354 6.928 3.957 1.00 88.88 370 GLY A CA 1
ATOM 2736 C C . GLY A 1 370 ? -16.613 7.908 4.873 1.00 88.88 370 GLY A C 1
ATOM 2737 O O . GLY A 1 370 ? -15.390 7.820 4.962 1.00 88.88 370 GLY A O 1
ATOM 2738 N N . ALA A 1 371 ? -17.312 8.813 5.572 1.00 92.50 371 ALA A N 1
ATOM 2739 C CA . ALA A 1 371 ? -16.688 9.698 6.557 1.00 92.50 371 ALA A CA 1
ATOM 2740 C C . ALA A 1 371 ? -16.064 8.866 7.688 1.00 92.50 371 ALA A C 1
ATOM 2742 O O . ALA A 1 371 ? -16.675 7.916 8.178 1.00 92.50 371 ALA A O 1
ATOM 2743 N N . HIS A 1 372 ? -14.839 9.192 8.100 1.00 95.81 372 HIS A N 1
ATOM 2744 C CA . HIS A 1 372 ? -14.055 8.328 8.985 1.00 95.81 372 HIS A CA 1
ATOM 2745 C C . HIS A 1 372 ? -13.256 9.105 10.032 1.00 95.81 372 HIS A C 1
ATOM 2747 O O . HIS A 1 372 ? -13.017 10.303 9.882 1.00 95.81 372 HIS A O 1
ATOM 2753 N N . SER A 1 373 ? -12.802 8.428 11.086 1.00 97.38 373 SER A N 1
ATOM 2754 C CA . SER A 1 373 ? -11.916 9.004 12.109 1.00 97.38 373 SER A CA 1
ATOM 2755 C C . SER A 1 373 ? -10.584 9.506 11.537 1.00 97.38 373 SER A C 1
ATOM 2757 O O . SER A 1 373 ? -10.225 9.185 10.404 1.00 97.38 373 SER A O 1
ATOM 2759 N N . ILE A 1 374 ? -9.814 10.271 12.313 1.00 96.56 374 ILE A N 1
ATOM 2760 C CA . ILE A 1 374 ? -8.372 10.406 12.042 1.00 96.56 374 ILE A CA 1
ATOM 2761 C C . ILE A 1 374 ? -7.717 9.031 12.250 1.00 96.56 374 ILE A C 1
ATOM 2763 O O . ILE A 1 374 ? -8.089 8.299 13.173 1.00 96.56 374 ILE A O 1
ATOM 2767 N N . GLY A 1 375 ? -6.769 8.681 11.383 1.00 96.75 375 GLY A N 1
ATOM 2768 C CA . GLY A 1 375 ? -5.976 7.459 11.449 1.00 96.75 375 GLY A CA 1
ATOM 2769 C C . GLY A 1 375 ? -5.186 7.371 12.743 1.00 96.75 375 GLY A C 1
ATOM 2770 O O . GLY A 1 375 ? -4.382 8.249 13.040 1.00 96.75 375 GLY A O 1
ATOM 2771 N N . GLN A 1 376 ? -5.409 6.301 13.501 1.00 97.31 376 GLN A N 1
ATOM 2772 C CA . GLN A 1 376 ? -4.592 5.964 14.664 1.00 97.31 376 GLN A CA 1
ATOM 2773 C C . GLN A 1 376 ? -3.532 4.946 14.255 1.00 97.31 376 GLN A C 1
ATOM 2775 O O . GLN A 1 376 ? -3.847 3.959 13.591 1.00 97.31 376 GLN A O 1
ATOM 2780 N N . THR A 1 377 ? -2.281 5.175 14.635 1.00 97.38 377 THR A N 1
ATOM 2781 C CA . THR A 1 377 ? -1.177 4.281 14.278 1.00 97.38 377 THR A CA 1
ATOM 2782 C C . THR A 1 377 ? -1.248 2.980 15.075 1.00 97.38 377 THR A C 1
ATOM 2784 O O . THR A 1 377 ? -1.265 2.999 16.303 1.00 97.38 377 THR A O 1
ATOM 2787 N N . VAL A 1 378 ? -1.244 1.848 14.371 1.00 98.00 378 VAL A N 1
ATOM 2788 C CA . VAL A 1 378 ? -1.161 0.496 14.941 1.00 98.00 378 VAL A CA 1
ATOM 2789 C C . VAL A 1 378 ? -0.000 -0.240 14.286 1.00 98.00 378 VAL A C 1
ATOM 2791 O O . VAL A 1 378 ? 0.055 -0.332 13.061 1.00 98.00 378 VAL A O 1
ATOM 2794 N N . ASN A 1 379 ? 0.912 -0.790 15.085 1.00 97.69 379 ASN A N 1
ATOM 2795 C CA . ASN A 1 379 ? 1.958 -1.684 14.599 1.00 97.69 379 ASN A CA 1
ATOM 2796 C C . ASN A 1 379 ? 1.487 -3.147 14.699 1.00 97.69 379 ASN A C 1
ATOM 2798 O O . ASN A 1 379 ? 1.285 -3.665 15.801 1.00 97.69 379 ASN A O 1
ATOM 2802 N N . VAL A 1 380 ? 1.326 -3.814 13.554 1.00 96.88 380 VAL A N 1
ATOM 2803 C CA . VAL A 1 380 ? 1.114 -5.264 13.503 1.00 96.88 380 VAL A CA 1
ATOM 2804 C C . VAL A 1 380 ? 2.469 -5.956 13.595 1.00 96.88 380 VAL A C 1
ATOM 2806 O O . VAL A 1 380 ? 3.313 -5.819 12.712 1.00 96.88 380 VAL A O 1
ATOM 2809 N N . LEU A 1 381 ? 2.676 -6.725 14.656 1.00 95.00 381 LEU A N 1
ATOM 2810 C CA . LEU A 1 381 ? 3.951 -7.373 14.930 1.00 95.00 381 LEU A CA 1
ATOM 2811 C C . LEU A 1 381 ? 4.179 -8.605 14.045 1.00 95.00 381 LEU A C 1
ATOM 2813 O O . LEU A 1 381 ? 3.244 -9.313 13.672 1.00 95.00 381 LEU A O 1
ATOM 2817 N N . LYS A 1 382 ? 5.451 -8.878 13.740 1.00 90.56 382 LYS A N 1
ATOM 2818 C CA . LYS A 1 382 ? 5.886 -10.166 13.187 1.00 90.56 382 LYS A CA 1
ATOM 2819 C C . LYS A 1 382 ? 5.809 -11.220 14.301 1.00 90.56 382 LYS A C 1
ATOM 2821 O O . LYS A 1 382 ? 6.295 -10.957 15.399 1.00 90.56 382 LYS A O 1
ATOM 2826 N N . VAL A 1 383 ? 5.185 -12.360 13.998 1.00 84.44 383 VAL A N 1
ATOM 2827 C CA . VAL A 1 383 ? 5.205 -13.596 14.810 1.00 84.44 383 VAL A CA 1
ATOM 2828 C C . VAL A 1 383 ? 6.486 -14.394 14.596 1.00 84.44 383 VAL A C 1
ATOM 2830 O O . VAL A 1 383 ? 7.051 -14.292 13.480 1.00 84.44 383 VAL A O 1
#

Nearest PDB structures (foldseek):
  6xlt-assembly1_A  TM=8.637E-01  e=6.810E-28  Fusarium graminearum
  2vz3-assembly1_A  TM=8.612E-01  e=3.992E-27  Fusarium graminearum
  2wq8-assembly1_A  TM=8.325E-01  e=3.992E-27  Fusarium graminearum
  8tx5-assembly4_D  TM=8.377E-01  e=1.213E-26  Fusarium graminearum
  2eib-assembly1_A  TM=8.296E-01  e=8.099E-27  Fusarium graminearum

Mean predicted aligned error: 8.74 Å

Radius of gyration: 21.72 Å; Cα contacts (8 Å, |Δi|>4): 869; chains: 1; bounding box: 53×49×53 Å